Protein AF-A0A1A6A6B8-F1 (afdb_monomer_lite)

Radius of gyration: 34.47 Å; chains: 1; bounding box: 108×123×81 Å

Organism: NCBI:txid1296121

Structure (mmCIF, N/CA/C/O backbone):
data_AF-A0A1A6A6B8-F1
#
_entry.id   AF-A0A1A6A6B8-F1
#
loop_
_atom_site.group_PDB
_atom_site.id
_atom_site.type_symbol
_atom_site.label_atom_id
_atom_site.label_alt_id
_atom_site.label_comp_id
_atom_site.label_asym_id
_atom_site.label_entity_id
_atom_site.label_seq_id
_atom_site.pdbx_PDB_ins_code
_atom_site.Cartn_x
_atom_site.Cartn_y
_atom_site.Cartn_z
_atom_site.occupancy
_atom_site.B_iso_or_equiv
_atom_site.auth_seq_id
_atom_site.auth_comp_id
_atom_site.auth_asym_id
_atom_site.auth_atom_id
_atom_site.pdbx_PDB_model_num
ATOM 1 N N . MET A 1 1 ? -8.880 -69.486 -43.561 1.00 52.62 1 MET A N 1
ATOM 2 C CA . MET A 1 1 ? -7.608 -69.046 -44.174 1.00 52.62 1 MET A CA 1
ATOM 3 C C . MET A 1 1 ? -7.691 -67.622 -44.719 1.00 52.62 1 MET A C 1
ATOM 5 O O . MET A 1 1 ? -6.902 -66.795 -44.295 1.00 52.62 1 MET A O 1
ATOM 9 N N . LEU A 1 2 ? -8.679 -67.282 -45.560 1.00 57.47 2 LEU A N 1
ATOM 10 C CA . LEU A 1 2 ? -8.825 -65.917 -46.100 1.00 57.47 2 LEU A CA 1
ATOM 11 C C . LEU A 1 2 ? -9.152 -64.848 -45.030 1.00 57.47 2 LEU A C 1
ATOM 13 O O . LEU A 1 2 ? -8.598 -63.758 -45.059 1.00 57.47 2 LEU A O 1
ATOM 17 N N . ARG A 1 3 ? -9.987 -65.177 -44.029 1.00 51.81 3 ARG A N 1
ATOM 18 C CA . ARG A 1 3 ? -10.294 -64.277 -42.894 1.00 51.81 3 ARG A CA 1
ATOM 19 C C . ARG A 1 3 ? -9.106 -64.044 -41.954 1.00 51.81 3 ARG A C 1
ATOM 21 O O . ARG A 1 3 ? -8.966 -62.954 -41.419 1.00 51.81 3 ARG A O 1
ATOM 28 N N . THR A 1 4 ? -8.248 -65.048 -41.778 1.00 56.31 4 THR A N 1
ATOM 29 C CA . THR A 1 4 ? -7.021 -64.927 -40.982 1.00 56.31 4 THR A CA 1
ATOM 30 C C . THR A 1 4 ? -5.952 -64.117 -41.715 1.00 56.31 4 THR A C 1
ATOM 32 O O . THR A 1 4 ? -5.293 -63.299 -41.090 1.00 56.31 4 THR A O 1
ATOM 35 N N . LEU A 1 5 ? -5.842 -64.259 -43.040 1.00 55.41 5 LEU A N 1
ATOM 36 C CA . LEU A 1 5 ? -4.977 -63.414 -43.873 1.00 55.41 5 LEU A CA 1
ATOM 37 C C . LEU A 1 5 ? -5.431 -61.948 -43.897 1.00 55.41 5 LEU A C 1
ATOM 39 O O . LEU A 1 5 ? -4.594 -61.062 -43.780 1.00 55.41 5 LEU A O 1
ATOM 43 N N . LEU A 1 6 ? -6.741 -61.691 -43.975 1.00 57.03 6 LEU A N 1
ATOM 44 C CA . LEU A 1 6 ? -7.288 -60.333 -43.895 1.00 57.03 6 LEU A CA 1
ATOM 45 C C . LEU A 1 6 ? -7.059 -59.701 -42.518 1.00 57.03 6 LEU A C 1
ATOM 47 O O . LEU A 1 6 ? -6.626 -58.562 -42.465 1.00 57.03 6 LEU A O 1
ATOM 51 N N . ALA A 1 7 ? -7.249 -60.435 -41.417 1.00 52.62 7 ALA A N 1
ATOM 52 C CA . ALA A 1 7 ? -6.990 -59.910 -40.073 1.00 52.62 7 ALA A CA 1
ATOM 53 C C . ALA A 1 7 ? -5.501 -59.599 -39.829 1.00 52.62 7 ALA A C 1
ATOM 55 O O . ALA A 1 7 ? -5.181 -58.572 -39.238 1.00 52.62 7 ALA A O 1
ATOM 56 N N . VAL A 1 8 ? -4.586 -60.441 -40.327 1.00 56.91 8 VAL A N 1
ATOM 57 C CA . VAL A 1 8 ? -3.136 -60.193 -40.235 1.00 56.91 8 VAL A CA 1
ATOM 58 C C . VAL A 1 8 ? -2.716 -59.033 -41.140 1.00 56.91 8 VAL A C 1
ATOM 60 O O . VAL A 1 8 ? -1.902 -58.218 -40.723 1.00 56.91 8 VAL A O 1
ATOM 63 N N . ALA A 1 9 ? -3.310 -58.891 -42.329 1.00 52.69 9 ALA A N 1
ATOM 64 C CA . ALA A 1 9 ? -3.088 -57.732 -43.190 1.00 52.69 9 ALA A CA 1
ATOM 65 C C . ALA A 1 9 ? -3.648 -56.440 -42.573 1.00 52.69 9 ALA A C 1
ATOM 67 O O . ALA A 1 9 ? -2.997 -55.409 -42.665 1.00 52.69 9 ALA A O 1
ATOM 68 N N . SER A 1 10 ? -4.798 -56.486 -41.889 1.00 52.16 10 SER A N 1
ATOM 69 C CA . SER A 1 10 ? -5.366 -55.340 -41.168 1.00 52.16 10 SER A CA 1
ATOM 70 C C . SER A 1 10 ? -4.527 -54.936 -39.954 1.00 52.16 10 SER A C 1
ATOM 72 O O . SER A 1 10 ? -4.349 -53.740 -39.741 1.00 52.16 10 SER A O 1
ATOM 74 N N . LEU A 1 11 ? -3.971 -55.893 -39.197 1.00 50.94 11 LEU A N 1
ATOM 75 C CA . LEU A 1 11 ? -3.019 -55.620 -38.109 1.00 50.94 11 LEU A CA 1
ATOM 76 C C . LEU A 1 11 ? -1.659 -55.126 -38.629 1.00 50.94 11 LEU A C 1
ATOM 78 O O . LEU A 1 11 ? -1.054 -54.253 -38.016 1.00 50.94 11 LEU A O 1
ATOM 82 N N . ALA A 1 12 ? -1.193 -55.629 -39.775 1.00 46.97 12 ALA A N 1
ATOM 83 C CA . ALA A 1 12 ? 0.028 -55.143 -40.413 1.00 46.97 12 ALA A CA 1
ATOM 84 C C . ALA A 1 12 ? -0.149 -53.724 -40.985 1.00 46.97 12 ALA A C 1
ATOM 86 O O . ALA A 1 12 ? 0.755 -52.907 -40.853 1.00 46.97 12 ALA A O 1
ATOM 87 N N . LEU A 1 13 ? -1.321 -53.393 -41.545 1.00 46.97 13 LEU A N 1
ATOM 88 C CA . LEU A 1 13 ? -1.620 -52.042 -42.041 1.00 46.97 13 LEU A CA 1
ATOM 89 C C . LEU A 1 13 ? -1.833 -51.030 -40.906 1.00 46.97 13 LEU A C 1
ATOM 91 O O . LEU A 1 13 ? -1.433 -49.880 -41.044 1.00 46.97 13 LEU A O 1
ATOM 95 N N . SER A 1 14 ? -2.415 -51.448 -39.777 1.00 46.47 14 SER A N 1
ATOM 96 C CA . SER A 1 14 ? -2.537 -50.584 -38.589 1.00 46.47 14 SER A CA 1
ATOM 97 C C . SER A 1 14 ? -1.214 -50.432 -37.827 1.00 46.47 14 SER A C 1
ATOM 99 O O . SER A 1 14 ? -0.996 -49.397 -37.208 1.00 46.47 14 SER A O 1
ATOM 101 N N . GLY A 1 15 ? -0.280 -51.381 -37.962 1.00 40.34 15 GLY A N 1
ATOM 102 C CA . GLY A 1 15 ? 1.107 -51.233 -37.504 1.00 40.34 15 GLY A CA 1
ATOM 103 C C . GLY A 1 15 ? 1.976 -50.307 -38.369 1.00 40.34 15 GLY A C 1
ATOM 104 O O . GLY A 1 15 ? 3.008 -49.843 -37.897 1.00 40.34 15 GLY A O 1
ATOM 105 N N . MET A 1 16 ? 1.567 -50.001 -39.608 1.00 42.41 16 MET A N 1
ATOM 106 C CA . MET A 1 16 ? 2.268 -49.060 -40.503 1.00 42.41 16 MET A CA 1
ATOM 107 C C . MET A 1 16 ? 1.753 -47.611 -40.403 1.00 42.41 16 MET A C 1
ATOM 109 O O . MET A 1 16 ? 2.284 -46.736 -41.080 1.00 42.41 16 MET A O 1
ATOM 113 N N . MET A 1 17 ? 0.749 -47.347 -39.556 1.00 41.09 17 MET A N 1
ATOM 114 C CA . MET A 1 17 ? 0.231 -46.001 -39.257 1.00 41.09 17 MET A CA 1
ATOM 115 C C . MET A 1 17 ? 0.369 -45.618 -37.777 1.00 41.09 17 MET A C 1
ATOM 117 O O . MET A 1 17 ? -0.397 -44.807 -37.263 1.00 41.09 17 MET A O 1
ATOM 121 N N . ALA A 1 18 ? 1.362 -46.170 -37.079 1.00 43.66 18 ALA A N 1
ATOM 122 C CA . ALA A 1 18 ? 1.894 -45.490 -35.907 1.00 43.66 18 ALA A CA 1
ATOM 123 C C . ALA A 1 18 ? 2.785 -44.353 -36.428 1.00 43.66 18 ALA A C 1
ATOM 125 O O . ALA A 1 18 ? 3.833 -44.636 -37.015 1.00 43.66 18 ALA A O 1
ATOM 126 N N . SER A 1 19 ? 2.370 -43.085 -36.272 1.00 48.59 19 SER A N 1
ATOM 127 C CA . SER A 1 19 ? 3.334 -41.986 -36.403 1.00 48.59 19 SER A CA 1
ATOM 128 C C . SER A 1 19 ? 4.476 -42.308 -35.438 1.00 48.59 19 SER A C 1
ATOM 130 O O . SER A 1 19 ? 4.248 -42.778 -34.317 1.00 48.59 19 SER A O 1
ATOM 132 N N . ALA A 1 20 ? 5.710 -42.241 -35.928 1.00 54.78 20 ALA A N 1
ATOM 133 C CA . ALA A 1 20 ? 6.866 -42.528 -35.102 1.00 54.78 20 ALA A CA 1
ATOM 134 C C . ALA A 1 20 ? 6.916 -41.447 -34.020 1.00 54.78 20 ALA A C 1
ATOM 136 O O . ALA A 1 20 ? 7.344 -40.333 -34.300 1.00 54.78 20 ALA A O 1
ATOM 137 N N . ALA A 1 21 ? 6.429 -41.766 -32.818 1.00 65.00 21 ALA A N 1
ATOM 138 C CA . ALA A 1 21 ? 6.490 -40.856 -31.687 1.00 65.00 21 ALA A CA 1
ATOM 139 C C . ALA A 1 21 ? 7.943 -40.396 -31.509 1.00 65.00 21 ALA A C 1
ATOM 141 O O . ALA A 1 21 ? 8.851 -41.228 -31.404 1.00 65.00 21 ALA A O 1
ATOM 142 N N . ILE A 1 22 ? 8.151 -39.079 -31.526 1.00 81.56 22 ILE A N 1
ATOM 143 C CA . ILE A 1 22 ? 9.472 -38.466 -31.396 1.00 81.56 22 ILE A CA 1
ATOM 144 C C . ILE A 1 22 ? 10.179 -38.960 -30.135 1.00 81.56 22 ILE A C 1
ATOM 146 O O . ILE A 1 22 ? 9.585 -39.074 -29.058 1.00 81.56 22 ILE A O 1
ATOM 150 N N . THR A 1 23 ? 11.474 -39.245 -30.263 1.00 87.25 23 THR A N 1
ATOM 151 C CA . THR A 1 23 ? 12.303 -39.575 -29.102 1.00 87.25 23 THR A CA 1
ATOM 152 C C . THR A 1 23 ? 12.705 -38.304 -28.356 1.00 87.25 23 THR A C 1
ATOM 154 O O . THR A 1 23 ? 12.882 -37.241 -28.951 1.00 87.25 23 THR A O 1
ATOM 157 N N . SER A 1 24 ? 12.930 -38.407 -27.045 1.00 88.38 24 SER A N 1
ATOM 158 C CA . SER A 1 24 ? 13.387 -37.269 -26.231 1.00 88.38 24 SER A CA 1
ATOM 159 C C . SER A 1 24 ? 14.711 -36.668 -26.724 1.00 88.38 24 SER A C 1
ATOM 161 O O . SER A 1 24 ? 14.925 -35.465 -26.610 1.00 88.38 24 SER A O 1
ATOM 163 N N . GLU A 1 25 ? 15.585 -37.481 -27.323 1.00 89.94 25 GLU A N 1
ATOM 164 C CA . GLU A 1 25 ? 16.830 -37.022 -27.951 1.00 89.94 25 GLU A CA 1
ATOM 165 C C . GLU A 1 25 ? 16.563 -36.157 -29.192 1.00 89.94 25 GLU A C 1
ATOM 167 O O . GLU A 1 25 ? 17.191 -35.114 -29.377 1.00 89.94 25 GLU A O 1
ATOM 172 N N . GLN A 1 26 ? 15.601 -36.558 -30.028 1.00 91.00 26 GLN A N 1
ATOM 173 C CA . GLN A 1 26 ? 15.190 -35.790 -31.202 1.00 91.00 26 GLN A CA 1
ATOM 174 C C . GLN A 1 26 ? 14.527 -34.466 -30.806 1.00 91.00 26 GLN A C 1
ATOM 176 O O . GLN A 1 26 ? 14.867 -33.431 -31.379 1.00 91.00 26 GLN A O 1
ATOM 181 N N . ALA A 1 27 ? 13.655 -34.482 -29.792 1.00 90.31 27 ALA A N 1
ATOM 182 C CA . ALA A 1 27 ? 13.040 -33.273 -29.247 1.00 90.31 27 ALA A CA 1
ATOM 183 C C . ALA A 1 27 ? 14.098 -32.308 -28.684 1.00 90.31 27 ALA A C 1
ATOM 185 O O . ALA A 1 27 ? 14.097 -31.121 -29.006 1.00 90.31 27 ALA A O 1
ATOM 186 N N . MET A 1 28 ? 15.071 -32.823 -27.922 1.00 92.12 28 MET A N 1
ATOM 187 C CA . MET A 1 28 ? 16.181 -32.017 -27.405 1.00 92.12 28 MET A CA 1
ATOM 188 C C . MET A 1 28 ? 17.024 -31.407 -28.533 1.00 92.12 28 MET A C 1
ATOM 190 O O . MET A 1 28 ? 17.411 -30.243 -28.465 1.00 92.12 28 MET A O 1
ATOM 194 N N . LYS A 1 29 ? 17.284 -32.162 -29.607 1.00 92.69 29 LYS A N 1
ATOM 195 C CA . LYS A 1 29 ? 18.025 -31.659 -30.770 1.00 92.69 29 LYS A CA 1
ATOM 196 C C . LYS A 1 29 ? 17.281 -30.531 -31.490 1.00 92.69 29 LYS A C 1
ATOM 198 O O . LYS A 1 29 ? 17.928 -29.593 -31.950 1.00 92.69 29 LYS A O 1
ATOM 203 N N . ALA A 1 30 ? 15.951 -30.601 -31.573 1.00 92.75 30 ALA A N 1
ATOM 204 C CA . ALA A 1 30 ? 15.132 -29.525 -32.131 1.00 92.75 30 ALA A CA 1
ATOM 205 C C . ALA A 1 30 ? 15.239 -28.243 -31.287 1.00 92.75 30 ALA A C 1
ATOM 207 O O . ALA A 1 30 ? 15.446 -27.163 -31.835 1.00 92.75 30 ALA A O 1
ATOM 208 N N . VAL A 1 31 ? 15.204 -28.373 -29.959 1.00 93.62 31 VAL A N 1
ATOM 209 C CA . VAL A 1 31 ? 15.355 -27.251 -29.019 1.00 93.62 31 VAL A CA 1
ATOM 210 C C . VAL A 1 31 ? 16.757 -26.629 -29.059 1.00 93.62 31 VAL A C 1
ATOM 212 O O . VAL A 1 31 ? 16.890 -25.409 -29.056 1.00 93.62 31 VAL A O 1
ATOM 215 N N . ILE A 1 32 ? 17.815 -27.436 -29.174 1.00 93.56 32 ILE A N 1
ATOM 216 C CA . ILE A 1 32 ? 19.185 -26.922 -29.365 1.00 93.56 32 ILE A CA 1
ATOM 217 C C . ILE A 1 32 ? 19.303 -26.191 -30.706 1.00 93.56 32 ILE A C 1
ATOM 219 O O . ILE A 1 32 ? 19.855 -25.097 -30.763 1.00 93.56 32 ILE A O 1
ATOM 223 N N . ASN A 1 33 ? 18.735 -26.749 -31.781 1.00 94.12 33 ASN A N 1
ATOM 224 C CA . ASN A 1 33 ? 18.707 -26.081 -33.081 1.00 94.12 33 ASN A CA 1
ATOM 225 C C . ASN A 1 33 ? 17.959 -24.739 -33.011 1.00 94.12 33 ASN A C 1
ATOM 227 O O . ASN A 1 33 ? 18.391 -23.763 -33.618 1.00 94.12 33 ASN A O 1
ATOM 231 N N . PHE A 1 34 ? 16.868 -24.659 -32.248 1.00 93.56 34 PHE A N 1
ATOM 232 C CA . PHE A 1 34 ? 16.181 -23.398 -31.981 1.00 93.56 34 PHE A CA 1
ATOM 233 C C . PHE A 1 34 ? 17.105 -22.385 -31.280 1.00 93.56 34 PHE A C 1
ATOM 235 O O . PHE A 1 34 ? 17.288 -21.277 -31.785 1.00 93.56 34 PHE A O 1
ATOM 242 N N . ALA A 1 35 ? 17.755 -22.779 -30.179 1.00 93.31 35 ALA A N 1
ATOM 243 C CA . ALA A 1 35 ? 18.669 -21.916 -29.427 1.00 93.31 35 ALA A CA 1
ATOM 244 C C . ALA A 1 35 ? 19.879 -21.446 -30.260 1.00 93.31 35 ALA A C 1
ATOM 246 O O . ALA A 1 35 ? 20.273 -20.284 -30.184 1.00 93.31 35 ALA A O 1
ATOM 247 N N . ASP A 1 36 ? 20.434 -22.308 -31.115 1.00 94.00 36 ASP A N 1
ATOM 248 C CA . ASP A 1 36 ? 21.550 -21.969 -32.008 1.00 94.00 36 ASP A CA 1
ATOM 249 C C . ASP A 1 36 ? 21.169 -20.932 -33.073 1.00 94.00 36 ASP A C 1
ATOM 251 O O . ASP A 1 36 ? 22.013 -20.140 -33.499 1.00 94.00 36 ASP A O 1
ATOM 255 N N . ASN A 1 37 ? 19.915 -20.946 -33.531 1.00 92.06 37 ASN A N 1
ATOM 256 C CA . ASN A 1 37 ? 19.392 -19.961 -34.478 1.00 92.06 37 ASN A CA 1
ATOM 257 C C . ASN A 1 37 ? 18.956 -18.660 -33.792 1.00 92.06 37 ASN A C 1
ATOM 259 O O . ASN A 1 37 ? 18.815 -17.640 -34.459 1.00 92.06 37 ASN A O 1
ATOM 263 N N . TYR A 1 38 ? 18.758 -18.681 -32.472 1.00 91.31 38 TYR A N 1
ATOM 264 C CA . TYR A 1 38 ? 18.429 -17.498 -31.675 1.00 91.31 38 TYR A CA 1
ATOM 265 C C . TYR A 1 38 ? 19.640 -16.574 -31.462 1.00 91.31 38 TYR A C 1
ATOM 267 O O . TYR A 1 38 ? 19.484 -15.376 -31.225 1.00 91.31 38 TYR A O 1
ATOM 275 N N . LEU A 1 39 ? 20.857 -17.110 -31.594 1.00 91.69 39 LEU A N 1
ATOM 276 C CA . LEU A 1 39 ? 22.098 -16.344 -31.503 1.00 91.69 39 LEU A CA 1
ATOM 277 C C . LEU A 1 39 ? 22.345 -15.463 -32.737 1.00 91.69 39 LEU A C 1
ATOM 279 O O . LEU A 1 39 ? 22.062 -15.841 -33.878 1.00 91.69 39 LEU A O 1
ATOM 283 N N . ALA A 1 40 ? 22.981 -14.313 -32.523 1.00 86.50 40 ALA A N 1
ATOM 284 C CA . ALA A 1 40 ? 23.483 -13.485 -33.612 1.00 86.50 40 ALA A CA 1
ATOM 285 C C . ALA A 1 40 ? 24.718 -14.098 -34.300 1.00 86.50 40 ALA A C 1
ATOM 287 O O . ALA A 1 40 ? 25.574 -14.676 -33.628 1.00 86.50 40 ALA A O 1
ATOM 288 N N . PRO A 1 41 ? 24.861 -13.950 -35.634 1.00 87.19 41 PRO A N 1
ATOM 289 C CA . PRO A 1 41 ? 23.989 -13.206 -36.554 1.00 87.19 41 PRO A CA 1
ATOM 290 C C . PRO A 1 41 ? 22.848 -14.039 -37.173 1.00 87.19 41 PRO A C 1
ATOM 292 O O . PRO A 1 41 ? 22.098 -13.514 -37.992 1.00 87.19 41 PRO A O 1
ATOM 295 N N . ARG A 1 42 ? 22.718 -15.329 -36.826 1.00 88.06 42 ARG A N 1
ATOM 296 C CA . ARG A 1 42 ? 21.740 -16.246 -37.449 1.00 88.06 42 ARG A CA 1
ATOM 297 C C . ARG A 1 42 ? 20.300 -15.810 -37.210 1.00 88.06 42 ARG A C 1
ATOM 299 O O . ARG A 1 42 ? 19.472 -15.936 -38.108 1.00 88.06 42 ARG A O 1
ATOM 306 N N . ASN A 1 43 ? 20.019 -15.235 -36.045 1.00 87.69 43 ASN A N 1
ATOM 307 C CA . ASN A 1 43 ? 18.707 -14.682 -35.723 1.00 87.69 43 ASN A CA 1
ATOM 308 C C . ASN A 1 43 ? 18.197 -13.674 -36.764 1.00 87.69 43 ASN A C 1
ATOM 310 O O . ASN A 1 43 ? 17.013 -13.688 -37.086 1.00 87.69 43 ASN A O 1
ATOM 314 N N . ALA A 1 44 ? 19.075 -12.869 -37.367 1.00 84.88 44 ALA A N 1
ATOM 315 C CA . ALA A 1 44 ? 18.693 -11.929 -38.416 1.00 84.88 44 ALA A CA 1
ATOM 316 C C . ALA A 1 44 ? 18.291 -12.612 -39.729 1.00 84.88 44 ALA A C 1
ATOM 318 O O . ALA A 1 44 ? 17.373 -12.147 -40.402 1.00 84.88 44 ALA A O 1
ATOM 319 N N . GLU A 1 45 ? 18.930 -13.731 -40.076 1.00 85.75 45 GLU A N 1
ATOM 320 C CA . GLU A 1 45 ? 18.552 -14.535 -41.244 1.00 85.75 45 GLU A CA 1
ATOM 321 C C . GLU A 1 45 ? 17.188 -15.203 -41.029 1.00 85.75 45 GLU A C 1
ATOM 323 O O . GLU A 1 45 ? 16.345 -15.207 -41.928 1.00 85.75 45 GLU A O 1
ATOM 328 N N . VAL A 1 46 ? 16.942 -15.711 -39.817 1.00 86.12 46 VAL A N 1
ATOM 329 C CA . VAL A 1 46 ? 15.654 -16.314 -39.451 1.00 86.12 46 VAL A CA 1
ATOM 330 C C . VAL A 1 46 ? 14.540 -15.270 -39.430 1.00 86.12 46 VAL A C 1
ATOM 332 O O . VAL A 1 46 ? 13.489 -15.505 -40.023 1.00 86.12 46 VAL A O 1
ATOM 335 N N . ALA A 1 47 ? 14.771 -14.100 -38.837 1.00 85.44 47 ALA A N 1
ATOM 336 C CA . ALA A 1 47 ? 13.800 -13.008 -38.827 1.00 85.44 47 ALA A CA 1
ATOM 337 C C . ALA A 1 47 ? 13.437 -12.544 -40.249 1.00 85.44 47 ALA A C 1
ATOM 339 O O . ALA A 1 47 ? 12.266 -12.348 -40.558 1.00 85.44 47 ALA A O 1
ATOM 340 N N . ALA A 1 48 ? 14.424 -12.448 -41.148 1.00 83.94 48 ALA A N 1
ATOM 341 C CA . ALA A 1 48 ? 14.196 -12.068 -42.543 1.00 83.94 48 ALA A CA 1
ATOM 342 C C . ALA A 1 48 ? 13.376 -13.101 -43.337 1.00 83.94 48 ALA A C 1
ATOM 344 O O . ALA A 1 48 ? 12.800 -12.760 -44.370 1.00 83.94 48 ALA A O 1
ATOM 345 N N . SER A 1 49 ? 13.314 -14.356 -42.875 1.00 84.00 49 SER A N 1
ATOM 346 C CA . SER A 1 49 ? 12.501 -15.391 -43.520 1.00 84.00 49 SER A CA 1
ATOM 347 C C . SER A 1 49 ? 10.998 -15.207 -43.295 1.00 84.00 49 SER A C 1
ATOM 349 O O . SER A 1 49 ? 10.225 -15.713 -44.110 1.00 84.00 49 SER A O 1
ATOM 351 N N . ILE A 1 50 ? 10.595 -14.472 -42.242 1.00 75.62 50 ILE A N 1
ATOM 352 C CA . ILE A 1 50 ? 9.217 -14.209 -41.775 1.00 75.62 50 ILE A CA 1
ATOM 353 C C . ILE A 1 50 ? 8.456 -15.490 -41.375 1.00 75.62 50 ILE A C 1
ATOM 355 O O . ILE A 1 50 ? 7.898 -15.568 -40.291 1.00 75.62 50 ILE A O 1
ATOM 359 N N . ASN A 1 51 ? 8.494 -16.539 -42.195 1.00 78.69 51 ASN A N 1
ATOM 360 C CA . ASN A 1 51 ? 7.925 -17.858 -41.939 1.00 78.69 51 ASN A CA 1
ATOM 361 C C . ASN A 1 51 ? 9.026 -18.900 -41.717 1.00 78.69 51 ASN A C 1
ATOM 363 O O . ASN A 1 51 ? 9.315 -19.723 -42.591 1.00 78.69 51 ASN A O 1
ATOM 367 N N . SER A 1 52 ? 9.628 -18.886 -40.529 1.00 82.12 52 SER A N 1
ATOM 368 C CA . SER A 1 52 ? 10.681 -19.840 -40.186 1.00 82.12 52 SER A CA 1
ATOM 369 C C . SER A 1 52 ? 10.167 -21.282 -40.161 1.00 82.12 52 SER A C 1
ATOM 371 O O . SER A 1 52 ? 9.117 -21.585 -39.591 1.00 82.12 52 SER A O 1
ATOM 373 N N . THR A 1 53 ? 10.954 -22.214 -40.706 1.00 85.38 53 THR A N 1
ATOM 374 C CA . THR A 1 53 ? 10.664 -23.655 -40.626 1.00 85.38 53 THR A CA 1
ATOM 375 C C . THR A 1 53 ? 10.894 -24.240 -39.231 1.00 85.38 53 THR A C 1
ATOM 377 O O . THR A 1 53 ? 10.621 -25.422 -39.031 1.00 85.38 53 THR A O 1
ATOM 380 N N . LEU A 1 54 ? 11.411 -23.442 -38.285 1.00 88.81 54 LEU A N 1
ATOM 381 C CA . LEU A 1 54 ? 11.611 -23.834 -36.885 1.00 88.81 54 LEU A CA 1
ATOM 382 C C . LEU A 1 54 ? 10.285 -23.998 -36.129 1.00 88.81 54 LEU A C 1
ATOM 384 O O . LEU A 1 54 ? 10.227 -24.777 -35.178 1.00 88.81 54 LEU A O 1
ATOM 388 N N . PHE A 1 55 ? 9.231 -23.302 -36.559 1.00 92.69 55 PHE A N 1
ATOM 389 C CA . PHE A 1 55 ? 7.918 -23.333 -35.922 1.00 92.69 55 PHE A CA 1
ATOM 390 C C . PHE A 1 55 ? 6.883 -24.087 -36.761 1.00 92.69 55 PHE A C 1
ATOM 392 O O . PHE A 1 55 ? 6.878 -24.029 -38.000 1.00 92.69 55 PHE A O 1
ATOM 399 N N . ALA A 1 56 ? 5.956 -24.757 -36.078 1.00 91.94 56 ALA A N 1
ATOM 400 C CA . ALA A 1 56 ? 4.726 -25.248 -36.685 1.00 91.94 56 ALA A CA 1
ATOM 401 C C . ALA A 1 56 ? 3.884 -24.070 -37.216 1.00 91.94 56 ALA A C 1
ATOM 403 O O . ALA A 1 56 ? 4.086 -22.921 -36.829 1.00 91.94 56 ALA A O 1
ATOM 404 N N . GLU A 1 57 ? 2.977 -24.332 -38.156 1.00 87.62 57 GLU A N 1
ATOM 405 C CA . GLU A 1 57 ? 2.151 -23.273 -38.761 1.00 87.62 57 GLU A CA 1
ATOM 406 C C . GLU A 1 57 ? 1.164 -22.689 -37.740 1.00 87.62 57 GLU A C 1
ATOM 408 O O . GLU A 1 57 ? 0.950 -21.480 -37.693 1.00 87.62 57 GLU A O 1
ATOM 413 N N . ASP A 1 58 ? 0.654 -23.554 -36.868 1.00 87.75 58 ASP A N 1
ATOM 414 C CA . ASP A 1 58 ? -0.268 -23.287 -35.770 1.00 87.75 58 ASP A CA 1
ATOM 415 C C . ASP A 1 58 ? 0.436 -23.144 -34.410 1.00 87.75 58 ASP A C 1
ATOM 417 O O . ASP A 1 58 ? -0.172 -23.419 -33.375 1.00 87.75 58 ASP A O 1
ATOM 421 N N . VAL A 1 59 ? 1.710 -22.724 -34.403 1.00 90.81 59 VAL A N 1
ATOM 422 C CA . VAL A 1 59 ? 2.467 -22.550 -33.156 1.00 90.81 59 VAL A CA 1
ATOM 423 C C . VAL A 1 59 ? 1.742 -21.612 -32.193 1.00 90.81 59 VAL A C 1
ATOM 425 O O . VAL A 1 59 ? 1.210 -20.579 -32.601 1.00 90.81 59 VAL A O 1
ATOM 428 N N . ARG A 1 60 ? 1.753 -21.960 -30.909 1.00 87.38 60 ARG A N 1
ATOM 429 C CA . ARG A 1 60 ? 1.316 -21.075 -29.826 1.00 87.38 60 ARG A CA 1
ATOM 430 C C . ARG A 1 60 ? 2.456 -20.843 -28.868 1.00 87.38 60 ARG A C 1
ATOM 432 O O . ARG A 1 60 ? 3.157 -21.790 -28.516 1.00 87.38 60 ARG A O 1
ATOM 439 N N . GLY A 1 61 ? 2.629 -19.624 -28.393 1.00 84.38 61 GLY A N 1
ATOM 440 C CA . GLY A 1 61 ? 3.586 -19.453 -27.321 1.00 84.38 61 GLY A CA 1
ATOM 441 C C . GLY A 1 61 ? 3.530 -18.134 -26.603 1.00 84.38 61 GLY A C 1
ATOM 442 O O . GLY A 1 61 ? 3.033 -17.143 -27.124 1.00 84.38 61 GLY A O 1
ATOM 443 N N . SER A 1 62 ? 4.050 -18.155 -25.386 1.00 79.06 62 SER A N 1
ATOM 444 C CA . SER A 1 62 ? 3.992 -17.056 -24.431 1.00 79.06 62 SER A CA 1
ATOM 445 C C . SER A 1 62 ? 5.387 -16.636 -23.989 1.00 79.06 62 SER A C 1
ATOM 447 O O . SER A 1 62 ? 6.322 -17.441 -23.924 1.00 79.06 62 SER A O 1
ATOM 449 N N . VAL A 1 63 ? 5.526 -15.344 -23.688 1.00 81.69 63 VAL A N 1
ATOM 450 C CA . VAL A 1 63 ? 6.717 -14.775 -23.052 1.00 81.69 63 VAL A CA 1
ATOM 451 C C . VAL A 1 63 ? 6.279 -13.970 -21.833 1.00 81.69 63 VAL A C 1
ATOM 453 O O . VAL A 1 63 ? 5.570 -12.973 -21.969 1.00 81.69 63 VAL A O 1
ATOM 456 N N . ASP A 1 64 ? 6.723 -14.374 -20.644 1.00 72.00 64 ASP A N 1
ATOM 457 C CA . ASP A 1 64 ? 6.239 -13.864 -19.350 1.00 72.00 64 ASP A CA 1
ATOM 458 C C . ASP A 1 64 ? 6.362 -12.340 -19.161 1.00 72.00 64 ASP A C 1
ATOM 460 O O . ASP A 1 64 ? 5.511 -11.710 -18.533 1.00 72.00 64 ASP A O 1
ATOM 464 N N . VAL A 1 65 ? 7.410 -11.731 -19.716 1.00 68.00 65 VAL A N 1
ATOM 465 C CA . VAL A 1 65 ? 7.664 -10.281 -19.649 1.00 68.00 65 VAL A CA 1
ATOM 466 C C . VAL A 1 65 ? 6.925 -9.477 -20.724 1.00 68.00 65 VAL A C 1
ATOM 468 O O . VAL A 1 65 ? 7.048 -8.250 -20.753 1.00 68.00 65 VAL A O 1
ATOM 471 N N . SER A 1 66 ? 6.194 -10.136 -21.628 1.00 71.56 66 SER A N 1
ATOM 472 C CA . SER A 1 66 ? 5.540 -9.505 -22.775 1.00 71.56 66 SER A CA 1
ATOM 473 C C . SER A 1 66 ? 4.107 -10.012 -22.986 1.00 71.56 66 SER A C 1
ATOM 475 O O . SER A 1 66 ? 3.203 -9.576 -22.271 1.00 71.56 66 SER A O 1
ATOM 477 N N . THR A 1 67 ? 3.868 -10.847 -23.998 1.00 73.69 67 THR A N 1
ATOM 478 C CA . THR A 1 67 ? 2.538 -11.299 -24.418 1.00 73.69 67 THR A CA 1
ATOM 479 C C . THR A 1 67 ? 2.623 -12.648 -25.137 1.00 73.69 67 THR A C 1
ATOM 481 O O . THR A 1 67 ? 3.687 -13.274 -25.178 1.00 73.69 67 THR A O 1
ATOM 484 N N . ASP A 1 68 ? 1.493 -13.077 -25.688 1.00 79.69 68 ASP A N 1
ATOM 485 C CA . ASP A 1 68 ? 1.350 -14.313 -26.441 1.00 79.69 68 ASP A CA 1
ATOM 486 C C . ASP A 1 68 ? 1.567 -14.035 -27.935 1.00 79.69 68 ASP A C 1
ATOM 488 O O . ASP A 1 68 ? 1.048 -13.064 -28.494 1.00 79.69 68 ASP A O 1
ATOM 492 N N . PHE A 1 69 ? 2.345 -14.895 -28.583 1.00 81.94 69 PHE A N 1
ATOM 493 C CA . PHE A 1 69 ? 2.705 -14.814 -29.992 1.00 81.94 69 PHE A CA 1
ATOM 494 C C . PHE A 1 69 ? 2.206 -16.064 -30.718 1.00 81.94 69 PHE A C 1
ATOM 496 O O . PHE A 1 69 ? 2.938 -17.032 -30.927 1.00 81.94 69 PHE A O 1
ATOM 503 N N . ASP A 1 70 ? 0.931 -16.036 -31.091 1.00 82.56 70 ASP A N 1
ATOM 504 C CA . ASP A 1 70 ? 0.307 -17.125 -31.834 1.00 82.56 70 ASP A CA 1
ATOM 505 C C . ASP A 1 70 ? 0.576 -17.001 -33.339 1.00 82.56 70 ASP A C 1
ATOM 507 O O . ASP A 1 70 ? 0.418 -15.939 -33.945 1.00 82.56 70 ASP A O 1
ATOM 511 N N . GLY A 1 71 ? 0.925 -18.125 -33.958 1.00 85.06 71 GLY A N 1
ATOM 512 C CA . GLY A 1 71 ? 1.198 -18.232 -35.384 1.00 85.06 71 GLY A CA 1
ATOM 513 C C . GLY A 1 71 ? 2.671 -18.036 -35.745 1.00 85.06 71 GLY A C 1
ATOM 514 O O . GLY A 1 71 ? 3.420 -17.278 -35.126 1.00 85.06 71 GLY A O 1
ATOM 515 N N . ARG A 1 72 ? 3.093 -18.747 -36.798 1.00 89.12 72 ARG A N 1
ATOM 516 C CA . ARG A 1 72 ? 4.498 -18.833 -37.231 1.00 89.12 72 ARG A CA 1
ATOM 517 C C . ARG A 1 72 ? 5.134 -17.474 -37.527 1.00 89.12 72 ARG A C 1
ATOM 519 O O . ARG A 1 72 ? 6.292 -17.262 -37.170 1.00 89.12 72 ARG A O 1
ATOM 526 N N . GLU A 1 73 ? 4.400 -16.601 -38.207 1.00 86.06 73 GLU A N 1
ATOM 527 C CA . GLU A 1 73 ? 4.876 -15.279 -38.624 1.00 86.06 73 GLU A CA 1
ATOM 528 C C . GLU A 1 73 ? 5.205 -14.410 -37.409 1.00 86.06 73 GLU A C 1
ATOM 530 O O . GLU A 1 73 ? 6.346 -13.981 -37.239 1.00 86.06 73 GLU A O 1
ATOM 535 N N . LEU A 1 74 ? 4.236 -14.267 -36.502 1.00 84.19 74 LEU A N 1
ATOM 536 C CA . LEU A 1 74 ? 4.362 -13.447 -35.305 1.00 84.19 74 LEU A CA 1
ATOM 537 C C . LEU A 1 74 ? 5.458 -13.974 -34.362 1.00 84.19 74 LEU A C 1
ATOM 539 O O . LEU A 1 74 ? 6.286 -13.200 -33.884 1.00 84.19 74 LEU A O 1
ATOM 543 N N . ALA A 1 75 ? 5.524 -15.293 -34.148 1.00 86.69 75 ALA A N 1
ATOM 544 C CA . ALA A 1 75 ? 6.568 -15.917 -33.333 1.00 86.69 75 ALA A CA 1
ATOM 545 C C . ALA A 1 75 ? 7.975 -15.707 -33.924 1.00 86.69 75 ALA A C 1
ATOM 547 O O . ALA A 1 75 ? 8.931 -15.448 -33.191 1.00 86.69 75 ALA A O 1
ATOM 548 N N . THR A 1 76 ? 8.115 -15.784 -35.253 1.00 89.25 76 THR A N 1
ATOM 549 C CA . THR A 1 76 ? 9.397 -15.556 -35.940 1.00 89.25 76 THR A CA 1
ATOM 550 C C . THR A 1 76 ? 9.818 -14.090 -35.849 1.00 89.25 76 THR A C 1
ATOM 552 O O . THR A 1 76 ? 10.963 -13.801 -35.495 1.00 89.25 76 THR A O 1
ATOM 555 N N . GLU A 1 77 ? 8.901 -13.166 -36.137 1.00 84.75 77 GLU A N 1
ATOM 556 C CA . GLU A 1 77 ? 9.162 -11.729 -36.115 1.00 84.75 77 GLU A CA 1
ATOM 557 C C . GLU A 1 77 ? 9.539 -11.247 -34.712 1.00 84.75 77 GLU A C 1
ATOM 559 O O . GLU A 1 77 ? 10.550 -10.570 -34.547 1.00 84.75 77 GLU A O 1
ATOM 564 N N . TYR A 1 78 ? 8.792 -11.633 -33.679 1.00 83.19 78 TYR A N 1
ATOM 565 C CA . TYR A 1 78 ? 9.040 -11.115 -32.336 1.00 83.19 78 TYR A CA 1
ATOM 566 C C . TYR A 1 78 ? 10.232 -11.775 -31.640 1.00 83.19 78 TYR A C 1
ATOM 568 O O . TYR A 1 78 ? 11.049 -11.065 -31.051 1.00 83.19 78 TYR A O 1
ATOM 576 N N . LEU A 1 79 ? 10.388 -13.102 -31.717 1.00 88.19 79 LEU A N 1
ATOM 577 C CA . LEU A 1 79 ? 11.480 -13.778 -31.005 1.00 88.19 79 LEU A CA 1
ATOM 578 C C . LEU A 1 79 ? 12.844 -13.544 -31.658 1.00 88.19 79 LEU A C 1
ATOM 580 O O . LEU A 1 79 ? 13.839 -13.422 -30.952 1.00 88.19 79 LEU A O 1
ATOM 584 N N . PHE A 1 80 ? 12.913 -13.462 -32.988 1.00 88.38 80 PHE A N 1
ATOM 585 C CA . PHE A 1 80 ? 14.187 -13.286 -33.692 1.00 88.38 80 PHE A CA 1
ATOM 586 C C . PHE A 1 80 ? 14.400 -11.845 -34.170 1.00 88.38 80 PHE A C 1
ATOM 588 O O . PHE A 1 80 ? 15.534 -11.363 -34.176 1.00 88.38 80 PHE A O 1
ATOM 595 N N . GLY A 1 81 ? 13.327 -11.132 -34.531 1.00 82.69 81 GLY A N 1
ATOM 596 C CA . GLY A 1 81 ? 13.381 -9.768 -35.067 1.00 82.69 81 GLY A CA 1
ATOM 597 C C . GLY A 1 81 ? 13.798 -8.707 -34.049 1.00 82.69 81 GLY A C 1
ATOM 598 O O . GLY A 1 81 ? 14.438 -7.723 -34.428 1.00 82.69 81 GLY A O 1
ATOM 599 N N . LEU A 1 82 ? 13.541 -8.937 -32.756 1.00 80.44 82 LEU A N 1
ATOM 600 C CA . LEU A 1 82 ? 13.881 -8.014 -31.664 1.00 80.44 82 LEU A CA 1
ATOM 601 C C . LEU A 1 82 ? 15.363 -7.598 -31.660 1.00 80.44 82 LEU A C 1
ATOM 603 O O . LEU A 1 82 ? 15.703 -6.473 -31.296 1.00 80.44 82 LEU A O 1
ATOM 607 N N . PHE A 1 83 ? 16.248 -8.491 -32.107 1.00 80.25 83 PHE A N 1
ATOM 608 C CA . PHE A 1 83 ? 17.698 -8.293 -32.089 1.00 80.25 83 PHE A CA 1
ATOM 609 C C . PHE A 1 83 ? 18.273 -7.783 -33.411 1.00 80.25 83 PHE A C 1
ATOM 611 O O . PHE A 1 83 ? 19.448 -7.427 -33.472 1.00 80.25 83 PHE A O 1
ATOM 618 N N . VAL A 1 84 ? 17.483 -7.729 -34.484 1.00 78.75 84 VAL A N 1
ATOM 619 C CA . VAL A 1 84 ? 17.999 -7.475 -35.840 1.00 78.75 84 VAL A CA 1
ATOM 620 C C . VAL A 1 84 ? 18.545 -6.062 -35.981 1.00 78.75 84 VAL A C 1
ATOM 622 O O . VAL A 1 84 ? 19.646 -5.866 -36.500 1.00 78.75 84 VAL A O 1
ATOM 625 N N . ASN A 1 85 ? 17.821 -5.073 -35.454 1.00 77.44 85 ASN A N 1
ATOM 626 C CA . ASN A 1 85 ? 18.299 -3.692 -35.444 1.00 77.44 85 ASN A CA 1
ATOM 627 C C . ASN A 1 85 ? 19.545 -3.533 -34.568 1.00 77.44 85 ASN A C 1
ATOM 629 O O . ASN A 1 85 ? 20.459 -2.809 -34.947 1.00 77.44 85 ASN A O 1
ATOM 633 N N . LEU A 1 86 ? 19.638 -4.277 -33.465 1.00 76.00 86 LEU A N 1
ATOM 634 C CA . LEU A 1 86 ? 20.806 -4.284 -32.579 1.00 76.00 86 LEU A CA 1
ATOM 635 C C . LEU A 1 86 ? 22.027 -4.951 -33.214 1.00 76.00 86 LEU A C 1
ATOM 637 O O . LEU A 1 86 ? 23.154 -4.516 -32.996 1.00 76.00 86 LEU A O 1
ATOM 641 N N . ALA A 1 87 ? 21.817 -5.984 -34.028 1.00 72.94 87 ALA A N 1
ATOM 642 C CA . ALA A 1 87 ? 22.879 -6.609 -34.802 1.00 72.94 87 ALA A CA 1
ATOM 643 C C . ALA A 1 87 ? 23.406 -5.670 -35.902 1.00 72.94 87 ALA A C 1
ATOM 645 O O . ALA A 1 87 ? 24.602 -5.669 -36.189 1.00 72.94 87 ALA A O 1
ATOM 646 N N . LYS A 1 88 ? 22.528 -4.852 -36.500 1.00 76.62 88 LYS A N 1
ATOM 647 C CA . LYS A 1 88 ? 22.882 -3.876 -37.543 1.00 76.62 88 LYS A CA 1
ATOM 648 C C . LYS A 1 88 ? 23.495 -2.587 -36.979 1.00 76.62 88 LYS A C 1
ATOM 650 O O . LYS A 1 88 ? 24.393 -2.023 -37.601 1.00 76.62 88 LYS A O 1
ATOM 655 N N . TYR A 1 89 ? 23.031 -2.142 -35.812 1.00 82.50 89 TYR A N 1
ATOM 656 C CA . TYR A 1 89 ? 23.458 -0.923 -35.123 1.00 82.50 89 TYR A CA 1
ATOM 657 C C . TYR A 1 89 ? 23.866 -1.237 -33.669 1.00 82.50 89 TYR A C 1
ATOM 659 O O . TYR A 1 89 ? 23.143 -0.901 -32.732 1.00 82.50 89 TYR A O 1
ATOM 667 N N . PRO A 1 90 ? 25.037 -1.862 -33.447 1.00 78.00 90 PRO A N 1
ATOM 668 C C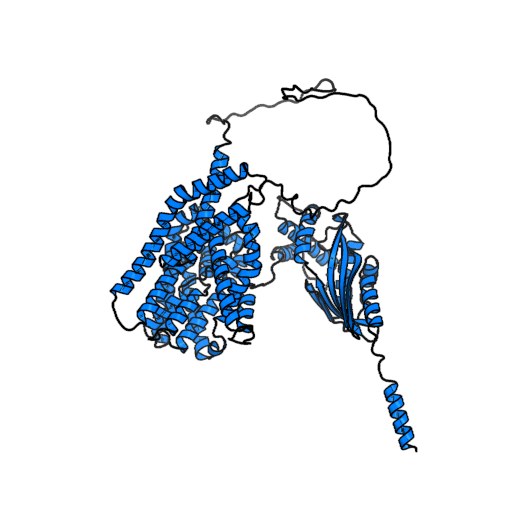A . PRO A 1 90 ? 25.454 -2.327 -32.119 1.00 78.00 90 PRO A CA 1
ATOM 669 C C . PRO A 1 90 ? 25.657 -1.198 -31.095 1.00 78.00 90 PRO A C 1
ATOM 671 O O . PRO A 1 90 ? 25.503 -1.417 -29.895 1.00 78.00 90 PRO A O 1
ATOM 674 N N . ASP A 1 91 ? 25.948 0.021 -31.555 1.00 83.75 91 ASP A N 1
ATOM 675 C CA . ASP A 1 91 ? 26.123 1.201 -30.697 1.00 83.75 91 ASP A CA 1
ATOM 676 C C . ASP A 1 91 ? 24.789 1.827 -30.246 1.00 83.75 91 ASP A C 1
ATOM 678 O O . ASP A 1 91 ? 24.768 2.843 -29.542 1.00 83.75 91 ASP A O 1
ATOM 682 N N . GLU A 1 92 ? 23.651 1.280 -30.681 1.00 84.19 92 GLU A N 1
ATOM 683 C CA . GLU A 1 92 ? 22.341 1.773 -30.284 1.00 84.19 92 GLU A CA 1
ATOM 684 C C . GLU A 1 92 ? 21.995 1.333 -28.849 1.00 84.19 92 GLU A C 1
ATOM 686 O O . GLU A 1 92 ? 21.980 0.136 -28.556 1.00 84.19 92 GLU A O 1
ATOM 691 N N . PRO A 1 93 ? 21.742 2.279 -27.919 1.00 85.44 93 PRO A N 1
ATOM 692 C CA . PRO A 1 93 ? 21.443 1.932 -26.538 1.00 85.44 93 PRO A CA 1
ATOM 693 C C . PRO A 1 93 ? 20.029 1.353 -26.438 1.00 85.44 93 PRO A C 1
ATOM 695 O O . PRO A 1 93 ? 19.051 2.085 -26.328 1.00 85.44 93 PRO A O 1
ATOM 698 N N . SER A 1 94 ? 19.928 0.028 -26.451 1.00 85.06 94 SER A N 1
ATOM 699 C CA . SER A 1 94 ? 18.681 -0.703 -26.225 1.00 85.06 94 SER A CA 1
ATOM 700 C C . SER A 1 94 ? 18.639 -1.287 -24.813 1.00 85.06 94 SER A C 1
ATOM 702 O O . SER A 1 94 ? 19.670 -1.762 -24.333 1.00 85.06 94 SER A O 1
ATOM 704 N N . PRO A 1 95 ? 17.463 -1.324 -24.154 1.00 80.06 95 PRO A N 1
ATOM 705 C CA . PRO A 1 95 ? 17.269 -2.067 -22.905 1.00 80.06 95 PRO A CA 1
ATOM 706 C C . PRO A 1 95 ? 17.563 -3.569 -23.046 1.00 80.06 95 PRO A C 1
ATOM 708 O O . PRO A 1 95 ? 17.877 -4.245 -22.067 1.00 80.06 95 PRO A O 1
ATOM 711 N N . ILE A 1 96 ? 17.484 -4.084 -24.272 1.00 83.00 96 ILE A N 1
ATOM 712 C CA . ILE A 1 96 ? 17.665 -5.489 -24.619 1.00 83.00 96 ILE A CA 1
ATOM 713 C C . ILE A 1 96 ? 18.954 -5.617 -25.433 1.00 83.00 96 ILE A C 1
ATOM 715 O O . ILE A 1 96 ? 19.122 -4.918 -26.432 1.00 83.00 96 ILE A O 1
ATOM 719 N N . GLY A 1 97 ? 19.873 -6.472 -24.987 1.00 87.12 97 GLY A N 1
ATOM 720 C CA . GLY A 1 97 ? 21.132 -6.745 -25.683 1.00 87.12 97 GLY A CA 1
ATOM 721 C C . GLY A 1 97 ? 20.966 -7.777 -26.796 1.00 87.12 97 GLY A C 1
ATOM 722 O O . GLY A 1 97 ? 19.891 -8.338 -26.983 1.00 87.12 97 GLY A O 1
ATOM 723 N N . ASN A 1 98 ? 22.043 -8.067 -27.522 1.00 89.75 98 ASN A N 1
ATOM 724 C CA . ASN A 1 98 ? 22.051 -9.077 -28.580 1.00 89.75 98 ASN A CA 1
ATOM 725 C C . ASN A 1 98 ? 22.611 -10.412 -28.046 1.00 89.75 98 ASN A C 1
ATOM 727 O O . ASN A 1 98 ? 23.720 -10.403 -27.504 1.00 89.75 98 ASN A O 1
ATOM 731 N N . PRO A 1 99 ? 21.902 -11.551 -28.159 1.00 92.44 99 PRO A N 1
ATOM 732 C CA . PRO A 1 99 ? 22.408 -12.831 -27.672 1.00 92.44 99 PRO A CA 1
ATOM 733 C C . PRO A 1 99 ? 23.574 -13.323 -28.542 1.00 92.44 99 PRO A C 1
ATOM 735 O O . PRO A 1 99 ? 23.416 -13.573 -29.737 1.00 92.44 99 PRO A O 1
ATOM 738 N N . ILE A 1 100 ? 24.755 -13.478 -27.939 1.00 92.38 100 ILE A N 1
ATOM 739 C CA . ILE A 1 100 ? 25.983 -13.894 -28.647 1.00 92.38 100 ILE A CA 1
ATOM 740 C C . ILE A 1 100 ? 26.422 -15.322 -28.318 1.00 92.38 100 ILE A C 1
ATOM 742 O O . ILE A 1 100 ? 27.134 -15.947 -29.100 1.00 92.38 100 ILE A O 1
ATOM 746 N N . ASN A 1 101 ? 26.026 -15.838 -27.157 1.00 94.75 101 ASN A N 1
ATOM 747 C CA . ASN A 1 101 ? 26.349 -17.188 -26.714 1.00 94.75 101 ASN A CA 1
ATOM 748 C C . ASN A 1 101 ? 25.317 -17.661 -25.682 1.00 94.75 101 ASN A C 1
ATOM 750 O O . ASN A 1 101 ? 24.615 -16.838 -25.094 1.00 94.75 101 ASN A O 1
ATOM 754 N N . TYR A 1 102 ? 25.248 -18.964 -25.420 1.00 95.38 102 TYR A N 1
ATOM 755 C CA . TYR A 1 102 ? 24.446 -19.509 -24.330 1.00 95.38 102 TYR A CA 1
ATOM 756 C C . TYR A 1 102 ? 25.122 -20.694 -23.649 1.00 95.38 102 TYR A C 1
ATOM 758 O O . TYR A 1 102 ? 25.983 -21.373 -24.206 1.00 95.38 102 TYR A O 1
ATOM 766 N N . THR A 1 103 ? 24.697 -20.956 -22.418 1.00 95.12 103 THR A N 1
ATOM 767 C CA . THR A 1 103 ? 25.011 -22.184 -21.688 1.00 95.12 103 THR A CA 1
ATOM 768 C C . THR A 1 103 ? 23.721 -22.802 -21.170 1.00 95.12 103 THR A C 1
ATOM 770 O O . THR A 1 103 ? 22.819 -22.094 -20.726 1.00 95.12 103 THR A O 1
ATOM 773 N N . LEU A 1 104 ? 23.615 -24.125 -21.248 1.00 92.62 104 LEU A N 1
ATOM 774 C CA . LEU A 1 104 ? 22.455 -24.862 -20.756 1.00 92.62 104 LEU A CA 1
ATOM 775 C C . LEU A 1 104 ? 22.629 -25.101 -19.250 1.00 92.62 104 LEU A C 1
ATOM 777 O O . LEU A 1 104 ? 23.555 -25.807 -18.849 1.00 92.62 104 LEU A O 1
ATOM 781 N N . SER A 1 105 ? 21.789 -24.488 -18.413 1.00 87.75 105 SER A N 1
ATOM 782 C CA . SER A 1 105 ? 21.868 -24.630 -16.952 1.00 87.75 105 SER A CA 1
ATOM 783 C C . SER A 1 105 ? 21.201 -25.921 -16.483 1.00 87.75 105 SER A C 1
ATOM 785 O O . SER A 1 105 ? 21.747 -26.650 -15.653 1.00 87.75 105 SER A O 1
ATOM 787 N N . THR A 1 106 ? 20.036 -26.227 -17.050 1.00 88.38 106 THR A N 1
ATOM 788 C CA . THR A 1 106 ? 19.253 -27.435 -16.786 1.00 88.38 106 THR A CA 1
ATOM 789 C C . THR A 1 106 ? 18.509 -27.843 -18.051 1.00 88.38 106 THR A C 1
ATOM 791 O O . THR A 1 106 ? 18.148 -26.986 -18.852 1.00 88.38 106 THR A O 1
ATOM 794 N N . ALA A 1 107 ? 18.286 -29.142 -18.256 1.00 90.81 107 ALA A N 1
ATOM 795 C CA . ALA A 1 107 ? 17.426 -29.612 -19.335 1.00 90.81 107 ALA A CA 1
ATOM 796 C C . ALA A 1 107 ? 16.849 -30.995 -19.035 1.00 90.81 107 ALA A C 1
ATOM 798 O O . ALA A 1 107 ? 17.560 -31.898 -18.593 1.00 90.81 107 ALA A O 1
ATOM 799 N N . VAL A 1 108 ? 15.558 -31.161 -19.304 1.00 91.44 108 VAL A N 1
ATOM 800 C CA . VAL A 1 108 ? 14.819 -32.415 -19.175 1.00 91.44 108 VAL A CA 1
ATOM 801 C C . VAL A 1 108 ? 13.931 -32.560 -20.402 1.00 91.44 108 VAL A C 1
ATOM 803 O O . VAL A 1 108 ? 13.149 -31.669 -20.714 1.00 91.44 108 VAL A O 1
ATOM 806 N N . ALA A 1 109 ? 14.039 -33.692 -21.094 1.00 89.75 109 ALA A N 1
ATOM 807 C CA . ALA A 1 109 ? 13.163 -34.035 -22.207 1.00 89.75 109 ALA A CA 1
ATOM 808 C C . ALA A 1 109 ? 12.394 -35.317 -21.890 1.00 89.75 109 ALA A C 1
ATOM 810 O O . ALA A 1 109 ? 12.991 -36.340 -21.544 1.00 89.75 109 ALA A O 1
ATOM 811 N N . GLN A 1 110 ? 11.074 -35.266 -22.039 1.00 89.06 110 GLN A N 1
ATOM 812 C CA . GLN A 1 110 ? 10.179 -36.400 -21.858 1.00 89.06 110 GLN A CA 1
ATOM 813 C C . GLN A 1 110 ? 9.220 -36.475 -23.048 1.00 89.06 110 GLN A C 1
ATOM 815 O O . GLN A 1 110 ? 8.297 -35.676 -23.171 1.00 89.06 110 GLN A O 1
ATOM 820 N N . GLY A 1 111 ? 9.442 -37.453 -23.930 1.00 88.94 111 GLY A N 1
ATOM 821 C CA . GLY A 1 111 ? 8.692 -37.563 -25.183 1.00 88.94 111 GLY A CA 1
ATOM 822 C C . GLY A 1 111 ? 8.951 -36.359 -26.090 1.00 88.94 111 GLY A C 1
ATOM 823 O O . GLY A 1 111 ? 10.099 -36.077 -26.424 1.00 88.94 111 GLY A O 1
ATOM 824 N N . ASN A 1 112 ? 7.882 -35.658 -26.456 1.00 91.31 112 ASN A N 1
ATOM 825 C CA . ASN A 1 112 ? 7.898 -34.447 -27.273 1.00 91.31 112 ASN A CA 1
ATOM 826 C C . ASN A 1 112 ? 8.045 -33.143 -26.469 1.00 91.31 112 ASN A C 1
ATOM 828 O O . ASN A 1 112 ? 8.232 -32.084 -27.067 1.00 91.31 112 ASN A O 1
ATOM 832 N N . THR A 1 113 ? 7.976 -33.201 -25.137 1.00 91.06 113 THR A N 1
ATOM 833 C CA . THR A 1 113 ? 8.101 -32.024 -24.271 1.00 91.06 113 THR A CA 1
ATOM 834 C C . THR A 1 113 ? 9.528 -31.871 -23.757 1.00 91.06 113 THR A C 1
ATOM 836 O O . THR A 1 113 ? 10.141 -32.831 -23.279 1.00 91.06 113 THR A O 1
ATOM 839 N N . VAL A 1 114 ? 10.054 -30.650 -23.816 1.00 93.88 114 VAL A N 1
ATOM 840 C CA . VAL A 1 114 ? 11.393 -30.293 -23.344 1.00 93.88 114 VAL A CA 1
ATOM 841 C C . VAL A 1 114 ? 11.297 -29.081 -22.428 1.00 93.88 114 VAL A C 1
ATOM 843 O O . VAL A 1 114 ? 10.778 -28.049 -22.829 1.00 93.88 114 VAL A O 1
ATOM 846 N N . ALA A 1 115 ? 11.826 -29.194 -21.215 1.00 93.44 115 ALA A N 1
ATOM 847 C CA . ALA A 1 115 ? 12.035 -28.076 -20.304 1.00 93.44 115 ALA A CA 1
ATOM 848 C C . ALA A 1 115 ? 13.538 -27.806 -20.207 1.00 93.44 115 ALA A C 1
ATOM 850 O O . ALA A 1 115 ? 14.300 -28.722 -19.890 1.00 93.44 115 ALA A O 1
ATOM 851 N N . ALA A 1 116 ? 13.978 -26.585 -20.492 1.00 92.75 116 ALA A N 1
ATOM 852 C CA . ALA A 1 116 ? 15.387 -26.218 -20.527 1.00 92.75 116 ALA A CA 1
ATOM 853 C C . ALA A 1 116 ? 15.619 -24.801 -19.993 1.00 92.75 116 ALA A C 1
ATOM 855 O O . ALA A 1 116 ? 14.964 -23.859 -20.420 1.00 92.75 116 ALA A O 1
ATOM 856 N N . GLY A 1 117 ? 16.584 -24.650 -19.089 1.00 93.94 117 GLY A N 1
ATOM 857 C CA . GLY A 1 117 ? 17.087 -23.356 -18.637 1.00 93.94 117 GLY A CA 1
ATOM 858 C C . GLY A 1 117 ? 18.274 -22.925 -19.492 1.00 93.94 117 GLY A C 1
ATOM 859 O O . GLY A 1 117 ? 19.319 -23.585 -19.501 1.00 93.94 117 GLY A O 1
ATOM 860 N N . PHE A 1 118 ? 18.128 -21.821 -20.216 1.00 94.81 118 PHE A N 1
ATOM 861 C CA . PHE A 1 118 ? 19.176 -21.246 -21.049 1.00 94.81 118 PHE A CA 1
ATOM 862 C C . PHE A 1 118 ? 19.734 -19.988 -20.410 1.00 94.81 118 PHE A C 1
ATOM 864 O O . PHE A 1 118 ? 19.030 -19.000 -20.237 1.00 94.81 118 PHE A O 1
ATOM 871 N N . LYS A 1 119 ? 21.031 -19.981 -20.124 1.00 94.69 119 LYS A N 1
ATOM 872 C CA . LYS A 1 119 ? 21.741 -18.781 -19.698 1.00 94.69 119 LYS A CA 1
ATOM 873 C C . LYS A 1 119 ? 22.419 -18.146 -20.906 1.00 94.69 119 LYS A C 1
ATOM 875 O O . LYS A 1 119 ? 23.509 -18.571 -21.294 1.00 94.69 119 LYS A O 1
ATOM 880 N N . PHE A 1 120 ? 21.748 -17.166 -21.501 1.00 93.56 120 PHE A N 1
ATOM 881 C CA . PHE A 1 120 ? 22.227 -16.407 -22.652 1.00 93.56 120 PHE A CA 1
ATOM 882 C C . PHE A 1 120 ? 23.133 -15.256 -22.213 1.00 93.56 120 PHE A C 1
ATOM 884 O O . PHE A 1 120 ? 22.835 -14.537 -21.262 1.00 93.56 120 PHE A O 1
ATOM 891 N N . GLU A 1 121 ? 24.228 -15.057 -22.938 1.00 93.94 121 GLU A N 1
ATOM 892 C CA . GLU A 1 121 ? 25.091 -13.884 -22.827 1.00 93.94 121 GLU A CA 1
ATOM 893 C C . GLU A 1 121 ? 24.587 -12.814 -23.798 1.00 93.94 121 GLU A C 1
ATOM 895 O O . GLU A 1 121 ? 24.764 -12.930 -25.015 1.00 93.94 121 GLU A O 1
ATOM 900 N N . PHE A 1 122 ? 23.950 -11.775 -23.260 1.00 92.19 122 PHE A N 1
ATOM 901 C CA . PHE A 1 122 ? 23.464 -10.642 -24.038 1.00 92.19 122 PHE A CA 1
ATOM 902 C C . PHE A 1 122 ? 24.523 -9.547 -24.084 1.00 92.19 122 PHE A C 1
ATOM 904 O O . PHE A 1 122 ? 24.893 -8.988 -23.054 1.00 92.19 122 PHE A O 1
ATOM 911 N N . TYR A 1 123 ? 25.009 -9.228 -25.279 1.00 91.75 123 TYR A N 1
ATOM 912 C CA . TYR A 1 123 ? 25.995 -8.180 -25.507 1.00 91.75 123 TYR A CA 1
ATOM 913 C C . TYR A 1 123 ? 25.324 -6.834 -25.790 1.00 91.75 123 TYR A C 1
ATOM 915 O O . TYR A 1 123 ? 24.459 -6.727 -26.661 1.00 91.75 123 TYR A O 1
ATOM 923 N N . TYR A 1 124 ? 25.753 -5.800 -25.070 1.00 91.75 124 TYR A N 1
ATOM 924 C CA . TYR A 1 124 ? 25.292 -4.424 -25.221 1.00 91.75 124 TYR A CA 1
ATOM 925 C C . TYR A 1 124 ? 26.424 -3.592 -25.818 1.00 91.75 124 TYR A C 1
ATOM 927 O O . TYR A 1 124 ? 27.324 -3.163 -25.095 1.00 91.75 124 TYR A O 1
ATOM 935 N N . GLY A 1 125 ? 26.391 -3.341 -27.130 1.00 88.25 125 GLY A N 1
ATOM 936 C CA . GLY A 1 125 ? 27.474 -2.616 -27.807 1.00 88.25 125 GLY A CA 1
ATOM 937 C C . GLY A 1 125 ? 27.654 -1.187 -27.285 1.00 88.25 125 GLY A C 1
ATOM 938 O O . GLY A 1 125 ? 28.784 -0.764 -27.060 1.00 88.25 125 GLY A O 1
ATOM 939 N N . ALA A 1 126 ? 26.563 -0.502 -26.920 1.00 88.00 126 ALA A N 1
ATOM 940 C CA . ALA A 1 126 ? 26.616 0.821 -26.289 1.00 88.00 126 ALA A CA 1
ATOM 941 C C . ALA A 1 126 ? 27.428 0.869 -24.973 1.00 88.00 126 ALA A C 1
ATOM 943 O O . ALA A 1 126 ? 27.996 1.916 -24.659 1.00 88.00 126 ALA A O 1
ATOM 944 N N . LEU A 1 127 ? 27.485 -0.239 -24.220 1.00 89.62 127 LEU A N 1
ATOM 945 C CA . LEU A 1 127 ? 28.258 -0.382 -22.974 1.00 89.62 127 LEU A CA 1
ATOM 946 C C . LEU A 1 127 ? 29.571 -1.150 -23.176 1.00 89.62 127 LEU A C 1
ATOM 948 O O . LEU A 1 127 ? 30.412 -1.185 -22.281 1.00 89.62 127 LEU A O 1
ATOM 952 N N . ASN A 1 128 ? 29.738 -1.787 -24.337 1.00 90.69 128 ASN A N 1
ATOM 953 C CA . ASN A 1 128 ? 30.795 -2.746 -24.634 1.00 90.69 128 ASN A CA 1
ATOM 954 C C . ASN A 1 128 ? 30.942 -3.846 -23.557 1.00 90.69 128 ASN A C 1
ATOM 956 O O . ASN A 1 128 ? 32.051 -4.252 -23.206 1.00 90.69 128 ASN A O 1
ATOM 960 N N . GLN A 1 129 ? 29.815 -4.321 -23.020 1.00 91.19 129 GLN A N 1
ATOM 961 C CA . GLN A 1 129 ? 29.756 -5.320 -21.950 1.00 91.19 129 GLN A CA 1
ATOM 962 C C . GLN A 1 129 ? 28.665 -6.360 -22.242 1.00 91.19 129 GLN A C 1
ATOM 964 O O . GLN A 1 129 ? 27.662 -6.045 -22.887 1.00 91.19 129 GLN A O 1
ATOM 969 N N . SER A 1 130 ? 28.859 -7.601 -21.780 1.00 91.56 130 SER A N 1
ATOM 970 C CA . SER A 1 130 ? 27.826 -8.641 -21.804 1.00 91.56 130 SER A CA 1
ATOM 971 C C . SER A 1 130 ? 27.235 -8.888 -20.420 1.00 91.56 130 SER A C 1
ATOM 973 O O . SER A 1 130 ? 27.931 -8.799 -19.404 1.00 91.56 130 SER A O 1
ATOM 975 N N . PHE A 1 131 ? 25.946 -9.219 -20.393 1.00 91.75 131 PHE A N 1
ATOM 976 C CA . PHE A 1 131 ? 25.233 -9.611 -19.186 1.00 91.75 131 PHE A CA 1
ATOM 977 C C . PHE A 1 131 ? 24.578 -10.981 -19.376 1.00 91.75 131 PHE A C 1
ATOM 979 O O . PHE A 1 131 ? 23.876 -11.190 -20.371 1.00 91.75 131 PHE A O 1
ATOM 986 N N . PRO A 1 132 ? 24.765 -11.910 -18.424 1.00 92.50 132 PRO A N 1
ATOM 987 C CA . PRO A 1 132 ? 24.084 -13.189 -18.461 1.00 92.50 132 PRO A CA 1
ATOM 988 C C . PRO A 1 132 ? 22.626 -13.043 -18.019 1.00 92.50 132 PRO A C 1
ATOM 990 O O . PRO A 1 132 ? 22.358 -12.587 -16.906 1.00 92.50 132 PRO A O 1
ATOM 993 N N . VAL A 1 133 ? 21.695 -13.518 -18.840 1.00 90.38 133 VAL A N 1
ATOM 994 C CA . VAL A 1 133 ? 20.267 -13.603 -18.509 1.00 90.38 133 VAL A CA 1
ATOM 995 C C . VAL A 1 133 ? 19.814 -15.048 -18.683 1.00 90.38 133 VAL A C 1
ATOM 997 O O . VAL A 1 133 ? 20.091 -15.679 -19.703 1.00 90.38 133 VAL A O 1
ATOM 1000 N N . GLU A 1 134 ? 19.159 -15.590 -17.658 1.00 91.56 134 GLU A N 1
ATOM 1001 C CA . GLU A 1 134 ? 18.615 -16.948 -17.682 1.00 91.56 134 GLU A CA 1
ATOM 1002 C C . GLU A 1 134 ? 17.147 -16.913 -18.121 1.00 91.56 134 GLU A C 1
ATOM 1004 O O . GLU A 1 134 ? 16.354 -16.149 -17.571 1.00 91.56 134 GLU A O 1
ATOM 1009 N N . ILE A 1 135 ? 16.811 -17.724 -19.121 1.00 92.75 135 ILE A N 1
ATOM 1010 C CA . ILE A 1 135 ? 15.466 -17.917 -19.656 1.00 92.75 135 ILE A CA 1
ATOM 1011 C C . ILE A 1 135 ? 15.115 -19.390 -19.469 1.00 92.75 135 ILE A C 1
ATOM 1013 O O . ILE A 1 135 ? 15.767 -20.264 -20.046 1.00 92.75 135 ILE A O 1
ATOM 1017 N N . ASP A 1 136 ? 14.0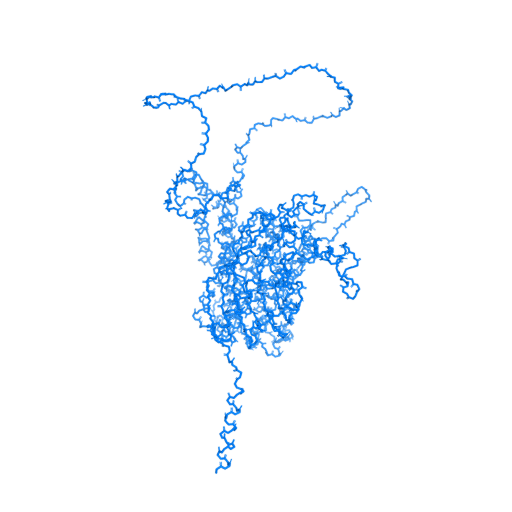95 -19.655 -18.661 1.00 93.19 136 ASP A N 1
ATOM 1018 C CA . ASP A 1 136 ? 13.520 -20.985 -18.508 1.00 93.19 136 ASP A CA 1
ATOM 1019 C C . ASP A 1 136 ? 12.500 -21.192 -19.631 1.00 93.19 136 ASP A C 1
ATOM 1021 O O . ASP A 1 136 ? 11.565 -20.410 -19.785 1.00 93.19 136 ASP A O 1
ATOM 1025 N N . ALA A 1 137 ? 12.712 -22.217 -20.448 1.00 93.19 137 ALA A N 1
ATOM 1026 C CA . ALA A 1 137 ? 11.944 -22.469 -21.654 1.00 93.19 137 ALA A CA 1
ATOM 1027 C C . ALA A 1 137 ? 11.278 -23.845 -21.608 1.00 93.19 137 ALA A C 1
ATOM 1029 O O . ALA A 1 137 ? 11.936 -24.864 -21.382 1.00 93.19 137 ALA A O 1
ATOM 1030 N N . PHE A 1 138 ? 9.981 -23.878 -21.882 1.00 94.31 138 PHE A N 1
ATOM 1031 C CA . PHE A 1 138 ? 9.208 -25.097 -22.075 1.00 94.31 138 PHE A CA 1
ATOM 1032 C C . PHE A 1 138 ? 8.801 -25.183 -23.536 1.00 94.31 138 PHE A C 1
ATOM 1034 O O . PHE A 1 138 ? 8.202 -24.254 -24.057 1.00 94.31 138 PHE A O 1
ATOM 1041 N N . PHE A 1 139 ? 9.120 -26.288 -24.198 1.00 94.50 139 PHE A N 1
ATOM 1042 C CA . PHE A 1 139 ? 8.817 -26.521 -25.604 1.00 94.50 139 PHE A CA 1
ATOM 1043 C C . PHE A 1 139 ? 8.029 -27.811 -25.781 1.00 94.50 139 PHE A C 1
ATOM 1045 O O . PHE A 1 139 ? 8.336 -28.832 -25.163 1.00 94.50 139 PHE A O 1
ATOM 1052 N N . ASN A 1 140 ? 7.069 -27.782 -26.697 1.00 94.50 140 ASN A N 1
ATOM 1053 C CA . ASN A 1 140 ? 6.395 -28.953 -27.231 1.00 94.50 140 ASN A CA 1
ATOM 1054 C C . ASN A 1 140 ? 6.746 -29.088 -28.717 1.00 94.50 140 ASN A C 1
ATOM 1056 O O . ASN A 1 140 ? 6.520 -28.160 -29.497 1.00 94.50 140 ASN A O 1
ATOM 1060 N N . ILE A 1 141 ? 7.332 -30.219 -29.105 1.00 94.38 141 ILE A N 1
ATOM 1061 C CA . ILE A 1 141 ? 7.864 -30.450 -30.453 1.00 94.38 141 ILE A CA 1
ATOM 1062 C C . ILE A 1 141 ? 6.934 -31.383 -31.237 1.00 94.38 141 ILE A C 1
ATOM 1064 O O . ILE A 1 141 ? 6.599 -32.470 -30.774 1.00 94.38 141 ILE A O 1
ATOM 1068 N N . ASN A 1 142 ? 6.519 -30.989 -32.440 1.00 91.81 142 ASN A N 1
ATOM 1069 C CA . ASN A 1 142 ? 5.705 -31.849 -33.304 1.00 91.81 142 ASN A CA 1
ATOM 1070 C C . ASN A 1 142 ? 6.547 -32.935 -33.996 1.00 91.81 142 ASN A C 1
ATOM 1072 O O . ASN A 1 142 ? 7.768 -32.828 -34.070 1.00 91.81 142 ASN A O 1
ATOM 1076 N N . ASP A 1 143 ? 5.889 -33.930 -34.599 1.00 89.06 143 ASP A N 1
ATOM 1077 C CA . ASP A 1 143 ? 6.528 -35.039 -35.335 1.00 89.06 143 ASP A CA 1
ATOM 1078 C C . ASP A 1 143 ? 7.461 -34.585 -36.487 1.00 89.06 143 ASP A C 1
ATOM 1080 O O . ASP A 1 143 ? 8.273 -35.369 -36.978 1.00 89.06 143 ASP A O 1
ATOM 1084 N N . GLN A 1 144 ? 7.377 -33.320 -36.919 1.00 88.38 144 GLN A N 1
ATOM 1085 C CA . GLN A 1 144 ? 8.236 -32.711 -37.943 1.00 88.38 144 GLN A CA 1
ATOM 1086 C C . GLN A 1 144 ? 9.485 -32.016 -37.365 1.00 88.38 144 GLN A C 1
ATOM 1088 O O . GLN A 1 144 ? 10.220 -31.378 -38.118 1.00 88.38 144 GLN A O 1
ATOM 1093 N N . LEU A 1 145 ? 9.756 -32.160 -36.061 1.00 90.56 145 LEU A N 1
ATOM 1094 C CA . LEU A 1 145 ? 10.842 -31.488 -35.328 1.00 90.56 145 LEU A CA 1
ATOM 1095 C C . LEU A 1 145 ? 10.710 -29.960 -35.292 1.00 90.56 145 LEU A C 1
ATOM 1097 O O . LEU A 1 145 ? 11.712 -29.248 -35.234 1.00 90.56 145 LEU A O 1
ATOM 1101 N N . GLN A 1 146 ? 9.477 -29.462 -35.316 1.00 93.19 146 GLN A N 1
ATOM 1102 C CA . GLN A 1 146 ? 9.169 -28.041 -35.208 1.00 93.19 146 GLN A CA 1
ATOM 1103 C C . GLN A 1 146 ? 8.566 -27.736 -33.843 1.00 93.19 146 GLN A C 1
ATOM 1105 O O . GLN A 1 146 ? 7.877 -28.568 -33.250 1.00 93.19 146 GLN A O 1
ATOM 1110 N N . VAL A 1 147 ? 8.795 -26.520 -33.362 1.00 94.25 147 VAL A N 1
ATOM 1111 C CA . VAL A 1 147 ? 8.178 -26.024 -32.134 1.00 94.25 147 VAL A CA 1
ATOM 1112 C C . VAL A 1 147 ? 6.691 -25.780 -32.396 1.00 94.25 147 VAL A C 1
ATOM 1114 O O . VAL A 1 147 ? 6.337 -24.940 -33.224 1.00 94.25 147 VAL A O 1
ATOM 1117 N N . ALA A 1 148 ? 5.835 -26.540 -31.717 1.00 93.50 148 ALA A N 1
ATOM 1118 C CA . ALA A 1 148 ? 4.380 -26.417 -31.776 1.00 93.50 148 ALA A CA 1
ATOM 1119 C C . ALA A 1 148 ? 3.831 -25.574 -30.623 1.00 93.50 148 ALA A C 1
ATOM 1121 O O . ALA A 1 148 ? 2.915 -24.785 -30.823 1.00 93.50 148 ALA A O 1
ATOM 1122 N N . GLU A 1 149 ? 4.413 -25.700 -29.431 1.00 93.00 149 GLU A N 1
ATOM 1123 C CA . GLU A 1 149 ? 4.092 -24.824 -28.304 1.00 93.00 149 GLU A CA 1
ATOM 1124 C C . GLU A 1 149 ? 5.374 -24.393 -27.600 1.00 93.00 149 GLU A C 1
ATOM 1126 O O . GLU A 1 149 ? 6.325 -25.180 -27.517 1.00 93.00 149 GLU A O 1
ATOM 1131 N N . TYR A 1 150 ? 5.410 -23.164 -27.090 1.00 92.75 150 TYR A N 1
ATOM 1132 C CA . TYR A 1 150 ? 6.500 -22.707 -26.236 1.00 92.75 150 TYR A CA 1
ATOM 1133 C C . TYR A 1 150 ? 6.039 -21.773 -25.117 1.00 92.75 150 TYR A C 1
ATOM 1135 O O . TYR A 1 150 ? 5.108 -20.997 -25.289 1.00 92.75 150 TYR A O 1
ATOM 1143 N N . ASP A 1 151 ? 6.731 -21.811 -23.986 1.00 90.50 151 ASP A N 1
ATOM 1144 C CA . ASP A 1 151 ? 6.572 -20.851 -22.894 1.00 90.50 151 ASP A CA 1
ATOM 1145 C C . ASP A 1 151 ? 7.957 -20.439 -22.395 1.00 90.50 151 ASP A C 1
ATOM 1147 O O . ASP A 1 151 ? 8.770 -21.298 -22.037 1.00 90.50 151 ASP A O 1
ATOM 1151 N N . LEU A 1 152 ? 8.254 -19.139 -22.445 1.00 90.44 152 LEU A N 1
ATOM 1152 C CA . LEU A 1 152 ? 9.553 -18.571 -22.085 1.00 90.44 152 LEU A CA 1
ATOM 1153 C C . LEU A 1 152 ? 9.407 -17.659 -20.868 1.00 90.44 152 LEU A C 1
ATOM 1155 O O . LEU A 1 152 ? 8.652 -16.687 -20.892 1.00 90.44 152 LEU A O 1
ATOM 1159 N N . VAL A 1 153 ? 10.189 -17.944 -19.829 1.00 85.12 153 VAL A N 1
ATOM 1160 C CA . VAL A 1 153 ? 10.150 -17.236 -18.548 1.00 85.12 153 VAL A CA 1
ATOM 1161 C C . VAL A 1 153 ? 11.513 -16.628 -18.242 1.00 85.12 153 VAL A C 1
ATOM 1163 O O . VAL A 1 153 ? 12.505 -17.342 -18.077 1.00 85.12 153 VAL A O 1
ATOM 1166 N N . PHE A 1 154 ? 11.587 -15.302 -18.134 1.00 86.56 154 PHE A N 1
ATOM 1167 C CA . PHE A 1 154 ? 12.832 -14.614 -17.805 1.00 86.56 154 PHE A CA 1
ATOM 1168 C C . PHE A 1 154 ? 13.108 -14.640 -16.302 1.00 86.56 154 PHE A C 1
ATOM 1170 O O . PHE A 1 154 ? 12.422 -14.033 -15.473 1.00 86.56 154 PHE A O 1
ATOM 1177 N N . ARG A 1 155 ? 14.220 -15.262 -15.916 1.00 83.44 155 ARG A N 1
ATOM 1178 C CA . ARG A 1 155 ? 14.601 -15.349 -14.512 1.00 83.44 155 ARG A CA 1
ATOM 1179 C C . ARG A 1 155 ? 15.214 -14.038 -14.030 1.00 83.44 155 ARG A C 1
ATOM 1181 O O . ARG A 1 155 ? 16.246 -13.592 -14.526 1.00 83.44 155 ARG A O 1
ATOM 1188 N N . ARG A 1 156 ? 14.619 -13.455 -12.982 1.00 78.69 156 ARG A N 1
ATOM 1189 C CA . ARG A 1 156 ? 15.080 -12.201 -12.344 1.00 78.69 156 ARG A CA 1
ATOM 1190 C C . ARG A 1 156 ? 15.149 -11.009 -13.313 1.00 78.69 156 ARG A C 1
ATOM 1192 O O . ARG A 1 156 ? 15.985 -10.127 -13.123 1.00 78.69 156 ARG A O 1
ATOM 1199 N N . TRP A 1 157 ? 14.256 -10.954 -14.304 1.00 82.12 157 TRP A N 1
ATOM 1200 C CA . TRP A 1 157 ? 14.221 -9.876 -15.298 1.00 82.12 157 TRP A CA 1
ATOM 1201 C C . TRP A 1 157 ? 14.214 -8.472 -14.682 1.00 82.12 157 TRP A C 1
ATOM 1203 O O . TRP A 1 157 ? 15.035 -7.643 -15.057 1.00 82.12 157 TRP A O 1
ATOM 1213 N N . ALA A 1 158 ? 13.369 -8.240 -13.670 1.00 70.94 158 ALA A N 1
ATOM 1214 C CA . ALA A 1 158 ? 13.280 -6.951 -12.978 1.00 70.94 158 ALA A CA 1
ATOM 1215 C C . ALA A 1 158 ? 14.633 -6.495 -12.400 1.00 70.94 158 ALA A C 1
ATOM 1217 O O . ALA A 1 158 ? 15.047 -5.354 -12.583 1.00 70.94 158 ALA A O 1
ATOM 1218 N N . TRP A 1 159 ? 15.371 -7.418 -11.776 1.00 72.81 159 TRP A N 1
ATOM 1219 C CA . TRP A 1 159 ? 16.700 -7.126 -11.242 1.00 72.81 159 TRP A CA 1
ATOM 1220 C C . TRP A 1 159 ? 17.719 -6.841 -12.355 1.00 72.81 159 TRP A C 1
ATOM 1222 O O . TRP A 1 159 ? 18.544 -5.940 -12.217 1.00 72.81 159 TRP A O 1
ATOM 1232 N N . ALA A 1 160 ? 17.656 -7.578 -13.469 1.00 77.88 160 ALA A N 1
ATOM 1233 C CA . ALA A 1 160 ? 18.524 -7.331 -14.618 1.00 77.88 160 ALA A CA 1
ATOM 1234 C C . ALA A 1 160 ? 18.275 -5.933 -15.208 1.00 77.88 160 ALA A C 1
ATOM 1236 O O . ALA A 1 160 ? 19.226 -5.198 -15.471 1.00 77.88 160 ALA A O 1
ATOM 1237 N N . THR A 1 161 ? 17.013 -5.520 -15.344 1.00 79.31 161 THR A N 1
ATOM 1238 C CA . THR A 1 161 ? 16.671 -4.177 -15.824 1.00 79.31 161 THR A CA 1
ATOM 1239 C C . THR A 1 161 ? 17.085 -3.083 -14.841 1.00 79.31 161 THR A C 1
ATOM 1241 O O . THR A 1 161 ? 17.638 -2.077 -15.281 1.00 79.31 161 THR A O 1
ATOM 1244 N N . ASP A 1 162 ? 16.930 -3.294 -13.530 1.00 78.12 162 ASP A N 1
ATOM 1245 C CA . ASP A 1 162 ? 17.373 -2.342 -12.495 1.00 78.12 162 ASP A CA 1
ATOM 1246 C C . ASP A 1 162 ? 18.893 -2.126 -12.508 1.00 78.12 162 ASP A C 1
ATOM 1248 O O . ASP A 1 162 ? 19.379 -1.071 -12.106 1.00 78.12 162 ASP A O 1
ATOM 1252 N N . TYR A 1 163 ? 19.654 -3.107 -12.994 1.00 83.12 163 TYR A N 1
ATOM 1253 C CA . TYR A 1 163 ? 21.106 -3.020 -13.103 1.00 83.12 163 TYR A CA 1
ATOM 1254 C C . TYR A 1 163 ? 21.586 -2.451 -14.448 1.00 83.12 163 TYR A C 1
ATOM 1256 O O . TYR A 1 163 ? 22.506 -1.630 -14.486 1.00 83.12 163 TYR A O 1
ATOM 1264 N N . ILE A 1 164 ? 20.981 -2.883 -15.558 1.00 87.12 164 ILE A N 1
ATOM 1265 C CA . ILE A 1 164 ? 21.431 -2.557 -16.920 1.00 87.12 164 ILE A CA 1
ATOM 1266 C C . ILE A 1 164 ? 20.916 -1.183 -17.361 1.00 87.12 164 ILE A C 1
ATOM 1268 O O . ILE A 1 164 ? 21.674 -0.376 -17.903 1.00 87.12 164 ILE A O 1
ATOM 1272 N N . VAL A 1 165 ? 19.635 -0.887 -17.117 1.00 86.38 165 VAL A N 1
ATOM 1273 C CA . VAL A 1 165 ? 18.991 0.338 -17.613 1.00 86.38 165 VAL A CA 1
ATOM 1274 C C . VAL A 1 165 ? 19.697 1.598 -17.102 1.00 86.38 165 VAL A C 1
ATOM 1276 O O . VAL A 1 165 ? 20.011 2.437 -17.946 1.00 86.38 165 VAL A O 1
ATOM 1279 N N . PRO A 1 166 ? 20.043 1.753 -15.803 1.00 86.38 166 PRO A N 1
ATOM 1280 C CA . PRO A 1 166 ? 20.745 2.947 -15.321 1.00 86.38 166 PRO A CA 1
ATOM 1281 C C . PRO A 1 166 ? 22.079 3.218 -16.024 1.00 86.38 166 PRO A C 1
ATOM 1283 O O . PRO A 1 166 ? 22.422 4.376 -16.249 1.00 86.38 166 PRO A O 1
ATOM 1286 N N . GLN A 1 167 ? 22.804 2.168 -16.422 1.00 87.94 167 GLN A N 1
ATOM 1287 C CA . GLN A 1 167 ? 24.064 2.297 -17.161 1.00 87.94 167 GLN A CA 1
ATOM 1288 C C . GLN A 1 167 ? 23.834 2.764 -18.606 1.00 87.94 167 GLN A C 1
ATOM 1290 O O . GLN A 1 167 ? 24.667 3.467 -19.174 1.00 87.94 167 GLN A O 1
ATOM 1295 N N . LEU A 1 168 ? 22.680 2.434 -19.194 1.00 88.38 168 LEU A N 1
ATOM 1296 C CA . LEU A 1 168 ? 22.287 2.873 -20.534 1.00 88.38 168 LEU A CA 1
ATOM 1297 C C . LEU A 1 168 ? 21.738 4.306 -20.567 1.00 88.38 168 LEU A C 1
ATOM 1299 O O . LEU A 1 168 ? 21.850 4.965 -21.603 1.00 88.38 168 LEU A O 1
ATOM 1303 N N . ILE A 1 169 ? 21.177 4.817 -19.463 1.00 88.31 169 ILE A N 1
ATOM 1304 C CA . ILE A 1 169 ? 20.550 6.152 -19.406 1.00 88.31 169 ILE A CA 1
ATOM 1305 C C . ILE A 1 169 ? 21.462 7.274 -19.936 1.00 88.31 169 ILE A C 1
ATOM 1307 O O . ILE A 1 169 ? 20.990 8.050 -20.770 1.00 88.31 169 ILE A O 1
ATOM 1311 N N . PRO A 1 170 ? 22.756 7.378 -19.563 1.00 87.12 170 PRO A N 1
ATOM 1312 C CA . PRO A 1 170 ? 23.643 8.409 -20.110 1.00 87.12 170 PRO A CA 1
ATOM 1313 C C . PRO A 1 170 ? 23.844 8.304 -21.630 1.00 87.12 170 PRO A C 1
ATOM 1315 O O . PRO A 1 170 ? 24.047 9.309 -22.314 1.00 87.12 170 PRO A O 1
ATOM 1318 N N . HIS A 1 171 ? 23.783 7.091 -22.184 1.00 87.81 171 HIS A N 1
ATOM 1319 C CA . HIS A 1 171 ? 23.899 6.854 -23.623 1.00 87.81 171 HIS A CA 1
ATOM 1320 C C . HIS A 1 171 ? 22.601 7.211 -24.354 1.00 87.81 171 HIS A C 1
ATOM 1322 O O . HIS A 1 171 ? 22.659 7.835 -25.413 1.00 87.81 171 HIS A O 1
ATOM 1328 N N . MET A 1 172 ? 21.447 6.891 -23.764 1.00 88.44 172 MET A N 1
ATOM 1329 C CA . MET A 1 172 ? 20.130 7.287 -24.273 1.00 88.44 172 MET A CA 1
ATOM 1330 C C . MET A 1 172 ? 19.956 8.809 -24.245 1.00 88.44 172 MET A C 1
ATOM 1332 O O . MET A 1 172 ? 19.533 9.391 -25.240 1.00 88.44 172 MET A O 1
ATOM 1336 N N . ALA A 1 173 ? 20.372 9.475 -23.162 1.00 84.62 173 ALA A N 1
ATOM 1337 C CA . ALA A 1 173 ? 20.272 10.927 -23.006 1.00 84.62 173 ALA A CA 1
ATOM 1338 C C . ALA A 1 173 ? 20.957 11.699 -24.146 1.00 84.62 173 ALA A C 1
ATOM 1340 O O . ALA A 1 173 ? 20.436 12.706 -24.609 1.00 84.62 173 ALA A O 1
ATOM 1341 N N . ARG A 1 174 ? 22.097 11.209 -24.654 1.00 84.12 174 ARG A N 1
ATOM 1342 C CA . ARG A 1 174 ? 22.803 11.840 -25.786 1.00 84.12 174 ARG A CA 1
ATOM 1343 C C . ARG A 1 174 ? 22.046 11.758 -27.114 1.00 84.12 174 ARG A C 1
ATOM 1345 O O . ARG A 1 174 ? 22.351 12.531 -28.016 1.00 84.12 174 ARG A O 1
ATOM 1352 N N . LYS A 1 175 ? 21.110 10.815 -27.252 1.00 82.75 175 LYS A N 1
ATOM 1353 C CA . LYS A 1 175 ? 20.324 10.593 -28.474 1.00 82.75 175 LYS A CA 1
ATOM 1354 C C . LYS A 1 175 ? 18.933 11.236 -28.437 1.00 82.75 175 LYS A C 1
ATOM 1356 O O . LYS A 1 175 ? 18.282 11.268 -29.476 1.00 82.75 175 LYS A O 1
ATOM 1361 N N . VAL A 1 176 ? 18.481 11.729 -27.282 1.00 82.69 176 VAL A N 1
ATOM 1362 C CA . VAL A 1 176 ? 17.187 12.415 -27.152 1.00 82.69 176 VAL A CA 1
ATOM 1363 C C . VAL A 1 176 ? 17.350 13.890 -27.518 1.00 82.69 176 VAL A C 1
ATOM 1365 O O . VAL A 1 176 ? 18.166 14.608 -26.939 1.00 82.69 176 VAL A O 1
ATOM 1368 N N . GLU A 1 177 ? 16.553 14.351 -28.476 1.00 69.75 177 GLU A N 1
ATOM 1369 C CA . GLU A 1 177 ? 16.531 15.754 -28.901 1.00 69.75 177 GLU A CA 1
ATOM 1370 C C . GLU A 1 177 ? 15.749 16.612 -27.879 1.00 69.75 177 GLU A C 1
ATOM 1372 O O . GLU A 1 177 ? 14.736 16.175 -27.339 1.00 69.75 177 GLU A O 1
ATOM 1377 N N . ASN A 1 178 ? 16.197 17.847 -27.607 1.00 66.12 178 ASN A N 1
ATOM 1378 C CA . ASN A 1 178 ? 15.541 18.813 -26.698 1.00 66.12 178 ASN A CA 1
ATOM 1379 C C . ASN A 1 178 ? 15.440 18.429 -25.200 1.00 66.12 178 ASN A C 1
ATOM 1381 O O . ASN A 1 178 ? 14.460 18.766 -24.529 1.00 66.12 178 ASN A O 1
ATOM 1385 N N . LEU A 1 179 ? 16.473 17.818 -24.611 1.00 71.19 179 LEU A N 1
ATOM 1386 C CA . LEU A 1 179 ? 16.594 17.731 -23.146 1.00 71.19 179 LEU A CA 1
ATOM 1387 C C . LEU A 1 179 ? 16.978 19.096 -22.553 1.00 71.19 179 LEU A C 1
ATOM 1389 O O . LEU A 1 179 ? 18.122 19.531 -22.649 1.00 71.19 179 LEU A O 1
ATOM 1393 N N . THR A 1 180 ? 16.021 19.795 -21.939 1.00 54.09 180 THR A N 1
ATOM 1394 C CA . THR A 1 180 ? 16.232 21.164 -21.435 1.00 54.09 180 THR A CA 1
ATOM 1395 C C . THR A 1 180 ? 16.748 21.247 -19.991 1.00 54.09 180 THR A C 1
ATOM 1397 O O . THR A 1 180 ? 17.132 22.340 -19.578 1.00 54.09 180 THR A O 1
ATOM 1400 N N . GLN A 1 181 ? 16.811 20.146 -19.220 1.00 49.34 181 GLN A N 1
ATOM 1401 C CA . GLN A 1 181 ? 17.258 20.117 -17.807 1.00 49.34 181 GLN A CA 1
ATOM 1402 C C . GLN A 1 181 ? 17.814 18.734 -17.382 1.00 49.34 181 GLN A C 1
ATOM 1404 O O . GLN A 1 181 ? 17.507 17.745 -18.049 1.00 49.34 181 GLN A O 1
ATOM 1409 N N . PRO A 1 182 ? 18.601 18.620 -16.283 1.00 49.03 182 PRO A N 1
ATOM 1410 C CA . PRO A 1 182 ? 19.038 17.329 -15.740 1.00 49.03 182 PRO A CA 1
ATOM 1411 C C . PRO A 1 182 ? 17.829 16.587 -15.155 1.00 49.03 182 PRO A C 1
ATOM 1413 O O . PRO A 1 182 ? 17.398 16.833 -14.032 1.00 49.03 182 PRO A O 1
ATOM 1416 N N . THR A 1 183 ? 17.214 15.735 -15.969 1.00 59.84 183 THR A N 1
ATOM 1417 C CA . THR A 1 183 ? 15.958 15.045 -15.657 1.00 59.84 183 THR A CA 1
ATOM 1418 C C . THR A 1 183 ? 16.167 13.654 -15.063 1.00 59.84 183 THR A C 1
ATOM 1420 O O . THR A 1 183 ? 17.172 12.996 -15.319 1.00 59.84 183 THR A O 1
ATOM 1423 N N . ASN A 1 184 ? 15.153 13.184 -14.329 1.00 70.75 184 ASN A N 1
ATOM 1424 C CA . ASN A 1 184 ? 15.039 11.822 -13.801 1.00 70.75 184 ASN A CA 1
ATOM 1425 C C . ASN A 1 184 ? 15.307 10.750 -14.875 1.00 70.75 184 ASN A C 1
ATOM 1427 O O . ASN A 1 184 ? 14.806 10.850 -15.997 1.00 70.75 184 ASN A O 1
ATOM 1431 N N . ALA A 1 185 ? 16.015 9.680 -14.498 1.00 74.81 185 ALA A N 1
ATOM 1432 C CA . ALA A 1 185 ? 16.349 8.543 -15.364 1.00 74.81 185 ALA A CA 1
ATOM 1433 C C . ALA A 1 185 ? 15.129 7.961 -16.104 1.00 74.81 185 ALA A C 1
ATOM 1435 O O . ALA A 1 185 ? 15.185 7.710 -17.306 1.00 74.81 185 ALA A O 1
ATOM 1436 N N . THR A 1 186 ? 13.995 7.831 -15.411 1.00 75.94 186 THR A N 1
ATOM 1437 C CA . THR A 1 186 ? 12.733 7.329 -15.977 1.00 75.94 186 THR A CA 1
ATOM 1438 C C . THR A 1 186 ? 12.196 8.212 -17.102 1.00 75.94 186 THR A C 1
ATOM 1440 O O . THR A 1 186 ? 11.672 7.701 -18.086 1.00 75.94 186 THR A O 1
ATOM 1443 N N . TYR A 1 187 ? 12.351 9.535 -16.989 1.00 78.94 187 TYR A N 1
ATOM 1444 C CA . TYR A 1 187 ? 11.902 10.466 -18.024 1.00 78.94 187 TYR A CA 1
ATOM 1445 C C . TYR A 1 187 ? 12.768 10.356 -19.280 1.00 78.94 187 TYR A C 1
ATOM 1447 O O . TYR A 1 187 ? 12.238 10.343 -20.385 1.00 78.94 187 TYR A O 1
ATOM 1455 N N . ILE A 1 188 ? 14.088 10.222 -19.114 1.00 83.44 188 ILE A N 1
ATOM 1456 C CA . ILE A 1 188 ? 15.019 10.030 -20.236 1.00 83.44 188 ILE A CA 1
ATOM 1457 C C . ILE A 1 188 ? 14.687 8.734 -20.977 1.00 83.44 188 ILE A C 1
ATOM 1459 O O . ILE A 1 188 ? 14.573 8.742 -22.201 1.00 83.44 188 ILE A O 1
ATOM 1463 N N . LEU A 1 189 ? 14.481 7.642 -20.236 1.00 84.94 189 LEU A N 1
ATOM 1464 C CA . LEU A 1 189 ? 14.085 6.357 -20.804 1.00 84.94 189 LEU A CA 1
ATOM 1465 C C . LEU A 1 189 ? 12.761 6.461 -21.568 1.00 84.94 189 LEU A C 1
ATOM 1467 O O . LEU A 1 189 ? 12.664 5.993 -22.699 1.00 84.94 189 LEU A O 1
ATOM 1471 N N . GLN A 1 190 ? 11.756 7.108 -20.973 1.00 84.19 190 GLN A N 1
ATOM 1472 C CA . GLN A 1 190 ? 10.453 7.305 -21.603 1.00 84.19 190 GLN A CA 1
ATOM 1473 C C . GLN A 1 190 ? 10.551 8.126 -22.888 1.00 84.19 190 GLN A C 1
ATOM 1475 O O . GLN A 1 190 ? 10.002 7.711 -23.903 1.00 84.19 190 GLN A O 1
ATOM 1480 N N . GLN A 1 191 ? 11.276 9.247 -22.872 1.00 86.31 191 GLN A N 1
ATOM 1481 C CA . GLN A 1 191 ? 11.457 10.073 -24.067 1.00 86.31 191 GLN A CA 1
ATOM 1482 C C . GLN A 1 191 ? 12.202 9.319 -25.168 1.00 86.31 191 GLN A C 1
ATOM 1484 O O . GLN A 1 191 ? 11.789 9.363 -26.323 1.00 86.31 191 GLN A O 1
ATOM 1489 N N . TYR A 1 192 ? 13.262 8.590 -24.814 1.00 87.94 192 TYR A N 1
ATOM 1490 C CA . TYR A 1 192 ? 14.035 7.810 -25.775 1.00 87.94 192 TYR A CA 1
ATOM 1491 C C . TYR A 1 192 ? 13.186 6.722 -26.447 1.00 87.94 192 TYR A C 1
ATOM 1493 O O . TYR A 1 192 ? 13.157 6.629 -27.676 1.00 87.94 192 TYR A O 1
ATOM 1501 N N . LEU A 1 193 ? 12.449 5.937 -25.654 1.00 86.81 193 LEU A N 1
ATOM 1502 C CA . LEU A 1 193 ? 11.576 4.882 -26.170 1.00 86.81 193 LEU A CA 1
ATOM 1503 C C . LEU A 1 193 ? 10.417 5.454 -26.992 1.00 86.81 193 LEU A C 1
ATOM 1505 O O . LEU A 1 193 ? 10.126 4.932 -28.069 1.00 86.81 193 LEU A O 1
ATOM 1509 N N . ALA A 1 194 ? 9.791 6.543 -26.535 1.00 87.81 194 ALA A N 1
ATOM 1510 C CA . ALA A 1 194 ? 8.714 7.203 -27.268 1.00 87.81 194 ALA A CA 1
ATOM 1511 C C . ALA A 1 194 ? 9.204 7.738 -28.620 1.00 87.81 194 ALA A C 1
ATOM 1513 O O . ALA A 1 194 ? 8.587 7.465 -29.647 1.00 87.81 194 ALA A O 1
ATOM 1514 N N . GLN A 1 195 ? 10.351 8.422 -28.648 1.00 89.31 195 GLN A N 1
ATOM 1515 C CA . GLN A 1 195 ? 10.905 8.989 -29.876 1.00 89.31 195 GLN A CA 1
ATOM 1516 C C . GLN A 1 195 ? 11.309 7.897 -30.874 1.00 89.31 195 GLN A C 1
ATOM 1518 O O . GLN A 1 195 ? 11.020 8.026 -32.065 1.00 89.31 195 GLN A O 1
ATOM 1523 N N . SER A 1 196 ? 11.935 6.816 -30.396 1.00 86.69 196 SER A N 1
ATOM 1524 C CA . SER A 1 196 ? 12.285 5.656 -31.225 1.00 86.69 196 SER A CA 1
ATOM 1525 C C . SER A 1 196 ? 11.038 4.997 -31.826 1.00 86.69 196 SER A C 1
ATOM 1527 O O . SER A 1 196 ? 10.951 4.827 -33.043 1.00 86.69 196 SER A O 1
ATOM 1529 N N . THR A 1 197 ? 10.022 4.737 -30.996 1.00 87.50 197 THR A N 1
ATOM 1530 C CA . THR A 1 197 ? 8.758 4.120 -31.427 1.00 87.50 197 THR A CA 1
ATOM 1531 C C . THR A 1 197 ? 8.021 4.997 -32.438 1.00 87.50 197 THR A C 1
ATOM 1533 O O . THR A 1 197 ? 7.623 4.518 -33.496 1.00 87.50 197 THR A O 1
ATOM 1536 N N . CYS A 1 198 ? 7.886 6.297 -32.165 1.00 90.25 198 CYS A N 1
ATOM 1537 C CA . CYS A 1 198 ? 7.208 7.224 -33.069 1.00 90.25 198 CYS A CA 1
ATOM 1538 C C . CYS A 1 198 ? 7.946 7.414 -34.395 1.00 90.25 198 CYS A C 1
ATOM 1540 O O . CYS A 1 198 ? 7.307 7.651 -35.417 1.00 90.25 198 CYS A O 1
ATOM 1542 N N . ARG A 1 199 ? 9.282 7.316 -34.402 1.00 88.62 199 ARG A N 1
ATOM 1543 C CA . ARG A 1 199 ? 10.068 7.345 -35.640 1.00 88.62 199 ARG A CA 1
ATOM 1544 C C . ARG A 1 199 ? 9.798 6.101 -36.482 1.00 88.62 199 ARG A C 1
ATOM 1546 O O . ARG A 1 199 ? 9.469 6.244 -37.652 1.00 88.62 199 ARG A O 1
ATOM 1553 N N . ALA A 1 200 ? 9.864 4.915 -35.874 1.00 86.44 200 ALA A N 1
ATOM 1554 C CA . ALA A 1 200 ? 9.588 3.659 -36.565 1.00 86.44 200 ALA A CA 1
ATOM 1555 C C . ALA A 1 200 ? 8.145 3.596 -37.099 1.00 86.44 200 ALA A C 1
ATOM 1557 O O . ALA A 1 200 ? 7.934 3.221 -38.249 1.00 86.44 200 ALA A O 1
ATOM 1558 N N . ALA A 1 201 ? 7.160 4.031 -36.305 1.00 86.94 201 ALA A N 1
ATOM 1559 C CA . ALA A 1 201 ? 5.759 4.043 -36.719 1.00 86.94 201 ALA A CA 1
ATOM 1560 C C . ALA A 1 201 ? 5.527 4.923 -37.960 1.00 86.94 201 ALA A C 1
ATOM 1562 O O . ALA A 1 201 ? 4.846 4.508 -38.889 1.00 86.94 201 ALA A O 1
ATOM 1563 N N . LEU A 1 202 ? 6.128 6.115 -38.021 1.00 89.00 202 LEU A N 1
ATOM 1564 C CA . LEU A 1 202 ? 5.975 7.006 -39.178 1.00 89.00 202 LEU A CA 1
ATOM 1565 C C . LEU A 1 202 ? 6.765 6.553 -40.412 1.00 89.00 202 LEU A C 1
ATOM 1567 O O . LEU A 1 202 ? 6.413 6.944 -41.520 1.00 89.00 202 LEU A O 1
ATOM 1571 N N . GLU A 1 203 ? 7.839 5.785 -40.227 1.00 89.81 203 GLU A N 1
ATOM 1572 C CA . GLU A 1 203 ? 8.686 5.299 -41.321 1.00 89.81 203 GLU A CA 1
ATOM 1573 C C . GLU A 1 203 ? 8.131 4.027 -41.975 1.00 89.81 203 GLU A C 1
ATOM 1575 O O . GLU A 1 203 ? 8.249 3.867 -43.188 1.00 89.81 203 GLU A O 1
ATOM 1580 N N . PHE A 1 204 ? 7.530 3.125 -41.190 1.00 85.62 204 PHE A N 1
ATOM 1581 C CA . PHE A 1 204 ? 7.135 1.796 -41.670 1.00 85.62 204 PHE A CA 1
ATOM 1582 C C . PHE A 1 204 ? 5.617 1.560 -41.714 1.00 85.62 204 PHE A C 1
ATOM 1584 O O . PHE A 1 204 ? 5.168 0.684 -42.455 1.00 85.62 204 PHE A O 1
ATOM 1591 N N . CYS A 1 205 ? 4.803 2.318 -40.971 1.00 85.12 205 CYS A N 1
ATOM 1592 C CA . CYS A 1 205 ? 3.357 2.098 -40.899 1.00 85.12 205 CYS A CA 1
ATOM 1593 C C . CYS A 1 205 ? 2.592 3.073 -41.814 1.00 85.12 205 CYS A C 1
ATOM 1595 O O . CYS A 1 205 ? 2.278 4.199 -41.430 1.00 85.12 205 CYS A O 1
ATOM 1597 N N . HIS A 1 206 ? 2.261 2.626 -43.030 1.00 89.56 206 HIS A N 1
ATOM 1598 C CA . HIS A 1 206 ? 1.523 3.414 -44.027 1.00 89.56 206 HIS A CA 1
ATOM 1599 C C . HIS A 1 206 ? 0.218 2.734 -44.474 1.00 89.56 206 HIS A C 1
ATOM 1601 O O . HIS A 1 206 ? 0.097 1.507 -44.444 1.00 89.56 206 HIS A O 1
ATOM 1607 N N . GLY A 1 207 ? -0.743 3.526 -44.962 1.00 86.75 207 GLY A N 1
ATOM 1608 C CA . GLY A 1 207 ? -1.990 3.019 -45.544 1.00 86.75 207 GLY A CA 1
ATOM 1609 C C . GLY A 1 207 ? -2.937 2.447 -44.488 1.00 86.75 207 GLY A C 1
ATOM 1610 O O . GLY A 1 207 ? -3.238 3.116 -43.507 1.00 86.75 207 GLY A O 1
ATOM 1611 N N . GLU A 1 208 ? -3.398 1.206 -44.669 1.00 81.12 208 GLU A N 1
ATOM 1612 C CA . GLU A 1 208 ? -4.293 0.535 -43.705 1.00 81.12 208 GLU A CA 1
ATOM 1613 C C . GLU A 1 208 ? -3.645 0.307 -42.328 1.00 81.12 208 GLU A C 1
ATOM 1615 O O . GLU A 1 208 ? -4.355 0.113 -41.344 1.00 81.12 208 GLU A O 1
ATOM 1620 N N . ASN A 1 209 ? -2.313 0.383 -42.251 1.00 77.44 209 ASN A N 1
ATOM 1621 C CA . ASN A 1 209 ? -1.544 0.219 -41.019 1.00 77.44 209 ASN A CA 1
ATOM 1622 C C . ASN A 1 209 ? -1.134 1.556 -40.375 1.00 77.44 209 ASN A C 1
ATOM 1624 O O . ASN A 1 209 ? -0.398 1.538 -39.394 1.00 77.44 209 ASN A O 1
ATOM 1628 N N . GLU A 1 210 ? -1.552 2.711 -40.909 1.00 85.81 210 GLU A N 1
ATOM 1629 C CA . GLU A 1 210 ? -1.209 4.027 -40.351 1.00 85.81 210 GLU A CA 1
ATOM 1630 C C . GLU A 1 210 ? -1.808 4.206 -38.943 1.00 85.81 210 GLU A C 1
ATOM 1632 O O . GLU A 1 210 ? -3.023 4.154 -38.755 1.00 85.81 210 GLU A O 1
ATOM 1637 N N . GLN A 1 211 ? -0.945 4.409 -37.940 1.00 79.00 211 GLN A N 1
ATOM 1638 C CA . GLN A 1 211 ? -1.357 4.516 -36.531 1.00 79.00 211 GLN A CA 1
ATOM 1639 C C . GLN A 1 211 ? -1.443 5.961 -36.018 1.00 79.00 211 GLN A C 1
ATOM 1641 O O . GLN A 1 211 ? -2.232 6.242 -35.118 1.00 79.00 211 GLN A O 1
ATOM 1646 N N . TYR A 1 212 ? -0.636 6.874 -36.569 1.00 86.31 212 TYR A N 1
ATOM 1647 C CA . TYR A 1 212 ? -0.528 8.264 -36.114 1.00 86.31 212 TYR A CA 1
ATOM 1648 C C . TYR A 1 212 ? -0.386 9.196 -37.315 1.00 86.31 212 TYR A C 1
ATOM 1650 O O . TYR A 1 212 ? 0.439 8.929 -38.186 1.00 86.31 212 TYR A O 1
ATOM 1658 N N . ALA A 1 213 ? -1.108 10.321 -37.325 1.00 83.88 213 ALA A N 1
ATOM 1659 C CA . ALA A 1 213 ? -1.042 11.270 -38.438 1.00 83.88 213 ALA A CA 1
ATOM 1660 C C . ALA A 1 213 ? 0.213 12.162 -38.383 1.00 83.88 213 ALA A C 1
ATOM 1662 O O . ALA A 1 213 ? 0.608 12.768 -39.379 1.00 83.88 213 ALA A O 1
ATOM 1663 N N . SER A 1 214 ? 0.838 12.298 -37.206 1.00 89.19 214 SER A N 1
ATOM 1664 C CA . SER A 1 214 ? 2.041 13.116 -37.023 1.00 89.19 214 SER A CA 1
ATOM 1665 C C . SER A 1 214 ? 2.915 12.649 -35.857 1.00 89.19 214 SER A C 1
ATOM 1667 O O . SER A 1 214 ? 2.460 11.972 -34.933 1.00 89.19 214 SER A O 1
ATOM 1669 N N . HIS A 1 215 ? 4.185 13.069 -35.868 1.00 88.12 215 HIS A N 1
ATOM 1670 C CA . HIS A 1 215 ? 5.132 12.771 -34.789 1.00 88.12 215 HIS A CA 1
ATOM 1671 C C . HIS A 1 215 ? 4.705 13.382 -33.449 1.00 88.12 215 HIS A C 1
ATOM 1673 O O . HIS A 1 215 ? 4.853 12.743 -32.410 1.00 88.12 215 HIS A O 1
ATOM 1679 N N . GLU A 1 216 ? 4.133 14.590 -33.463 1.00 87.12 216 GLU A N 1
ATOM 1680 C CA . GLU A 1 216 ? 3.647 15.258 -32.250 1.00 87.12 216 GLU A CA 1
ATOM 1681 C C . GLU A 1 216 ? 2.461 14.522 -31.619 1.00 87.12 216 GLU A C 1
ATOM 1683 O O . GLU A 1 216 ? 2.398 14.406 -30.396 1.00 87.12 216 GLU A O 1
ATOM 1688 N N . GLU A 1 217 ? 1.551 13.980 -32.432 1.00 86.69 217 GLU A N 1
ATOM 1689 C CA . GLU A 1 217 ? 0.418 13.185 -31.948 1.00 86.69 217 GLU A CA 1
ATOM 1690 C C . GLU A 1 217 ? 0.887 11.882 -31.286 1.00 86.69 217 GLU A C 1
ATOM 1692 O O . GLU A 1 217 ? 0.469 11.570 -30.167 1.00 86.69 217 GLU A O 1
ATOM 1697 N N . CYS A 1 218 ? 1.822 11.172 -31.924 1.00 88.19 218 CYS A N 1
ATOM 1698 C CA . CYS A 1 218 ? 2.418 9.960 -31.366 1.00 88.19 218 CYS A CA 1
ATOM 1699 C C . CYS A 1 218 ? 3.157 10.239 -30.045 1.00 88.19 218 CYS A C 1
ATOM 1701 O O . CYS A 1 218 ? 2.917 9.575 -29.033 1.00 88.19 218 CYS A O 1
ATOM 1703 N N . MET A 1 219 ? 4.004 11.275 -30.014 1.00 86.06 219 MET A N 1
ATOM 1704 C CA . MET A 1 219 ? 4.724 11.671 -28.800 1.00 86.06 219 MET A CA 1
ATOM 1705 C C . MET A 1 219 ? 3.767 12.143 -27.701 1.00 86.06 219 MET A C 1
ATOM 1707 O O . MET A 1 219 ? 4.006 11.867 -26.527 1.00 86.06 219 MET A O 1
ATOM 1711 N N . GLY A 1 220 ? 2.677 12.830 -28.052 1.00 81.25 220 GLY A N 1
ATOM 1712 C CA . GLY A 1 220 ? 1.637 13.249 -27.114 1.00 81.25 220 GLY A CA 1
ATOM 1713 C C . GLY A 1 220 ? 0.936 12.067 -26.443 1.00 81.25 220 GLY A C 1
ATOM 1714 O O . GLY A 1 220 ? 0.716 12.097 -25.230 1.00 81.25 220 GLY A O 1
ATOM 1715 N N . LEU A 1 221 ? 0.643 11.006 -27.203 1.00 81.00 221 LEU A N 1
ATOM 1716 C CA . LEU A 1 221 ? 0.050 9.779 -26.674 1.00 81.00 221 LEU A CA 1
ATOM 1717 C C . LEU A 1 221 ? 1.030 9.016 -25.770 1.00 81.00 221 LEU A C 1
ATOM 1719 O O . LEU A 1 221 ? 0.694 8.712 -24.624 1.00 81.00 221 LEU A O 1
ATOM 1723 N N . LEU A 1 222 ? 2.246 8.741 -26.255 1.00 78.31 222 LEU A N 1
ATOM 1724 C CA . LEU A 1 222 ? 3.233 7.933 -25.526 1.00 78.31 222 LEU A CA 1
ATOM 1725 C C . LEU A 1 222 ? 3.786 8.646 -24.281 1.00 78.31 222 LEU A C 1
ATOM 1727 O O . LEU A 1 222 ? 4.062 8.003 -23.270 1.00 78.31 222 LEU A O 1
ATOM 1731 N N . ASN A 1 223 ? 3.874 9.980 -24.294 1.00 78.00 223 ASN A N 1
ATOM 1732 C CA . ASN A 1 223 ? 4.215 10.756 -23.096 1.00 78.00 223 ASN A CA 1
ATOM 1733 C C . ASN A 1 223 ? 3.039 10.917 -22.121 1.00 78.00 223 ASN A C 1
ATOM 1735 O O . ASN A 1 223 ? 3.247 11.262 -20.956 1.00 78.00 223 ASN A O 1
ATOM 1739 N N . GLY A 1 224 ? 1.804 10.676 -22.572 1.00 67.19 224 GLY A N 1
ATOM 1740 C CA . GLY A 1 224 ? 0.607 10.700 -21.731 1.00 67.19 224 GLY A CA 1
ATOM 1741 C C . GLY A 1 224 ? 0.498 9.506 -20.778 1.00 67.19 224 GLY A C 1
ATOM 1742 O O . GLY A 1 224 ? -0.257 9.572 -19.805 1.00 67.19 224 GLY A O 1
ATOM 1743 N N . LEU A 1 225 ? 1.258 8.435 -21.027 1.00 57.53 225 LEU A N 1
ATOM 1744 C CA . LEU A 1 225 ? 1.277 7.215 -20.224 1.00 57.53 225 LEU A CA 1
ATOM 1745 C C . LEU A 1 225 ? 2.603 7.111 -19.456 1.00 57.53 225 LEU A C 1
ATOM 1747 O O . LEU A 1 225 ? 3.652 7.016 -20.087 1.00 57.53 225 LEU A O 1
ATOM 1751 N N . PRO A 1 226 ? 2.607 7.128 -18.110 1.00 60.41 226 PRO A N 1
ATOM 1752 C CA . PRO A 1 226 ? 3.835 6.911 -17.351 1.00 60.41 226 PRO A CA 1
ATOM 1753 C C . PRO A 1 226 ? 4.393 5.507 -17.627 1.00 60.41 226 PRO A C 1
ATOM 1755 O O . PRO A 1 226 ? 3.661 4.515 -17.575 1.00 60.41 226 PRO A O 1
ATOM 1758 N N . LEU A 1 227 ? 5.695 5.432 -17.914 1.00 56.28 227 LEU A N 1
ATOM 1759 C CA . LEU A 1 227 ? 6.389 4.181 -18.221 1.00 56.28 227 LEU A CA 1
ATOM 1760 C C . LEU A 1 227 ? 6.305 3.209 -17.027 1.00 56.28 227 LEU A C 1
ATOM 1762 O O . LEU A 1 227 ? 6.636 3.586 -15.904 1.00 56.28 227 LEU A O 1
ATOM 1766 N N . GLY A 1 228 ? 5.860 1.969 -17.265 1.00 54.19 228 GLY A N 1
ATOM 1767 C CA . GLY A 1 228 ? 5.820 0.906 -16.248 1.00 54.19 228 GLY A CA 1
ATOM 1768 C C . GLY A 1 228 ? 4.512 0.741 -15.456 1.00 54.19 228 GLY A C 1
ATOM 1769 O O . GLY A 1 228 ? 4.473 -0.087 -14.552 1.00 54.19 228 GLY A O 1
ATOM 1770 N N . GLN A 1 229 ? 3.425 1.459 -15.773 1.00 49.03 229 GLN A N 1
ATOM 1771 C CA . GLN A 1 229 ? 2.117 1.215 -15.139 1.00 49.03 229 GLN A CA 1
ATOM 1772 C C . GLN A 1 229 ? 1.136 0.462 -16.047 1.00 49.03 229 GLN A C 1
ATOM 1774 O O . GLN A 1 229 ? 0.384 1.070 -16.808 1.00 49.03 229 GLN A O 1
ATOM 1779 N N . PHE 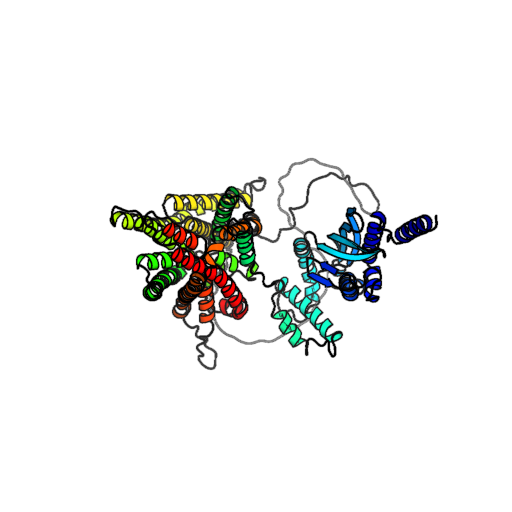A 1 230 ? 1.036 -0.857 -15.868 1.00 41.81 230 PHE A N 1
ATOM 1780 C CA . PHE A 1 230 ? -0.203 -1.569 -16.196 1.00 41.81 230 PHE A CA 1
ATOM 1781 C C . PHE A 1 230 ? -1.307 -1.189 -15.192 1.00 41.81 230 PHE A C 1
ATOM 1783 O O . PHE A 1 230 ? -1.051 -0.596 -14.142 1.00 41.81 230 PHE A O 1
ATOM 1790 N N . TYR A 1 231 ? -2.567 -1.496 -15.503 1.00 43.31 231 TYR A N 1
ATOM 1791 C CA . TYR A 1 231 ? -3.705 -1.348 -14.586 1.00 43.31 231 TYR A CA 1
ATOM 1792 C C . TYR A 1 231 ? -3.616 -2.344 -13.412 1.00 43.31 231 TYR A C 1
ATOM 1794 O O . TYR A 1 231 ? -4.507 -3.157 -13.197 1.00 43.31 231 TYR A O 1
ATOM 1802 N N . SER A 1 232 ? -2.538 -2.315 -12.635 1.00 43.75 232 SER A N 1
ATOM 1803 C CA . SER A 1 232 ? -2.384 -3.151 -11.455 1.00 43.75 232 SER A CA 1
ATOM 1804 C C . SER A 1 232 ? -3.110 -2.493 -10.287 1.00 43.75 232 SER A C 1
ATOM 1806 O O . SER A 1 232 ? -2.546 -1.686 -9.547 1.00 43.75 232 SER A O 1
ATOM 1808 N N . ALA A 1 233 ? -4.370 -2.871 -10.071 1.00 52.44 233 ALA A N 1
ATOM 1809 C CA . ALA A 1 233 ? -4.962 -2.791 -8.740 1.00 52.44 233 ALA A CA 1
ATOM 1810 C C . ALA A 1 233 ? -4.281 -3.854 -7.856 1.00 52.44 233 ALA A C 1
ATOM 1812 O O . ALA A 1 233 ? -4.881 -4.870 -7.516 1.00 52.44 233 ALA A O 1
ATOM 1813 N N . GLN A 1 234 ? -3.000 -3.640 -7.527 1.00 60.78 234 GLN A N 1
ATOM 1814 C CA . GLN A 1 234 ? -2.144 -4.595 -6.810 1.00 60.78 234 GLN A CA 1
ATOM 1815 C C . GLN A 1 234 ? -2.786 -5.053 -5.491 1.00 60.78 234 GLN A C 1
ATOM 1817 O O . GLN A 1 234 ? -2.710 -6.221 -5.122 1.00 60.78 234 GLN A O 1
ATOM 1822 N N . LEU A 1 235 ? -3.523 -4.143 -4.850 1.00 70.56 235 LEU A N 1
ATOM 1823 C CA . LEU A 1 235 ? -4.291 -4.388 -3.632 1.00 70.56 235 LEU A CA 1
ATOM 1824 C C . LEU A 1 235 ? -5.490 -5.325 -3.847 1.00 70.56 235 LEU A C 1
ATOM 1826 O O . LEU A 1 235 ? -5.777 -6.164 -2.999 1.00 70.56 235 LEU A O 1
ATOM 1830 N N . LEU A 1 236 ? -6.187 -5.215 -4.985 1.00 72.81 236 LEU A N 1
ATOM 1831 C CA . LEU A 1 236 ? -7.373 -6.026 -5.270 1.00 72.81 236 LEU A CA 1
ATOM 1832 C C . LEU A 1 236 ? -6.999 -7.487 -5.537 1.00 72.81 236 LEU A C 1
ATOM 1834 O O . LEU A 1 236 ? -7.701 -8.384 -5.082 1.00 72.81 236 LEU A O 1
ATOM 1838 N N . GLY A 1 237 ? -5.876 -7.719 -6.226 1.00 77.44 237 GLY A N 1
ATOM 1839 C CA . GLY A 1 237 ? -5.361 -9.067 -6.472 1.00 77.44 237 GLY A CA 1
ATOM 1840 C C . GLY A 1 237 ? -5.020 -9.802 -5.175 1.00 77.44 237 GLY A C 1
ATOM 1841 O O . GLY A 1 237 ? -5.418 -10.948 -4.999 1.00 77.44 237 GLY A O 1
ATOM 1842 N N . GLN A 1 238 ? -4.362 -9.123 -4.232 1.00 85.06 238 GLN A N 1
ATOM 1843 C CA . GLN A 1 238 ? -4.003 -9.698 -2.930 1.00 85.06 238 GLN A CA 1
ATOM 1844 C C . GLN A 1 238 ? -5.245 -10.065 -2.102 1.00 85.06 238 GLN A C 1
ATOM 1846 O O . GLN A 1 238 ? -5.325 -11.179 -1.589 1.00 85.06 238 GLN A O 1
ATOM 1851 N N . ILE A 1 239 ? -6.249 -9.178 -2.045 1.00 83.06 239 ILE A N 1
ATOM 1852 C CA . ILE A 1 239 ? -7.527 -9.459 -1.366 1.00 83.06 239 ILE A CA 1
ATOM 1853 C C . ILE A 1 239 ? -8.245 -10.642 -2.029 1.00 83.06 239 ILE A C 1
ATOM 1855 O O . ILE A 1 239 ? -8.734 -11.531 -1.334 1.00 83.06 239 ILE A O 1
ATOM 1859 N N . LEU A 1 240 ? -8.297 -10.678 -3.365 1.00 84.19 240 LEU A N 1
ATOM 1860 C CA . LEU A 1 240 ? -8.968 -11.743 -4.113 1.00 84.19 240 LEU A CA 1
ATOM 1861 C C . LEU A 1 240 ? -8.322 -13.110 -3.861 1.00 84.19 240 LEU A C 1
ATOM 1863 O O . LEU A 1 240 ? -9.040 -14.084 -3.649 1.00 84.19 240 LEU A O 1
ATOM 1867 N N . ILE A 1 241 ? -6.987 -13.176 -3.834 1.00 86.50 241 ILE A N 1
ATOM 1868 C CA . ILE A 1 241 ? -6.252 -14.397 -3.475 1.00 86.50 241 ILE A CA 1
ATOM 1869 C C . ILE A 1 241 ? -6.667 -14.864 -2.076 1.00 86.50 241 ILE A C 1
ATOM 1871 O O . ILE A 1 241 ? -6.954 -16.045 -1.898 1.00 86.50 241 ILE A O 1
ATOM 1875 N N . GLY A 1 242 ? -6.783 -13.943 -1.114 1.00 86.38 242 GLY A N 1
ATOM 1876 C CA . GLY A 1 242 ? -7.284 -14.250 0.224 1.00 86.38 242 GLY A CA 1
ATOM 1877 C C . GLY A 1 242 ? -8.685 -14.872 0.212 1.00 86.38 242 GLY A C 1
ATOM 1878 O O . GLY A 1 242 ? -8.899 -15.936 0.787 1.00 86.38 242 GLY A O 1
ATOM 1879 N N . ILE A 1 243 ? -9.627 -14.259 -0.512 1.00 85.69 243 ILE A N 1
ATOM 1880 C CA . ILE A 1 243 ? -11.005 -14.769 -0.635 1.00 85.69 243 ILE A CA 1
ATOM 1881 C C . ILE A 1 243 ? -11.024 -16.171 -1.267 1.00 85.69 243 ILE A C 1
ATOM 1883 O O . ILE A 1 243 ? -11.788 -17.026 -0.827 1.00 85.69 243 ILE A O 1
ATOM 1887 N N . ILE A 1 244 ? -10.199 -16.412 -2.293 1.00 87.00 244 ILE A N 1
ATOM 1888 C CA . ILE A 1 244 ? -10.139 -17.696 -3.005 1.00 87.00 244 ILE A CA 1
ATOM 1889 C C . ILE A 1 244 ? -9.549 -18.792 -2.116 1.00 87.00 244 ILE A C 1
ATOM 1891 O O . ILE A 1 244 ? -10.159 -19.848 -1.987 1.00 87.00 244 ILE A O 1
ATOM 1895 N N . TYR A 1 245 ? -8.379 -18.558 -1.521 1.00 85.06 245 TYR A N 1
ATOM 1896 C CA . TYR A 1 245 ? -7.629 -19.586 -0.789 1.00 85.06 245 TYR A CA 1
ATOM 1897 C C . TYR A 1 245 ? -8.182 -19.859 0.615 1.00 85.06 245 TYR A C 1
ATOM 1899 O O . TYR A 1 245 ? -7.994 -20.960 1.139 1.00 85.06 245 TYR A O 1
ATOM 1907 N N . GLY A 1 246 ? -8.841 -18.872 1.225 1.00 82.81 246 GLY A N 1
ATOM 1908 C CA . GLY A 1 246 ? -9.445 -19.004 2.546 1.00 82.81 246 GLY A CA 1
ATOM 1909 C C . GLY A 1 246 ? -10.708 -19.862 2.567 1.00 82.81 246 GLY A C 1
ATOM 1910 O O . GLY A 1 246 ? -11.214 -20.316 1.538 1.00 82.81 246 GLY A O 1
ATOM 1911 N N . GLU A 1 247 ? -11.254 -20.031 3.771 1.00 78.06 247 GLU A N 1
ATOM 1912 C CA . GLU A 1 247 ? -12.519 -20.736 4.017 1.00 78.06 247 GLU A CA 1
ATOM 1913 C C . GLU A 1 247 ? -13.721 -20.225 3.191 1.00 78.06 247 GLU A C 1
ATOM 1915 O O . GLU A 1 247 ? -14.527 -21.058 2.772 1.00 78.06 247 GLU A O 1
ATOM 1920 N N . PRO A 1 248 ? -13.868 -18.916 2.876 1.00 73.06 248 PRO A N 1
ATOM 1921 C CA . PRO A 1 248 ? -15.051 -18.432 2.165 1.00 73.06 248 PRO A CA 1
ATOM 1922 C C . PRO A 1 248 ? -15.291 -19.056 0.780 1.00 73.06 248 PRO A C 1
ATOM 1924 O O . PRO A 1 248 ? -16.422 -18.992 0.299 1.00 73.06 248 PRO A O 1
ATOM 1927 N N . LEU A 1 249 ? -14.268 -19.617 0.120 1.00 79.88 249 LEU A N 1
ATOM 1928 C CA . LEU A 1 249 ? -14.406 -20.275 -1.186 1.00 79.88 249 LEU A CA 1
ATOM 1929 C C . LEU A 1 249 ? -13.756 -21.660 -1.231 1.00 79.88 249 LEU A C 1
ATOM 1931 O O . LEU A 1 249 ? -14.468 -22.661 -1.169 1.00 79.88 249 LEU A O 1
ATOM 1935 N N . ALA A 1 250 ? -12.436 -21.736 -1.433 1.00 81.38 250 ALA A N 1
ATOM 1936 C CA . ALA A 1 250 ? -11.767 -23.006 -1.709 1.00 81.38 250 ALA A CA 1
ATOM 1937 C C . ALA A 1 250 ? -11.371 -23.762 -0.434 1.00 81.38 250 ALA A C 1
ATOM 1939 O O . ALA A 1 250 ? -11.211 -24.981 -0.484 1.00 81.38 250 ALA A O 1
ATOM 1940 N N . GLY A 1 251 ? -11.212 -23.056 0.694 1.00 80.56 251 GLY A N 1
ATOM 1941 C CA . GLY A 1 251 ? -10.865 -23.647 1.988 1.00 80.56 251 GLY A CA 1
ATOM 1942 C C . GLY A 1 251 ? -9.550 -24.425 1.968 1.00 80.56 251 GLY A C 1
ATOM 1943 O O . GLY A 1 251 ? -9.400 -25.400 2.697 1.00 80.56 251 GLY A O 1
ATOM 1944 N N . TRP A 1 252 ? -8.612 -24.047 1.095 1.00 86.12 252 TRP A N 1
ATOM 1945 C CA . TRP A 1 252 ? -7.333 -24.749 0.946 1.00 86.12 252 TRP A CA 1
ATOM 1946 C C . TRP A 1 252 ? -6.386 -24.489 2.114 1.00 86.12 252 TRP A C 1
ATOM 1948 O O . TRP A 1 252 ? -5.502 -25.303 2.384 1.00 86.12 252 TRP A O 1
ATOM 1958 N N . LEU A 1 253 ? -6.554 -23.349 2.782 1.00 83.19 253 LEU A N 1
ATOM 1959 C CA . LEU A 1 253 ? -5.744 -22.949 3.918 1.00 83.19 253 LEU A CA 1
ATOM 1960 C C . LEU A 1 253 ? -6.447 -23.295 5.234 1.00 83.19 253 LEU A C 1
ATOM 1962 O O . LEU A 1 253 ? -7.553 -22.822 5.495 1.00 83.19 253 LEU A O 1
ATOM 1966 N N . ASP A 1 254 ? -5.777 -24.082 6.071 1.00 87.94 254 ASP A N 1
ATOM 1967 C CA . ASP A 1 254 ? -6.266 -24.444 7.403 1.00 87.94 254 ASP A CA 1
ATOM 1968 C C . ASP A 1 254 ? -6.428 -23.205 8.307 1.00 87.94 254 ASP A C 1
ATOM 1970 O O . ASP A 1 254 ? -5.688 -22.227 8.165 1.00 87.94 254 ASP A O 1
ATOM 1974 N N . GLU A 1 255 ? -7.373 -23.244 9.249 1.00 84.94 255 GLU A N 1
ATOM 1975 C CA . GLU A 1 255 ? -7.706 -22.117 10.140 1.00 84.94 255 GLU A CA 1
ATOM 1976 C C . GLU A 1 255 ? -6.475 -21.608 10.913 1.00 84.94 255 GLU A C 1
ATOM 1978 O O . GLU A 1 255 ? -6.248 -20.402 11.017 1.00 84.94 255 GLU A O 1
ATOM 1983 N N . SER A 1 256 ? -5.597 -22.524 11.337 1.00 89.81 256 SER A N 1
ATOM 1984 C CA . SER A 1 256 ? -4.340 -22.200 12.024 1.00 89.81 256 SER A CA 1
ATOM 1985 C C . SER A 1 256 ? -3.408 -21.294 11.202 1.00 89.81 256 SER A C 1
ATOM 1987 O O . SER A 1 256 ? -2.773 -20.378 11.733 1.00 89.81 256 SER A O 1
ATOM 1989 N N . TRP A 1 257 ? -3.343 -21.509 9.886 1.00 89.44 257 TRP A N 1
ATOM 1990 C CA . TRP A 1 257 ? -2.559 -20.676 8.975 1.00 89.44 257 TRP A CA 1
ATOM 1991 C C . TRP A 1 257 ? -3.220 -19.324 8.721 1.00 89.44 257 TRP A C 1
ATOM 1993 O O . TRP A 1 257 ? -2.518 -18.320 8.586 1.00 89.44 257 TRP A O 1
ATOM 2003 N N . GLN A 1 258 ? -4.553 -19.279 8.683 1.00 88.06 258 GLN A N 1
ATOM 2004 C CA . GLN A 1 258 ? -5.294 -18.027 8.542 1.00 88.06 258 GLN A CA 1
ATOM 2005 C C . GLN A 1 258 ? -5.042 -17.112 9.748 1.00 88.06 258 GLN A C 1
ATOM 2007 O O . GLN A 1 258 ? -4.686 -15.948 9.559 1.00 88.06 258 GLN A O 1
ATOM 2012 N N . GLU A 1 259 ? -5.112 -17.641 10.975 1.00 88.25 259 GLU A N 1
ATOM 2013 C CA . GLU A 1 259 ? -4.785 -16.891 12.196 1.00 88.25 259 GLU A CA 1
ATOM 2014 C C . GLU A 1 259 ? -3.340 -16.371 12.188 1.00 88.25 259 GLU A C 1
ATOM 2016 O O . GLU A 1 259 ? -3.086 -15.201 12.496 1.00 88.25 259 GLU A O 1
ATOM 2021 N N . ALA A 1 260 ? -2.383 -17.211 11.775 1.00 90.94 260 ALA A N 1
ATOM 2022 C CA . ALA A 1 260 ? -0.983 -16.814 11.663 1.00 90.94 260 ALA A CA 1
ATOM 2023 C C . ALA A 1 260 ? -0.789 -15.673 10.649 1.00 90.94 260 ALA A C 1
ATOM 2025 O O . ALA A 1 260 ? -0.084 -14.701 10.931 1.00 90.94 260 ALA A O 1
ATOM 2026 N N . PHE A 1 261 ? -1.437 -15.747 9.484 1.00 90.75 261 PHE A N 1
ATOM 2027 C CA . PHE A 1 261 ? -1.375 -14.695 8.470 1.00 90.75 261 PHE A CA 1
ATOM 2028 C C . PHE A 1 261 ? -2.090 -13.413 8.891 1.00 90.75 261 PHE A C 1
ATOM 2030 O O . PHE A 1 261 ? -1.600 -12.333 8.568 1.00 90.75 261 PHE A O 1
ATOM 2037 N N . ILE A 1 262 ? -3.176 -13.492 9.662 1.00 88.81 262 ILE A N 1
ATOM 2038 C CA . ILE A 1 262 ? -3.796 -12.310 10.273 1.00 88.81 262 ILE A CA 1
ATOM 2039 C C . ILE A 1 262 ? -2.806 -11.632 11.232 1.00 88.81 262 ILE A C 1
ATOM 2041 O O . ILE A 1 262 ? -2.601 -10.423 11.138 1.00 88.81 262 ILE A O 1
ATOM 2045 N N . ALA A 1 263 ? -2.122 -12.391 12.094 1.00 90.50 263 ALA A N 1
ATOM 2046 C CA . ALA A 1 263 ? -1.143 -11.840 13.034 1.00 90.50 263 ALA A CA 1
ATOM 2047 C C . ALA A 1 263 ? 0.075 -11.208 12.330 1.00 90.50 263 ALA A C 1
ATOM 2049 O O . ALA A 1 263 ? 0.498 -10.101 12.676 1.00 90.50 263 ALA A O 1
ATOM 2050 N N . VAL A 1 264 ? 0.627 -11.880 11.314 1.00 91.94 264 VAL A N 1
ATOM 2051 C CA . VAL A 1 264 ? 1.742 -11.354 10.504 1.00 91.94 264 VAL A CA 1
ATOM 2052 C C . VAL A 1 264 ? 1.300 -10.141 9.680 1.00 91.94 264 VAL A C 1
ATOM 2054 O O . VAL A 1 264 ? 2.029 -9.153 9.593 1.00 91.94 264 VAL A O 1
ATOM 2057 N N . GLY A 1 265 ? 0.090 -10.175 9.121 1.00 89.31 265 GLY A N 1
ATOM 2058 C CA . GLY A 1 265 ? -0.508 -9.051 8.408 1.00 89.31 265 GLY A CA 1
ATOM 2059 C C . GLY A 1 265 ? -0.678 -7.825 9.306 1.00 89.31 265 GLY A C 1
ATOM 2060 O O . GLY A 1 265 ? -0.322 -6.717 8.908 1.00 89.31 265 GLY A O 1
ATOM 2061 N N . TYR A 1 266 ? -1.118 -8.020 10.551 1.00 89.12 266 TYR A N 1
ATOM 2062 C CA . TYR A 1 266 ? -1.240 -6.944 11.535 1.00 89.12 266 TYR A CA 1
ATOM 2063 C C . TYR A 1 266 ? 0.114 -6.294 11.872 1.00 89.12 266 TYR A C 1
ATOM 2065 O O . TYR A 1 266 ? 0.206 -5.071 12.001 1.00 89.12 266 TYR A O 1
ATOM 2073 N N . LEU A 1 267 ? 1.199 -7.078 11.939 1.00 92.25 267 LEU A N 1
ATOM 2074 C CA . LEU A 1 267 ? 2.559 -6.532 12.048 1.00 92.25 267 LEU A CA 1
ATOM 2075 C C . LEU A 1 267 ? 2.925 -5.677 10.823 1.00 92.25 267 LEU A C 1
ATOM 2077 O O . LEU A 1 267 ? 3.501 -4.598 10.978 1.00 92.25 267 LEU A O 1
ATOM 2081 N N . GLY A 1 268 ? 2.555 -6.131 9.623 1.00 90.00 268 GLY A N 1
ATOM 2082 C CA . GLY A 1 268 ? 2.668 -5.353 8.389 1.00 90.00 268 GLY A CA 1
ATOM 2083 C C . GLY A 1 268 ? 1.954 -4.010 8.480 1.00 90.00 268 GLY A C 1
ATOM 2084 O O . GLY A 1 268 ? 2.563 -2.976 8.217 1.00 90.00 268 GLY A O 1
ATOM 2085 N N . LEU A 1 269 ? 0.701 -4.002 8.938 1.00 88.62 269 LEU A N 1
ATOM 2086 C CA . LEU A 1 269 ? -0.064 -2.774 9.144 1.00 88.62 269 LEU A CA 1
ATOM 2087 C C . LEU A 1 269 ? 0.631 -1.815 10.121 1.00 88.62 269 LEU A C 1
ATOM 2089 O O . LEU A 1 269 ? 0.761 -0.630 9.816 1.00 88.62 269 LEU A O 1
ATOM 2093 N N . LEU A 1 270 ? 1.115 -2.306 11.267 1.00 91.94 270 LEU A N 1
ATOM 2094 C CA . LEU A 1 270 ? 1.836 -1.476 12.238 1.00 91.94 270 LEU A CA 1
ATOM 2095 C C . LEU A 1 270 ? 3.081 -0.826 11.616 1.00 91.94 270 LEU A C 1
ATOM 2097 O O . LEU A 1 270 ? 3.342 0.353 11.860 1.00 91.94 270 LEU A O 1
ATOM 2101 N N . LEU A 1 271 ? 3.828 -1.564 10.790 1.00 92.00 271 LEU A N 1
ATOM 2102 C CA . LEU A 1 271 ? 5.009 -1.042 10.101 1.00 92.00 271 LEU A CA 1
ATOM 2103 C C . LEU A 1 271 ? 4.659 -0.036 8.997 1.00 92.00 271 LEU A C 1
ATOM 2105 O O . LEU A 1 271 ? 5.338 0.982 8.905 1.00 92.00 271 LEU A O 1
ATOM 2109 N N . ILE A 1 272 ? 3.581 -0.248 8.229 1.00 87.50 272 ILE A N 1
ATOM 2110 C CA . ILE A 1 272 ? 3.075 0.740 7.254 1.00 87.50 272 ILE A CA 1
ATOM 2111 C C . ILE A 1 272 ? 2.729 2.052 7.971 1.00 87.50 272 ILE A C 1
ATOM 2113 O O . ILE A 1 272 ? 3.120 3.134 7.539 1.00 87.50 272 ILE A O 1
ATOM 2117 N N . VAL A 1 273 ? 2.018 1.971 9.099 1.00 89.44 273 VAL A N 1
ATOM 2118 C CA . VAL A 1 273 ? 1.620 3.149 9.885 1.00 89.44 273 VAL A CA 1
ATOM 2119 C C . VAL A 1 273 ? 2.838 3.867 10.475 1.00 89.44 273 VAL A C 1
ATOM 2121 O O . VAL A 1 273 ? 2.904 5.099 10.443 1.00 89.44 273 VAL A O 1
ATOM 2124 N N . PHE A 1 274 ? 3.816 3.112 10.981 1.00 92.31 274 PHE A N 1
ATOM 2125 C CA . PHE A 1 274 ? 5.086 3.659 11.457 1.00 92.31 274 PHE A CA 1
ATOM 2126 C C . PHE A 1 274 ? 5.846 4.384 10.346 1.00 92.31 274 PHE A C 1
ATOM 2128 O O . PHE A 1 274 ? 6.309 5.504 10.552 1.00 92.31 274 PHE A O 1
ATOM 2135 N N . GLU A 1 275 ? 5.919 3.791 9.157 1.00 87.94 275 GLU A N 1
ATOM 2136 C CA . GLU A 1 275 ? 6.534 4.399 7.982 1.00 87.94 275 GLU A CA 1
ATOM 2137 C C . GLU A 1 275 ? 5.831 5.712 7.588 1.00 87.94 275 GLU A C 1
ATOM 2139 O O . GLU A 1 275 ? 6.477 6.728 7.319 1.00 87.94 275 GLU A O 1
ATOM 2144 N N . GLY A 1 276 ? 4.494 5.732 7.634 1.00 84.56 276 GLY A N 1
ATOM 2145 C CA . GLY A 1 276 ? 3.693 6.942 7.434 1.00 84.56 276 GLY A CA 1
ATOM 2146 C C . GLY A 1 276 ? 4.039 8.061 8.424 1.00 84.56 276 GLY A C 1
ATOM 2147 O O . GLY A 1 276 ? 4.131 9.226 8.030 1.00 84.56 276 GLY A O 1
ATOM 2148 N N . GLY A 1 277 ? 4.289 7.712 9.690 1.00 89.19 277 GLY A N 1
ATOM 2149 C CA . GLY A 1 277 ? 4.779 8.639 10.715 1.00 89.19 277 GLY A CA 1
ATOM 2150 C C . GLY A 1 277 ? 6.216 9.109 10.465 1.00 89.19 277 GLY A C 1
ATOM 2151 O O . GLY A 1 277 ? 6.499 10.296 10.603 1.00 89.19 277 GLY A O 1
ATOM 2152 N N . LEU A 1 278 ? 7.105 8.202 10.044 1.00 89.62 278 LEU A N 1
ATOM 2153 C CA . LEU A 1 278 ? 8.522 8.470 9.763 1.00 89.62 278 LEU A CA 1
ATOM 2154 C C . LEU A 1 278 ? 8.730 9.437 8.588 1.00 89.62 278 LEU A C 1
ATOM 2156 O O . LEU A 1 278 ? 9.664 10.236 8.602 1.00 89.62 278 LEU A O 1
ATOM 2160 N N . SER A 1 279 ? 7.852 9.389 7.584 1.00 83.69 279 SER A N 1
ATOM 2161 C CA . SER A 1 279 ? 7.904 10.304 6.433 1.00 83.69 279 SER A CA 1
ATOM 2162 C C . SER A 1 279 ? 7.105 11.590 6.629 1.00 83.69 279 SER A C 1
ATOM 2164 O O . SER A 1 279 ? 7.129 12.453 5.755 1.00 83.69 279 SER A O 1
ATOM 2166 N N . SER A 1 280 ? 6.382 11.741 7.740 1.00 83.94 280 SER A N 1
ATOM 2167 C CA . SER A 1 280 ? 5.620 12.957 8.030 1.00 83.94 280 SER A CA 1
ATOM 2168 C C . SER A 1 280 ? 6.502 13.983 8.738 1.00 83.94 280 SER A C 1
ATOM 2170 O O . SER A 1 280 ? 7.201 13.663 9.698 1.00 83.94 280 SER A O 1
ATOM 2172 N N . SER A 1 281 ? 6.444 15.250 8.318 1.00 82.50 281 SER A N 1
ATOM 2173 C CA . SER A 1 281 ? 7.205 16.294 9.007 1.00 82.50 281 SER A CA 1
ATOM 2174 C C . SER A 1 281 ? 6.476 16.756 10.271 1.00 82.50 281 SER A C 1
ATOM 2176 O O . SER A 1 281 ? 5.289 17.098 10.260 1.00 82.50 281 SER A O 1
ATOM 2178 N N . PHE A 1 282 ? 7.206 16.808 11.385 1.00 84.00 282 PHE A N 1
ATOM 2179 C CA . PHE A 1 282 ? 6.649 17.176 12.690 1.00 84.00 282 PHE A CA 1
ATOM 2180 C C . PHE A 1 282 ? 5.970 18.554 12.688 1.00 84.00 282 PHE A C 1
ATOM 2182 O O . PHE A 1 282 ? 4.893 18.733 13.261 1.00 84.00 282 PHE A O 1
ATOM 2189 N N . ASN A 1 283 ? 6.576 19.525 11.999 1.00 84.94 283 ASN A N 1
ATOM 2190 C CA . ASN A 1 283 ? 6.027 20.873 11.892 1.00 84.94 283 ASN A CA 1
ATOM 2191 C C . ASN A 1 283 ? 4.685 20.881 11.144 1.00 84.94 283 ASN A C 1
ATOM 2193 O O . ASN A 1 283 ? 3.747 21.529 11.608 1.00 84.94 283 ASN A O 1
ATOM 2197 N N . ASN A 1 284 ? 4.564 20.138 10.036 1.00 85.25 284 ASN A N 1
ATOM 2198 C CA . ASN A 1 284 ? 3.314 20.078 9.277 1.00 85.25 284 ASN A CA 1
ATOM 2199 C C . ASN A 1 284 ? 2.200 19.423 10.099 1.00 85.25 284 ASN A C 1
ATOM 2201 O O . ASN A 1 284 ? 1.077 19.920 10.076 1.00 85.25 284 ASN A O 1
ATOM 2205 N N . VAL A 1 285 ? 2.507 18.366 10.864 1.00 87.88 285 VAL A N 1
ATOM 2206 C CA . VAL A 1 285 ? 1.525 17.697 11.735 1.00 87.88 285 VAL A CA 1
ATOM 2207 C C . VAL A 1 285 ? 0.914 18.689 12.726 1.00 87.88 285 VAL A C 1
ATOM 2209 O O . VAL A 1 285 ? -0.307 18.780 12.809 1.00 87.88 285 VAL A O 1
ATOM 2212 N N . ILE A 1 286 ? 1.731 19.478 13.434 1.00 86.88 286 ILE A N 1
ATOM 2213 C CA . ILE A 1 286 ? 1.226 20.445 14.425 1.00 86.88 286 ILE A CA 1
ATOM 2214 C C . ILE A 1 286 ? 0.449 21.582 13.759 1.00 86.88 286 ILE A C 1
ATOM 2216 O O . ILE A 1 286 ? -0.622 21.953 14.236 1.00 86.88 286 ILE A O 1
ATOM 2220 N N . THR A 1 287 ? 0.962 22.142 12.660 1.00 87.56 287 THR A N 1
ATOM 2221 C CA . THR A 1 287 ? 0.300 23.260 11.971 1.00 87.56 287 THR A CA 1
ATOM 2222 C C . THR A 1 287 ? -1.046 22.854 11.365 1.00 87.56 287 THR A C 1
ATOM 2224 O O . THR A 1 287 ? -1.973 23.662 11.344 1.00 87.56 287 THR A O 1
ATOM 2227 N N . LEU A 1 288 ? -1.176 21.611 10.898 1.00 88.38 288 LEU A N 1
ATOM 2228 C CA . LEU A 1 288 ? -2.381 21.105 10.232 1.00 88.38 288 LEU A CA 1
ATOM 2229 C C . LEU A 1 288 ? -3.327 20.353 11.172 1.00 88.38 288 LEU A C 1
ATOM 2231 O O . LEU A 1 288 ? -4.420 19.979 10.757 1.00 88.38 288 LEU A O 1
ATOM 2235 N N . LEU A 1 289 ? -2.958 20.172 12.441 1.00 89.88 289 LEU A N 1
ATOM 2236 C CA . LEU A 1 289 ? -3.749 19.440 13.429 1.00 89.88 289 LEU A CA 1
ATOM 2237 C C . LEU A 1 289 ? -5.218 19.908 13.524 1.00 89.88 289 LEU A C 1
ATOM 2239 O O . LEU A 1 289 ? -6.091 19.041 13.519 1.00 89.88 289 LEU A O 1
ATOM 2243 N N . PRO A 1 290 ? -5.550 21.220 13.536 1.00 91.12 290 PRO A N 1
ATOM 2244 C CA . PRO A 1 290 ? -6.949 21.661 13.561 1.00 91.12 290 PRO A CA 1
ATOM 2245 C C . PRO A 1 290 ? -7.742 21.209 12.330 1.00 91.12 290 PRO A C 1
ATOM 2247 O O . PRO A 1 290 ? -8.884 20.771 12.452 1.00 91.12 290 PRO A O 1
ATOM 2250 N N . LEU A 1 291 ? -7.117 21.267 11.151 1.00 90.00 291 LEU A N 1
ATOM 2251 C CA . LEU A 1 291 ? -7.718 20.820 9.898 1.00 90.00 291 LEU A CA 1
ATOM 2252 C C . LEU A 1 291 ? -7.942 19.301 9.918 1.00 90.00 291 LEU A C 1
ATOM 2254 O O . LEU A 1 291 ? -9.032 18.842 9.582 1.00 90.00 291 LEU A O 1
ATOM 2258 N N . SER A 1 292 ? -6.952 18.532 10.377 1.00 91.88 292 SER A N 1
ATOM 2259 C CA . SER A 1 292 ? -7.049 17.075 10.521 1.00 91.88 292 SER A CA 1
ATOM 2260 C C . SER A 1 292 ? -8.160 16.659 11.491 1.00 91.88 292 SER A C 1
ATOM 2262 O O . SER A 1 292 ? -8.885 15.710 11.210 1.00 91.88 292 SER A O 1
ATOM 2264 N N . ILE A 1 293 ? -8.355 17.395 12.594 1.00 92.12 293 ILE A N 1
ATOM 2265 C CA . ILE A 1 293 ? -9.471 17.171 13.527 1.00 92.12 293 ILE A CA 1
ATOM 2266 C C . ILE A 1 293 ? -10.816 17.414 12.837 1.00 92.12 293 ILE A C 1
ATOM 2268 O O . ILE A 1 293 ? -11.722 16.600 12.979 1.00 92.12 293 ILE A O 1
ATOM 2272 N N . CYS A 1 294 ? -10.965 18.503 12.078 1.00 92.94 294 CYS A N 1
ATOM 2273 C CA . CYS A 1 294 ? -12.201 18.779 11.342 1.00 92.94 294 CYS A CA 1
ATOM 2274 C C . CYS A 1 294 ? -12.519 17.686 10.311 1.00 92.94 294 CYS A C 1
ATOM 2276 O O . CYS A 1 294 ? -13.673 17.267 10.215 1.00 92.94 294 CYS A O 1
ATOM 2278 N N . ILE A 1 295 ? -11.501 17.210 9.582 1.00 92.50 295 ILE A N 1
ATOM 2279 C CA . ILE A 1 295 ? -11.610 16.111 8.611 1.00 92.50 295 ILE A CA 1
ATOM 2280 C C . ILE A 1 295 ? -12.033 14.810 9.307 1.00 92.50 295 ILE A C 1
ATOM 2282 O O . ILE A 1 295 ? -12.961 14.155 8.835 1.00 92.50 295 ILE A O 1
ATOM 2286 N N . ALA A 1 296 ? -11.396 14.459 10.428 1.00 92.12 296 ALA A N 1
ATOM 2287 C CA . ALA A 1 296 ? -11.720 13.256 11.194 1.00 92.12 296 ALA A CA 1
ATOM 2288 C C . ALA A 1 296 ? -13.140 13.325 11.782 1.00 92.12 296 ALA A C 1
ATOM 2290 O O . ALA A 1 296 ? -13.960 12.427 11.600 1.00 92.12 296 ALA A O 1
ATOM 2291 N N . LEU A 1 297 ? -13.502 14.451 12.410 1.00 92.44 297 LEU A N 1
ATOM 2292 C CA . LEU A 1 297 ? -14.837 14.649 12.980 1.00 92.44 297 LEU A CA 1
ATOM 2293 C C . LEU A 1 297 ? -15.940 14.509 11.929 1.00 92.44 297 LEU A C 1
ATOM 2295 O O . LEU A 1 297 ? -16.927 13.822 12.185 1.00 92.44 297 LEU A O 1
ATOM 2299 N N . THR A 1 298 ? -15.794 15.112 10.745 1.00 92.50 298 THR A N 1
ATOM 2300 C CA . THR A 1 298 ? -16.780 14.902 9.674 1.00 92.50 298 THR A CA 1
ATOM 2301 C C . THR A 1 298 ? -16.716 13.490 9.110 1.00 92.50 298 THR A C 1
ATOM 2303 O O . THR A 1 298 ? -17.763 12.912 8.829 1.00 92.50 298 THR A O 1
ATOM 2306 N N . GLY A 1 299 ? -15.524 12.897 9.029 1.00 90.94 299 GLY A N 1
ATOM 2307 C CA . GLY A 1 299 ? -15.317 11.511 8.617 1.00 90.94 299 GLY A CA 1
ATOM 2308 C C . GLY A 1 299 ? -15.978 10.483 9.529 1.00 90.94 299 GLY A C 1
ATOM 2309 O O . GLY A 1 299 ? -16.274 9.386 9.062 1.00 90.94 299 GLY A O 1
ATOM 2310 N N . ILE A 1 300 ? -16.255 10.830 10.784 1.00 91.19 300 ILE A N 1
ATOM 2311 C CA . ILE A 1 300 ? -16.923 9.955 11.750 1.00 91.19 300 ILE A CA 1
ATOM 2312 C C . ILE A 1 300 ? -18.404 10.302 11.878 1.00 91.19 300 ILE A C 1
ATOM 2314 O O . ILE A 1 300 ? -19.271 9.448 11.690 1.00 91.19 300 ILE A O 1
ATOM 2318 N N . LEU A 1 301 ? -18.709 11.567 12.177 1.00 92.25 301 LEU A N 1
ATOM 2319 C CA . LEU A 1 301 ? -20.069 12.002 12.488 1.00 92.25 301 LEU A CA 1
ATOM 2320 C C . LEU A 1 301 ? -20.997 11.899 11.283 1.00 92.25 301 LEU A C 1
ATOM 2322 O O . LEU A 1 301 ? -22.178 11.606 11.453 1.00 92.25 301 LEU A O 1
ATOM 2326 N N . LEU A 1 302 ? -20.488 12.139 10.074 1.00 92.00 302 LEU A N 1
ATOM 2327 C CA . LEU A 1 302 ? -21.326 12.183 8.886 1.00 92.00 302 LEU A CA 1
ATOM 2328 C C . LEU A 1 302 ? -21.738 10.772 8.424 1.00 92.00 302 LEU A C 1
ATOM 2330 O O . LEU A 1 302 ? -22.936 10.574 8.244 1.00 92.00 302 LEU A O 1
ATOM 2334 N N . PRO A 1 303 ? -20.853 9.755 8.348 1.00 90.62 303 PRO A N 1
ATOM 2335 C CA . PRO A 1 303 ? -21.276 8.362 8.152 1.00 90.62 303 PRO A CA 1
ATOM 2336 C C . PRO A 1 303 ? -22.251 7.857 9.221 1.00 90.62 303 PRO A C 1
ATOM 2338 O O . PRO A 1 303 ? -23.269 7.249 8.890 1.00 90.62 303 PRO A O 1
ATOM 2341 N N . ILE A 1 304 ? -22.003 8.171 10.499 1.00 90.88 304 ILE A N 1
ATOM 2342 C CA . ILE A 1 304 ? -22.917 7.800 11.588 1.00 90.88 304 ILE A CA 1
ATOM 2343 C C . ILE A 1 304 ? -24.279 8.482 11.405 1.00 90.88 304 ILE A C 1
ATOM 2345 O O . ILE A 1 304 ? -25.306 7.812 11.442 1.00 90.88 304 ILE A O 1
ATOM 2349 N N . GLY A 1 305 ? -24.308 9.792 11.153 1.00 91.00 305 GLY A N 1
ATOM 2350 C CA . GLY A 1 305 ? -25.539 10.558 10.946 1.00 91.00 305 GLY A CA 1
ATOM 2351 C C . GLY A 1 305 ? -26.333 10.097 9.723 1.00 91.00 305 GLY A C 1
ATOM 2352 O O . GLY A 1 305 ? -27.548 9.925 9.805 1.00 91.00 305 GLY A O 1
ATOM 2353 N N . LEU A 1 306 ? -25.650 9.834 8.606 1.00 89.69 306 LEU A N 1
ATOM 2354 C CA . LEU A 1 306 ? -26.274 9.317 7.390 1.00 89.69 306 LEU A CA 1
ATOM 2355 C C . LEU A 1 306 ? -26.850 7.904 7.595 1.00 89.69 306 LEU A C 1
ATOM 2357 O O . LEU A 1 306 ? -27.887 7.588 7.014 1.00 89.69 306 LEU A O 1
ATOM 2361 N N . SER A 1 307 ? -26.251 7.080 8.460 1.00 88.44 307 SER A N 1
ATOM 2362 C CA . SER A 1 307 ? -26.794 5.760 8.813 1.00 88.44 307 SER A CA 1
ATOM 2363 C C . SER A 1 307 ? -28.201 5.844 9.428 1.00 88.44 307 SER A C 1
ATOM 2365 O O . SER A 1 307 ? -29.089 5.064 9.077 1.00 88.44 307 SER A O 1
ATOM 2367 N N . PHE A 1 308 ? -28.465 6.845 10.279 1.00 87.56 308 PHE A N 1
ATOM 2368 C CA . PHE A 1 308 ? -29.795 7.052 10.873 1.00 87.56 308 PHE A CA 1
ATOM 2369 C C . PHE A 1 308 ? -30.863 7.438 9.840 1.00 87.56 308 PHE A C 1
ATOM 2371 O O . PHE A 1 308 ? -32.032 7.085 10.004 1.00 87.56 308 PHE A O 1
ATOM 2378 N N . ILE A 1 309 ? -30.481 8.102 8.744 1.00 81.50 309 ILE A N 1
ATOM 2379 C CA . ILE A 1 309 ? -31.408 8.485 7.665 1.00 81.50 309 ILE A CA 1
ATOM 2380 C C . ILE A 1 309 ? -31.989 7.248 6.962 1.00 81.50 309 ILE A C 1
ATOM 2382 O O . ILE A 1 309 ? -33.089 7.308 6.418 1.00 81.50 309 ILE A O 1
ATOM 2386 N N . LEU A 1 310 ? -31.300 6.105 7.014 1.00 70.50 310 LEU A N 1
ATOM 2387 C CA . LEU A 1 310 ? -31.740 4.859 6.385 1.00 70.50 310 LEU A CA 1
ATOM 2388 C C . LEU A 1 310 ? -32.624 3.975 7.275 1.00 70.50 310 LEU A C 1
ATOM 2390 O O . LEU A 1 310 ? -33.150 2.968 6.793 1.00 70.50 310 LEU A O 1
ATOM 2394 N N . MET A 1 311 ? -32.875 4.369 8.529 1.00 73.88 311 MET A N 1
ATOM 2395 C CA . MET A 1 311 ? -33.823 3.681 9.416 1.00 73.88 311 MET A CA 1
ATOM 2396 C C . MET A 1 311 ? -35.213 3.445 8.789 1.00 73.88 311 MET A C 1
ATOM 2398 O O . MET A 1 311 ? -35.711 2.319 8.895 1.00 73.88 311 MET A O 1
ATOM 2402 N N . PRO A 1 312 ? -35.850 4.427 8.106 1.00 66.06 312 PRO A N 1
ATOM 2403 C CA . PRO A 1 312 ? -37.184 4.246 7.531 1.00 66.06 312 PRO A CA 1
ATOM 2404 C C . PRO A 1 312 ? -37.193 3.289 6.334 1.00 66.06 312 PRO A C 1
ATOM 2406 O O . PRO A 1 312 ? -38.208 2.652 6.069 1.00 66.06 312 PRO A O 1
ATOM 2409 N N . LEU A 1 313 ? -36.069 3.172 5.615 1.00 59.84 313 LEU A N 1
ATOM 2410 C CA . LEU A 1 313 ? -35.961 2.343 4.411 1.00 59.84 313 LEU A CA 1
ATOM 2411 C C . LEU A 1 313 ? -35.853 0.843 4.728 1.00 59.84 313 LEU A C 1
ATOM 2413 O O . LEU A 1 313 ? -36.103 0.007 3.859 1.00 59.84 313 LEU A O 1
ATOM 2417 N N . ALA A 1 314 ? -35.451 0.501 5.954 1.00 59.59 314 ALA A N 1
ATOM 2418 C CA . ALA A 1 314 ? -35.099 -0.865 6.318 1.00 59.59 314 ALA A CA 1
ATOM 2419 C C . ALA A 1 314 ? -35.636 -1.330 7.685 1.00 59.59 314 ALA A C 1
ATOM 2421 O O . ALA A 1 314 ? -35.318 -2.439 8.113 1.00 59.59 314 ALA A O 1
ATOM 2422 N N . SER A 1 315 ? -36.511 -0.546 8.333 1.00 63.41 315 SER A N 1
ATOM 2423 C CA . SER A 1 315 ? -37.154 -0.876 9.622 1.00 63.41 315 SER A CA 1
ATOM 2424 C C . SER A 1 315 ? -36.157 -1.209 10.745 1.00 63.41 315 SER A C 1
ATOM 2426 O O . SER A 1 315 ? -36.382 -2.112 11.549 1.00 63.41 315 SER A O 1
ATOM 2428 N N . PHE A 1 316 ? -35.027 -0.499 10.782 1.00 70.00 316 PHE A N 1
ATOM 2429 C CA . PHE A 1 316 ? -33.937 -0.769 11.722 1.00 70.00 316 PHE A CA 1
ATOM 2430 C C . PHE A 1 316 ? -34.120 -0.079 13.079 1.00 70.00 316 PHE A C 1
ATOM 2432 O O . PHE A 1 316 ? -34.668 1.020 13.171 1.00 70.00 316 PHE A O 1
ATOM 2439 N N . SER A 1 317 ? -33.601 -0.718 14.133 1.00 82.62 317 SER A N 1
ATOM 2440 C CA . SER A 1 317 ? -33.441 -0.099 15.453 1.00 82.62 317 SER A CA 1
ATOM 2441 C C . SER A 1 317 ? -32.404 1.036 15.386 1.00 82.62 317 SER A C 1
ATOM 2443 O O . SER A 1 317 ? -31.405 0.890 14.674 1.00 82.62 317 SER A O 1
ATOM 2445 N N . PRO A 1 318 ? -32.559 2.133 16.156 1.00 83.56 318 PRO A N 1
ATOM 2446 C CA . PRO A 1 318 ? -31.545 3.189 16.251 1.00 83.56 318 PRO A CA 1
ATOM 2447 C C . PRO A 1 318 ? -30.157 2.662 16.637 1.00 83.56 318 PRO A C 1
ATOM 2449 O O . PRO A 1 318 ? -29.139 3.182 16.187 1.00 83.56 318 PRO A O 1
ATOM 2452 N N . LEU A 1 319 ? -30.115 1.592 17.433 1.00 82.06 319 LEU A N 1
ATOM 2453 C CA . LEU A 1 319 ? -28.871 0.961 17.866 1.00 82.06 319 LEU A CA 1
ATOM 2454 C C . LEU A 1 319 ? -28.153 0.248 16.706 1.00 82.06 319 LEU A C 1
ATOM 2456 O O . LEU A 1 319 ? -26.929 0.299 16.622 1.00 82.06 319 LEU A O 1
ATOM 2460 N N . HIS A 1 320 ? -28.911 -0.332 15.766 1.00 84.88 320 HIS A N 1
ATOM 2461 C CA . HIS A 1 320 ? -28.355 -0.941 14.553 1.00 84.88 320 HIS A CA 1
ATOM 2462 C C . HIS A 1 320 ? -27.762 0.131 13.639 1.00 84.88 320 HIS A C 1
ATOM 2464 O O . HIS A 1 320 ? -26.661 -0.041 13.127 1.00 84.88 320 HIS A O 1
ATOM 2470 N N . ALA A 1 321 ? -28.466 1.255 13.455 1.00 87.75 321 ALA A N 1
ATOM 2471 C CA . ALA A 1 321 ? -27.970 2.370 12.650 1.00 87.75 321 ALA A CA 1
ATOM 2472 C C . ALA A 1 321 ? -26.671 2.945 13.239 1.00 87.75 321 ALA A C 1
ATOM 2474 O O . ALA A 1 321 ? -25.716 3.200 12.503 1.00 87.75 321 ALA A O 1
ATOM 2475 N N . PHE A 1 322 ? -26.591 3.066 14.566 1.00 89.81 322 PHE A N 1
ATOM 2476 C CA . PHE A 1 322 ? -25.362 3.460 15.248 1.00 89.81 322 PHE A CA 1
ATOM 2477 C C . PHE A 1 322 ? -24.220 2.459 15.018 1.00 89.81 322 PHE A C 1
ATOM 2479 O O . PHE A 1 322 ? -23.146 2.865 14.585 1.00 89.81 322 PHE A O 1
ATOM 2486 N N . ALA A 1 323 ? -24.455 1.161 15.242 1.00 88.56 323 ALA A N 1
ATOM 2487 C CA . ALA A 1 323 ? -23.442 0.119 15.058 1.00 88.56 323 ALA A CA 1
ATOM 2488 C C . ALA A 1 323 ? -22.939 0.041 13.606 1.00 88.56 323 ALA A C 1
ATOM 2490 O O . ALA A 1 323 ? -21.735 0.010 13.352 1.00 88.56 323 ALA A O 1
ATOM 2491 N N . ALA A 1 324 ? -23.862 0.087 12.645 1.00 88.44 324 ALA A N 1
ATOM 2492 C CA . ALA A 1 324 ? -23.567 0.065 11.220 1.00 88.44 324 ALA A CA 1
ATOM 2493 C C . ALA A 1 324 ? -22.814 1.327 10.760 1.00 88.44 324 ALA A C 1
ATOM 2495 O O . ALA A 1 324 ? -21.906 1.241 9.934 1.00 88.44 324 ALA A O 1
ATOM 2496 N N . GLY A 1 325 ? -23.177 2.497 11.294 1.00 90.12 325 GLY A N 1
ATOM 2497 C CA . GLY A 1 325 ? -22.489 3.759 11.028 1.00 90.12 325 GLY A CA 1
ATOM 2498 C C . GLY A 1 325 ? -21.092 3.811 11.652 1.00 90.12 325 GLY A C 1
ATOM 2499 O O . GLY A 1 325 ? -20.171 4.315 11.020 1.00 90.12 325 GLY A O 1
ATOM 2500 N N . ALA A 1 326 ? -20.919 3.244 12.850 1.00 90.38 326 ALA A N 1
ATOM 2501 C CA . ALA A 1 326 ? -19.632 3.146 13.539 1.00 90.38 326 ALA A CA 1
ATOM 2502 C C . ALA A 1 326 ? -18.652 2.203 12.815 1.00 90.38 326 ALA A C 1
ATOM 2504 O O . ALA A 1 326 ? -17.478 2.539 12.640 1.00 90.38 326 ALA A O 1
ATOM 2505 N N . ALA A 1 327 ? -19.129 1.055 12.318 1.00 89.94 327 ALA A N 1
ATOM 2506 C CA . ALA A 1 327 ? -18.319 0.150 11.497 1.00 89.94 327 ALA A CA 1
ATOM 2507 C C . ALA A 1 327 ? -17.830 0.842 10.212 1.00 89.94 327 ALA A C 1
ATOM 2509 O O . ALA A 1 327 ? -16.661 0.755 9.839 1.00 89.94 327 ALA A O 1
ATOM 2510 N N . LEU A 1 328 ? -18.712 1.619 9.581 1.00 88.38 328 LEU A N 1
ATOM 2511 C CA . LEU A 1 328 ? -18.421 2.416 8.391 1.00 88.38 328 LEU A CA 1
ATOM 2512 C C . LEU A 1 328 ? -17.936 3.833 8.714 1.00 88.38 328 LEU A C 1
ATOM 2514 O O . LEU A 1 328 ? -17.968 4.685 7.836 1.00 88.38 328 LEU A O 1
ATOM 2518 N N . SER A 1 329 ? -17.472 4.142 9.925 1.00 89.81 329 SER A N 1
ATOM 2519 C CA . SER A 1 329 ? -16.757 5.403 10.177 1.00 89.81 329 SER A CA 1
ATOM 2520 C C . SER A 1 329 ? -15.241 5.230 10.121 1.00 89.81 329 SER A C 1
ATOM 2522 O O . SER A 1 329 ? -14.564 6.152 9.671 1.00 89.81 329 SER A O 1
ATOM 2524 N N . SER A 1 330 ? -14.718 4.039 10.435 1.00 87.31 330 SER A N 1
ATOM 2525 C CA . SER A 1 330 ? -13.275 3.739 10.438 1.00 87.31 330 SER A CA 1
ATOM 2526 C C . SER A 1 330 ? -12.652 3.785 9.037 1.00 87.31 330 SER A C 1
ATOM 2528 O O . SER A 1 330 ? -13.159 3.158 8.103 1.00 87.31 330 SER A O 1
ATOM 2530 N N . THR A 1 331 ? -11.570 4.545 8.880 1.00 89.06 331 THR A N 1
ATOM 2531 C CA . THR A 1 331 ? -10.821 4.696 7.623 1.00 89.06 331 THR A CA 1
ATOM 2532 C C . THR A 1 331 ? -9.629 3.741 7.621 1.00 89.06 331 THR A C 1
ATOM 2534 O O . THR A 1 331 ? -8.902 3.676 8.601 1.00 89.06 331 THR A O 1
ATOM 2537 N N . SER A 1 332 ? -9.373 3.016 6.528 1.00 84.12 332 SER A N 1
ATOM 2538 C CA . SER A 1 332 ? -8.210 2.122 6.455 1.00 84.12 332 SER A CA 1
ATOM 2539 C C . SER A 1 332 ? -6.931 2.868 6.128 1.00 84.12 332 SER A C 1
ATOM 2541 O O . SER A 1 332 ? -6.580 3.098 4.967 1.00 84.12 332 SER A O 1
ATOM 2543 N N . LEU A 1 333 ? -6.193 3.180 7.185 1.00 77.69 333 LEU A N 1
ATOM 2544 C CA . LEU A 1 333 ? -4.879 3.792 7.096 1.00 77.69 333 LEU A CA 1
ATOM 2545 C C . LEU A 1 333 ? -3.934 2.964 6.197 1.00 77.69 333 LEU A C 1
ATOM 2547 O O . LEU A 1 333 ? -3.266 3.529 5.334 1.00 77.69 333 LEU A O 1
ATOM 2551 N N . GLY A 1 334 ? -3.955 1.629 6.314 1.00 72.62 334 GLY A N 1
ATOM 2552 C CA . GLY A 1 334 ? -3.138 0.714 5.504 1.00 72.62 334 GLY A CA 1
ATOM 2553 C C . GLY A 1 334 ? -3.406 0.800 3.997 1.00 72.62 334 GLY A C 1
ATOM 2554 O O . GLY A 1 334 ? -2.458 0.913 3.216 1.00 72.62 334 GLY A O 1
ATOM 2555 N N . THR A 1 335 ? -4.676 0.814 3.561 1.00 74.81 335 THR A N 1
ATOM 2556 C CA . THR A 1 335 ? -5.001 0.990 2.131 1.00 74.81 335 THR A CA 1
ATOM 2557 C C . THR A 1 335 ? -4.623 2.379 1.642 1.00 74.81 335 THR A C 1
ATOM 2559 O O . THR A 1 335 ? -4.050 2.509 0.564 1.00 74.81 335 THR A O 1
ATOM 2562 N N . SER A 1 336 ? -4.908 3.421 2.429 1.00 74.50 336 SER A N 1
ATOM 2563 C CA . SER A 1 336 ? -4.653 4.796 2.005 1.00 74.50 336 SER A CA 1
ATOM 2564 C C . SER A 1 336 ? -3.150 5.061 1.913 1.00 74.50 336 SER A C 1
ATOM 2566 O O . SER A 1 336 ? -2.709 5.650 0.936 1.00 74.50 336 SER A O 1
ATOM 2568 N N . LEU A 1 337 ? -2.333 4.550 2.842 1.00 70.00 337 LEU A N 1
ATOM 2569 C CA . LEU A 1 337 ? -0.872 4.645 2.753 1.00 70.00 337 LEU A CA 1
ATOM 2570 C C . LEU A 1 337 ? -0.278 3.831 1.607 1.00 70.00 337 LEU A C 1
ATOM 2572 O O . LEU A 1 337 ? 0.629 4.317 0.937 1.00 70.00 337 LEU A O 1
ATOM 2576 N N . SER A 1 338 ? -0.797 2.630 1.350 1.00 67.50 338 SER A N 1
ATOM 2577 C CA . SER A 1 338 ? -0.305 1.787 0.253 1.00 67.50 338 SER A CA 1
ATOM 2578 C C . SER A 1 338 ? -0.591 2.413 -1.118 1.00 67.50 338 SER A C 1
ATOM 2580 O O . SER A 1 338 ? 0.231 2.338 -2.029 1.00 67.50 338 SER A O 1
ATOM 2582 N N . VAL A 1 339 ? -1.732 3.095 -1.265 1.00 66.81 339 VAL A N 1
ATOM 2583 C CA . VAL A 1 339 ? -2.080 3.838 -2.489 1.00 66.81 339 VAL A CA 1
ATOM 2584 C C . VAL A 1 339 ? -1.269 5.128 -2.634 1.00 66.81 339 VAL A C 1
ATOM 2586 O O . VAL A 1 339 ? -1.054 5.590 -3.748 1.00 66.81 339 VAL A O 1
ATOM 2589 N N . LEU A 1 340 ? -0.805 5.708 -1.528 1.00 61.91 340 LEU A N 1
ATOM 2590 C CA . LEU A 1 340 ? 0.049 6.901 -1.515 1.00 61.91 340 LEU A CA 1
ATOM 2591 C C . LEU A 1 340 ? 1.541 6.574 -1.523 1.00 61.91 340 LEU A C 1
ATOM 2593 O O . LEU A 1 340 ? 2.365 7.477 -1.363 1.00 61.91 340 LEU A O 1
ATOM 2597 N N . ASN A 1 341 ? 1.892 5.297 -1.665 1.00 63.62 341 ASN A N 1
ATOM 2598 C CA . ASN A 1 341 ? 3.273 4.865 -1.715 1.00 63.62 341 ASN A CA 1
ATOM 2599 C C . ASN A 1 341 ? 3.954 5.478 -2.960 1.00 63.62 341 ASN A C 1
ATOM 2601 O O . ASN A 1 341 ? 3.403 5.397 -4.061 1.00 63.62 341 ASN A O 1
ATOM 2605 N N . PRO A 1 342 ? 5.151 6.078 -2.825 1.00 51.22 342 PRO A N 1
ATOM 2606 C CA . PRO A 1 342 ? 5.918 6.580 -3.964 1.00 51.22 342 PRO A CA 1
ATOM 2607 C C . PRO A 1 342 ? 6.065 5.565 -5.105 1.00 51.22 342 PRO A C 1
ATOM 2609 O O . PRO A 1 342 ? 6.035 5.961 -6.267 1.00 51.22 342 PRO A O 1
ATOM 2612 N N . ALA A 1 343 ? 6.143 4.266 -4.792 1.00 46.06 343 ALA A N 1
ATOM 2613 C CA . ALA A 1 343 ? 6.227 3.197 -5.786 1.00 46.06 343 ALA A CA 1
ATOM 2614 C C . ALA A 1 343 ? 4.990 3.107 -6.704 1.00 46.06 343 ALA A C 1
ATOM 2616 O O . ALA A 1 343 ? 5.110 2.710 -7.859 1.00 46.06 343 ALA A O 1
ATOM 2617 N N . SER A 1 344 ? 3.803 3.497 -6.225 1.00 48.34 344 SER A N 1
ATOM 2618 C CA . SER A 1 344 ? 2.551 3.455 -6.994 1.00 48.34 344 SER A CA 1
ATOM 2619 C C . SER A 1 344 ? 2.176 4.797 -7.636 1.00 48.34 344 SER A C 1
ATOM 2621 O O . SER A 1 344 ? 1.384 4.823 -8.579 1.00 48.34 344 SER A O 1
ATOM 2623 N N . VAL A 1 345 ? 2.751 5.912 -7.170 1.00 52.34 345 VAL A N 1
ATOM 2624 C CA . VAL A 1 345 ? 2.392 7.276 -7.608 1.00 52.34 345 VAL A CA 1
ATOM 2625 C C . VAL A 1 345 ? 3.517 7.985 -8.379 1.00 52.34 345 VAL A C 1
ATOM 2627 O O . VAL A 1 345 ? 3.247 8.900 -9.155 1.00 52.34 345 VAL A O 1
ATOM 2630 N N . GLY A 1 346 ? 4.772 7.556 -8.218 1.00 44.88 346 GLY A N 1
ATOM 2631 C CA . GLY A 1 346 ? 5.954 8.157 -8.851 1.00 44.88 346 GLY A CA 1
ATOM 2632 C C . GLY A 1 346 ? 6.503 9.403 -8.139 1.00 44.88 346 GLY A C 1
ATOM 2633 O O . GLY A 1 346 ? 7.477 9.988 -8.606 1.00 44.88 346 GLY A O 1
ATOM 2634 N N . PHE A 1 347 ? 5.895 9.831 -7.024 1.00 58.09 347 PHE A N 1
ATOM 2635 C CA . PHE A 1 347 ? 6.342 10.944 -6.174 1.00 58.09 347 PHE A CA 1
ATOM 2636 C C . PHE A 1 347 ? 5.786 10.812 -4.741 1.00 58.09 347 PHE A C 1
ATOM 2638 O O . PHE A 1 347 ? 4.722 10.229 -4.533 1.00 58.09 347 PHE A O 1
ATOM 2645 N N . ASP A 1 348 ? 6.496 11.345 -3.736 1.00 64.06 348 ASP A N 1
ATOM 2646 C CA . ASP A 1 348 ? 6.167 11.153 -2.311 1.00 64.06 348 ASP A CA 1
ATOM 2647 C C . ASP A 1 348 ? 5.095 12.138 -1.806 1.00 64.06 348 ASP A C 1
ATOM 2649 O O . ASP A 1 348 ? 5.378 13.209 -1.262 1.00 64.06 348 ASP A O 1
ATOM 2653 N N . LEU A 1 349 ? 3.824 11.759 -1.971 1.00 70.56 349 LEU A N 1
ATOM 2654 C CA . LEU A 1 349 ? 2.680 12.525 -1.466 1.00 70.56 349 LEU A CA 1
ATOM 2655 C C . LEU A 1 349 ? 2.603 12.571 0.065 1.00 70.56 349 LEU A C 1
ATOM 2657 O O . LEU A 1 349 ? 1.912 13.446 0.592 1.00 70.56 349 LEU A O 1
ATOM 2661 N N . ARG A 1 350 ? 3.293 11.690 0.800 1.00 71.25 350 ARG A N 1
ATOM 2662 C CA . ARG A 1 350 ? 3.190 11.608 2.269 1.00 71.25 350 ARG A CA 1
ATOM 2663 C C . ARG A 1 350 ? 3.863 12.787 2.964 1.00 71.25 350 ARG A C 1
ATOM 2665 O O . ARG A 1 350 ? 3.353 13.272 3.971 1.00 71.25 350 ARG A O 1
ATOM 2672 N N . GLN A 1 351 ? 4.945 13.301 2.379 1.00 73.75 351 GLN A N 1
ATOM 2673 C CA . GLN A 1 351 ? 5.641 14.498 2.867 1.00 73.75 351 GLN A CA 1
ATOM 2674 C C . GLN A 1 351 ? 4.879 15.803 2.591 1.00 73.75 351 GLN A C 1
ATOM 2676 O O . GLN A 1 351 ? 5.149 16.831 3.219 1.00 73.75 351 GLN A O 1
ATOM 2681 N N . SER A 1 352 ? 3.922 15.783 1.659 1.00 79.06 352 SER A N 1
ATOM 2682 C CA . SER A 1 352 ? 3.116 16.961 1.340 1.00 79.06 352 SER A CA 1
ATOM 2683 C C . SER A 1 352 ? 2.208 17.353 2.512 1.00 79.06 352 SER A C 1
ATOM 2685 O O . SER A 1 352 ? 1.789 16.508 3.305 1.00 79.06 352 SER A O 1
ATOM 2687 N N . LYS A 1 353 ? 1.828 18.636 2.600 1.00 81.00 353 LYS A N 1
ATOM 2688 C CA . LYS A 1 353 ? 0.863 19.104 3.612 1.00 81.00 353 LYS A CA 1
ATOM 2689 C C . LYS A 1 353 ? -0.475 18.364 3.511 1.00 81.00 353 LYS A C 1
ATOM 2691 O O . LYS A 1 353 ? -1.053 17.995 4.529 1.00 81.00 353 LYS A O 1
ATOM 2696 N N . LEU A 1 354 ? -0.931 18.094 2.286 1.00 81.62 354 LEU A N 1
ATOM 2697 C CA . LEU A 1 354 ? -2.143 17.320 2.016 1.00 81.62 354 LEU A CA 1
ATOM 2698 C C . LEU A 1 354 ? -2.033 15.885 2.553 1.00 81.62 354 LEU A C 1
ATOM 2700 O O . LEU A 1 354 ? -2.932 15.428 3.254 1.00 81.62 354 LEU A O 1
ATOM 2704 N N . GLY A 1 355 ? -0.919 15.204 2.272 1.00 82.56 355 GLY A N 1
ATOM 2705 C CA . GLY A 1 355 ? -0.645 13.859 2.779 1.00 82.56 355 GLY A CA 1
ATOM 2706 C C . GLY A 1 355 ? -0.532 13.824 4.299 1.00 82.56 355 GLY A C 1
ATOM 2707 O O . GLY A 1 355 ? -1.162 12.989 4.936 1.00 82.56 355 GLY A O 1
ATOM 2708 N N . THR A 1 356 ? 0.171 14.784 4.905 1.00 84.88 356 THR A N 1
ATOM 2709 C CA . THR A 1 356 ? 0.297 14.875 6.369 1.00 84.88 356 THR A CA 1
ATOM 2710 C C . THR A 1 356 ? -1.060 15.110 7.050 1.00 84.88 356 THR A C 1
ATOM 2712 O O . THR A 1 356 ? -1.347 14.491 8.078 1.00 84.88 356 THR A O 1
ATOM 2715 N N . ALA A 1 357 ? -1.917 15.971 6.483 1.00 87.81 357 ALA A N 1
ATOM 2716 C CA . ALA A 1 357 ? -3.272 16.204 6.990 1.00 87.81 357 ALA A CA 1
ATOM 2717 C C . ALA A 1 357 ? -4.152 14.951 6.863 1.00 87.81 357 ALA A C 1
ATOM 2719 O O . ALA A 1 357 ? -4.838 14.578 7.813 1.00 87.81 357 ALA A O 1
ATOM 2720 N N . LEU A 1 358 ? -4.087 14.267 5.715 1.00 88.06 358 LEU A N 1
ATOM 2721 C CA . LEU A 1 358 ? -4.797 13.012 5.477 1.00 88.06 358 LEU A CA 1
ATOM 2722 C C . LEU A 1 358 ? -4.369 11.922 6.472 1.00 88.06 358 LEU A C 1
ATOM 2724 O O . LEU A 1 358 ? -5.224 11.313 7.105 1.00 88.06 358 LEU A O 1
ATOM 2728 N N . LEU A 1 359 ? -3.062 11.697 6.639 1.00 87.38 359 LEU A N 1
ATOM 2729 C CA . LEU A 1 359 ? -2.527 10.674 7.542 1.00 87.38 359 LEU A CA 1
ATOM 2730 C C . LEU A 1 359 ? -2.875 10.964 8.997 1.00 87.38 359 LEU A C 1
ATOM 2732 O O . LEU A 1 359 ? -3.339 10.078 9.709 1.00 87.38 359 LEU A O 1
ATOM 2736 N N . SER A 1 360 ? -2.735 12.220 9.420 1.00 88.50 360 SER A N 1
ATOM 2737 C CA . SER A 1 360 ? -3.099 12.625 10.778 1.00 88.50 360 SER A CA 1
ATOM 2738 C C . SER A 1 360 ? -4.598 12.443 11.039 1.00 88.50 360 SER A C 1
ATOM 2740 O O . SER A 1 360 ? -4.975 11.980 12.111 1.00 88.50 360 SER A O 1
ATOM 2742 N N . ALA A 1 361 ? -5.460 12.764 10.069 1.00 91.19 361 ALA A N 1
ATOM 2743 C CA . ALA A 1 361 ? -6.898 12.537 10.189 1.00 91.19 361 ALA A CA 1
ATOM 2744 C C . ALA A 1 361 ? -7.259 11.038 10.200 1.00 91.19 361 ALA A C 1
ATOM 2746 O O . ALA A 1 361 ? -8.085 10.629 11.009 1.00 91.19 361 ALA A O 1
ATOM 2747 N N . ALA A 1 362 ? -6.606 10.208 9.380 1.00 89.44 362 ALA A N 1
ATOM 2748 C CA . ALA A 1 362 ? -6.835 8.762 9.358 1.00 89.44 362 ALA A CA 1
ATOM 2749 C C . ALA A 1 362 ? -6.438 8.090 10.687 1.00 89.44 362 ALA A C 1
ATOM 2751 O O . ALA A 1 362 ? -7.166 7.243 11.195 1.00 89.44 362 ALA A O 1
ATOM 2752 N N . VAL A 1 363 ? -5.328 8.516 11.299 1.00 89.38 363 VAL A N 1
ATOM 2753 C CA . VAL A 1 363 ? -4.912 8.043 12.632 1.00 89.38 363 VAL A CA 1
ATOM 2754 C C . VAL A 1 363 ? -5.923 8.446 13.714 1.00 89.38 363 VAL A C 1
ATOM 2756 O O . VAL A 1 363 ? -6.219 7.652 14.608 1.00 89.38 363 VAL A O 1
ATOM 2759 N N . LEU A 1 364 ? -6.464 9.670 13.651 1.00 88.81 364 LEU A N 1
ATOM 2760 C CA . LEU A 1 364 ? -7.507 10.121 14.580 1.00 88.81 364 LEU A CA 1
ATOM 2761 C C . LEU A 1 364 ? -8.796 9.301 14.421 1.00 88.81 364 LEU A C 1
ATOM 2763 O O . LEU A 1 364 ? -9.380 8.903 15.430 1.00 88.81 364 LEU A O 1
ATOM 2767 N N . ASP A 1 365 ? -9.201 9.003 13.182 1.00 89.31 365 ASP A N 1
ATOM 2768 C CA . ASP A 1 365 ? -10.336 8.123 12.884 1.00 89.31 365 ASP A CA 1
ATOM 2769 C C . ASP A 1 365 ? -10.161 6.735 13.518 1.00 89.31 365 ASP A C 1
ATOM 2771 O O . ASP A 1 365 ? -11.113 6.216 14.099 1.00 89.31 365 ASP A O 1
ATOM 2775 N N . ASP A 1 366 ? -8.956 6.156 13.480 1.00 87.69 366 ASP A N 1
ATOM 2776 C CA . ASP A 1 366 ? -8.667 4.847 14.084 1.00 87.69 366 ASP A CA 1
ATOM 2777 C C . ASP A 1 366 ? -8.721 4.859 15.617 1.00 87.69 366 ASP A C 1
ATOM 2779 O O . ASP A 1 366 ? -9.247 3.927 16.233 1.00 87.69 366 ASP A O 1
ATOM 2783 N N . VAL A 1 367 ? -8.231 5.922 16.263 1.00 87.12 367 VAL A N 1
ATOM 2784 C CA . VAL A 1 367 ? -8.381 6.089 17.719 1.00 87.12 367 VAL A CA 1
ATOM 2785 C C . VAL A 1 367 ? -9.861 6.143 18.091 1.00 87.12 367 VAL A C 1
ATOM 2787 O O . VAL A 1 367 ? -10.288 5.479 19.038 1.00 87.12 367 VAL A O 1
ATOM 2790 N N . VAL A 1 368 ? -10.661 6.914 17.351 1.00 89.50 368 VAL A N 1
ATOM 2791 C CA . VAL A 1 368 ? -12.096 7.016 17.631 1.00 89.50 368 VAL A CA 1
ATOM 2792 C C . VAL A 1 368 ? -12.817 5.710 17.297 1.00 89.50 368 VAL A C 1
ATOM 2794 O O . VAL A 1 368 ? -13.696 5.307 18.052 1.00 89.50 368 VAL A O 1
ATOM 2797 N N . ALA A 1 369 ? -12.422 4.995 16.245 1.00 87.06 369 ALA A N 1
ATOM 2798 C CA . ALA A 1 369 ? -12.958 3.676 15.916 1.00 87.06 369 ALA A CA 1
ATOM 2799 C C . ALA A 1 369 ? -12.735 2.668 17.057 1.00 87.06 369 ALA A C 1
ATOM 2801 O O . ALA A 1 369 ? -13.653 1.930 17.415 1.00 87.06 369 ALA A O 1
ATOM 2802 N N . PHE A 1 370 ? -11.563 2.698 17.698 1.00 85.88 370 PHE A N 1
ATOM 2803 C CA . PHE A 1 370 ? -11.290 1.907 18.900 1.00 85.88 370 PHE A CA 1
ATOM 2804 C C . PHE A 1 370 ? -12.156 2.334 20.099 1.00 85.88 370 PHE A C 1
ATOM 2806 O O . PHE A 1 370 ? -12.616 1.501 20.878 1.00 85.88 370 PHE A O 1
ATOM 2813 N N . VAL A 1 371 ? -12.436 3.629 20.266 1.00 88.00 371 VAL A N 1
ATOM 2814 C CA . VAL A 1 371 ? -13.393 4.096 21.287 1.00 88.00 371 VAL A CA 1
ATOM 2815 C C . VAL A 1 371 ? -14.803 3.572 20.989 1.00 88.00 371 VAL A C 1
ATOM 2817 O O . VAL A 1 371 ? -15.480 3.080 21.892 1.00 88.00 371 VAL A O 1
ATOM 2820 N N . LEU A 1 372 ? -15.238 3.630 19.728 1.00 88.19 372 LEU A N 1
ATOM 2821 C CA . LEU A 1 372 ? -16.550 3.152 19.296 1.00 88.19 372 LEU A CA 1
ATOM 2822 C C . LEU A 1 372 ? -16.699 1.639 19.490 1.00 88.19 372 LEU A C 1
ATOM 2824 O O . LEU A 1 372 ? -17.743 1.207 19.972 1.00 88.19 372 LEU A O 1
ATOM 2828 N N . SER A 1 373 ? -15.670 0.837 19.200 1.00 84.38 373 SER A N 1
ATOM 2829 C CA . SER A 1 373 ? -15.718 -0.616 19.419 1.00 84.38 373 SER A CA 1
ATOM 2830 C C . SER A 1 373 ? -15.905 -0.976 20.898 1.00 84.38 373 SER A C 1
ATOM 2832 O O . SER A 1 373 ? -16.716 -1.844 21.219 1.00 84.38 373 SER A O 1
ATOM 2834 N N . ASN A 1 374 ? -15.247 -0.252 21.813 1.00 82.50 374 ASN A N 1
ATOM 2835 C CA . ASN A 1 374 ? -15.440 -0.415 23.258 1.00 82.50 374 ASN A CA 1
ATOM 2836 C C . ASN A 1 374 ? -16.856 -0.009 23.708 1.00 82.50 374 ASN A C 1
ATOM 2838 O O . ASN A 1 374 ? -17.458 -0.672 24.556 1.00 82.50 374 ASN A O 1
ATOM 2842 N N . ILE A 1 375 ? -17.413 1.068 23.139 1.00 85.12 375 ILE A N 1
ATOM 2843 C CA . ILE A 1 375 ? -18.798 1.481 23.413 1.00 85.12 375 ILE A CA 1
ATOM 2844 C C . ILE A 1 375 ? -19.776 0.398 22.937 1.00 85.12 375 ILE A C 1
ATOM 2846 O O . ILE A 1 375 ? -20.672 0.021 23.684 1.00 85.12 375 ILE A O 1
ATOM 2850 N N . LEU A 1 376 ? -19.599 -0.147 21.731 1.00 83.69 376 LEU A N 1
ATOM 2851 C CA . LEU A 1 376 ? -20.469 -1.208 21.214 1.00 83.69 376 LEU A CA 1
ATOM 2852 C C . LEU A 1 376 ? -20.378 -2.484 22.061 1.00 83.69 376 LEU A C 1
ATOM 2854 O O . LEU A 1 376 ? -21.411 -3.040 22.424 1.00 83.69 376 LEU A O 1
ATOM 2858 N N . GLY A 1 377 ? -19.167 -2.906 22.437 1.00 78.69 377 GLY A N 1
ATOM 2859 C CA . GLY A 1 377 ? -18.974 -4.095 23.272 1.00 78.69 377 GLY A CA 1
ATOM 2860 C C . GLY A 1 377 ? -19.606 -3.974 24.663 1.00 78.69 377 GLY A C 1
ATOM 2861 O O . GLY A 1 377 ? -20.135 -4.951 25.184 1.00 78.69 377 GLY A O 1
ATOM 2862 N N . THR A 1 378 ? -19.608 -2.771 25.250 1.00 80.25 378 THR A N 1
ATOM 2863 C CA . THR A 1 378 ? -20.260 -2.514 26.550 1.00 80.25 378 THR A CA 1
ATOM 2864 C C . THR A 1 378 ? -21.777 -2.381 26.442 1.00 80.25 378 THR A C 1
ATOM 2866 O O . THR A 1 378 ? -22.482 -2.792 27.358 1.00 80.25 378 THR A O 1
ATOM 2869 N N . LEU A 1 379 ? -22.301 -1.853 25.330 1.00 78.06 379 LEU A N 1
ATOM 2870 C CA . LEU A 1 379 ? -23.744 -1.714 25.109 1.00 78.06 379 LEU A CA 1
ATOM 2871 C C . LEU A 1 379 ? -24.470 -3.052 24.945 1.00 78.06 379 LEU A C 1
ATOM 2873 O O . LEU A 1 379 ? -25.649 -3.123 25.275 1.00 78.06 379 LEU A O 1
ATOM 2877 N N . GLY A 1 380 ? -23.803 -4.089 24.433 1.00 70.25 380 GLY A N 1
ATOM 2878 C CA . GLY A 1 380 ? -24.431 -5.403 24.265 1.00 70.25 380 GLY A CA 1
ATOM 2879 C C . GLY A 1 380 ? -24.258 -6.363 25.455 1.00 70.25 380 GLY A C 1
ATOM 2880 O O . GLY A 1 380 ? -24.754 -7.492 25.400 1.00 70.25 380 GLY A O 1
ATOM 2881 N N . GLN A 1 381 ? -23.582 -5.945 26.532 1.00 72.56 381 GLN A N 1
ATOM 2882 C CA . GLN A 1 381 ? -23.539 -6.694 27.791 1.00 72.56 381 GLN A CA 1
ATOM 2883 C C . GLN A 1 381 ? -24.708 -6.271 28.690 1.00 72.56 381 GLN A C 1
ATOM 2885 O O . GLN A 1 381 ? -24.809 -5.117 29.107 1.00 72.56 381 GLN A O 1
ATOM 2890 N N . ASP A 1 382 ? -25.599 -7.214 29.005 1.00 56.91 382 ASP A N 1
ATOM 2891 C CA . ASP A 1 382 ? -26.694 -6.972 29.940 1.00 56.91 382 ASP A CA 1
ATOM 2892 C C . ASP A 1 382 ? -26.132 -6.732 31.348 1.00 56.91 382 ASP A C 1
ATOM 2894 O O . ASP A 1 382 ? -25.587 -7.639 31.974 1.00 56.91 382 ASP A O 1
ATOM 2898 N N . SER A 1 383 ? -26.352 -5.511 31.847 1.00 51.69 383 SER A N 1
ATOM 2899 C CA . SER A 1 383 ? -26.219 -5.016 33.228 1.00 51.69 383 SER A CA 1
ATOM 2900 C C . SER A 1 383 ? -24.960 -4.211 33.616 1.00 51.69 383 SER A C 1
ATOM 2902 O O . SER A 1 383 ? -23.818 -4.634 33.492 1.00 51.69 383 SER A O 1
ATOM 2904 N N . THR A 1 384 ? -25.251 -3.053 34.236 1.00 48.62 384 THR A N 1
ATOM 2905 C CA . THR A 1 384 ? -24.402 -2.143 35.041 1.00 48.62 384 THR A CA 1
ATOM 2906 C C . THR A 1 384 ? -23.683 -0.965 34.348 1.00 48.62 384 THR A C 1
ATOM 2908 O O . THR A 1 384 ? -22.475 -0.926 34.183 1.00 48.62 384 THR A O 1
ATOM 2911 N N . GLY A 1 385 ? -24.451 0.114 34.130 1.00 55.38 385 GLY A N 1
ATOM 2912 C CA . GLY A 1 385 ? -24.019 1.475 34.484 1.00 55.38 385 GLY A CA 1
ATOM 2913 C C . GLY A 1 385 ? -23.374 2.330 33.387 1.00 55.38 385 GLY A C 1
ATOM 2914 O O . GLY A 1 385 ? -22.213 2.162 33.036 1.00 55.38 385 GLY A O 1
ATOM 2915 N N . THR A 1 386 ? -24.070 3.399 32.989 1.00 60.19 386 THR A N 1
ATOM 2916 C CA . THR A 1 386 ? -23.540 4.546 32.215 1.00 60.19 386 THR A CA 1
ATOM 2917 C C . THR A 1 386 ? -22.219 5.122 32.762 1.00 60.19 386 THR A C 1
ATOM 2919 O O . THR A 1 386 ? -21.453 5.732 32.016 1.00 60.19 386 THR A O 1
ATOM 2922 N N . SER A 1 387 ? -21.928 4.883 34.046 1.00 64.50 387 SER A N 1
ATOM 2923 C CA . SER A 1 387 ? -20.652 5.160 34.719 1.00 64.50 387 SER A CA 1
ATOM 2924 C C . SER A 1 387 ? -19.444 4.465 34.068 1.00 64.50 387 SER A C 1
ATOM 2926 O O . SER A 1 387 ? -18.407 5.100 33.879 1.00 64.50 387 SER A O 1
ATOM 2928 N N . GLU A 1 388 ? -19.556 3.186 33.695 1.00 74.12 388 GLU A N 1
ATOM 2929 C CA . GLU A 1 388 ? -18.424 2.412 33.157 1.00 74.12 388 GLU A CA 1
ATOM 2930 C C . GLU A 1 388 ? -18.091 2.811 31.713 1.00 74.12 388 GLU A C 1
ATOM 2932 O O . GLU A 1 388 ? -16.919 2.908 31.345 1.00 74.12 388 GLU A O 1
ATOM 2937 N N . ILE A 1 389 ? -19.105 3.164 30.914 1.00 76.56 389 ILE A N 1
ATOM 2938 C CA . ILE A 1 389 ? -18.911 3.679 29.549 1.00 76.56 389 ILE A CA 1
ATOM 2939 C C . ILE A 1 389 ? -18.137 5.000 29.596 1.00 76.56 389 ILE A C 1
ATOM 2941 O O . ILE A 1 389 ? -17.108 5.143 28.936 1.00 76.56 389 ILE A O 1
ATOM 2945 N N . GLY A 1 390 ? -18.592 5.956 30.416 1.00 79.44 390 GLY A N 1
ATOM 2946 C CA . GLY A 1 390 ? -17.932 7.257 30.554 1.00 79.44 390 GLY A CA 1
ATOM 2947 C C . GLY A 1 390 ? -16.490 7.136 31.052 1.00 79.44 390 GLY A C 1
ATOM 2948 O O . GLY A 1 390 ? -15.604 7.833 30.558 1.00 79.44 390 GLY A O 1
ATOM 2949 N N . LYS A 1 391 ? -16.232 6.203 31.976 1.00 82.44 391 LYS A N 1
ATOM 2950 C CA . LYS A 1 391 ? -14.891 5.917 32.494 1.00 82.44 391 LYS A CA 1
ATOM 2951 C C . LYS A 1 391 ? -13.972 5.317 31.429 1.00 82.44 391 LYS A C 1
ATOM 2953 O O . LYS A 1 391 ? -12.835 5.766 31.302 1.00 82.44 391 LYS A O 1
ATOM 2958 N N . ASN A 1 392 ? -14.452 4.354 30.644 1.00 80.44 392 ASN A N 1
ATOM 2959 C CA . ASN A 1 392 ? -13.662 3.721 29.587 1.00 80.44 392 ASN A CA 1
ATOM 2960 C C . ASN A 1 392 ? -13.350 4.699 28.448 1.00 80.44 392 ASN A C 1
ATOM 2962 O O . ASN A 1 392 ? -12.190 4.832 28.061 1.00 80.44 392 ASN A O 1
ATOM 2966 N N . VAL A 1 393 ? -14.353 5.449 27.983 1.00 84.88 393 VAL A N 1
ATOM 2967 C CA . VAL A 1 393 ? -14.185 6.483 26.948 1.00 84.88 393 VAL A CA 1
ATOM 2968 C C . VAL A 1 393 ? -13.252 7.593 27.434 1.00 84.88 393 VAL A C 1
ATOM 2970 O O . VAL A 1 393 ? -12.298 7.955 26.743 1.00 84.88 393 VAL A O 1
ATOM 2973 N N . GLY A 1 394 ? -13.482 8.099 28.650 1.00 84.88 394 GLY A N 1
ATOM 2974 C CA . GLY A 1 394 ? -12.648 9.129 29.266 1.00 84.88 394 GLY A CA 1
ATOM 2975 C C . GLY A 1 394 ? -11.199 8.677 29.446 1.00 84.88 394 GLY A C 1
ATOM 2976 O O . GLY A 1 394 ? -10.282 9.447 29.162 1.00 84.88 394 GLY A O 1
ATOM 2977 N N . ARG A 1 395 ? -10.977 7.413 29.835 1.00 86.44 395 ARG A N 1
ATOM 2978 C CA . ARG A 1 395 ? -9.639 6.815 29.921 1.00 86.44 395 ARG A CA 1
ATOM 2979 C C . ARG A 1 395 ? -8.959 6.783 28.557 1.00 86.44 395 ARG A C 1
ATOM 2981 O O . ARG A 1 395 ? -7.849 7.287 28.452 1.00 86.44 395 ARG A O 1
ATOM 2988 N N . THR A 1 396 ? -9.594 6.237 27.521 1.00 86.31 396 THR A N 1
ATOM 2989 C CA . THR A 1 396 ? -8.963 6.098 26.197 1.00 86.31 396 THR A CA 1
ATOM 2990 C C . THR A 1 396 ? -8.625 7.454 25.575 1.00 86.31 396 THR A C 1
ATOM 2992 O O . THR A 1 396 ? -7.504 7.645 25.098 1.00 86.31 396 THR A O 1
ATOM 2995 N N . ILE A 1 397 ? -9.536 8.432 25.633 1.00 88.31 397 ILE A N 1
ATOM 2996 C CA . ILE A 1 397 ? -9.275 9.790 25.122 1.00 88.31 397 ILE A CA 1
ATOM 2997 C C . ILE A 1 397 ? -8.183 10.475 25.956 1.00 88.31 397 ILE A C 1
ATOM 2999 O O . ILE A 1 397 ? -7.231 11.024 25.399 1.00 88.31 397 ILE A O 1
ATOM 3003 N N . GLY A 1 398 ? -8.284 10.401 27.287 1.00 90.19 398 GLY A N 1
ATOM 3004 C CA . GLY A 1 398 ? -7.320 11.004 28.206 1.00 90.19 398 GLY A CA 1
ATOM 3005 C C . GLY A 1 398 ? -5.909 10.442 28.040 1.00 90.19 398 GLY A C 1
ATOM 3006 O O . GLY A 1 398 ? -4.950 11.206 27.972 1.00 90.19 398 GLY A O 1
ATOM 3007 N N . VAL A 1 399 ? -5.778 9.122 27.896 1.00 90.06 399 VAL A N 1
ATOM 3008 C CA . VAL A 1 399 ? -4.506 8.439 27.621 1.00 90.06 399 VAL A CA 1
ATOM 3009 C C . VAL A 1 399 ? -3.946 8.842 26.260 1.00 90.06 399 VAL A C 1
ATOM 3011 O O . VAL A 1 399 ? -2.757 9.122 26.157 1.00 90.06 399 VAL A O 1
ATOM 3014 N N . THR A 1 400 ? -4.781 8.921 25.223 1.00 89.38 400 THR A N 1
ATOM 3015 C CA . THR A 1 400 ? -4.335 9.277 23.866 1.00 89.38 400 THR A CA 1
ATOM 3016 C C . THR A 1 400 ? -3.732 10.682 23.820 1.00 89.38 400 THR A C 1
ATOM 3018 O O . THR A 1 400 ? -2.612 10.868 23.334 1.00 89.38 400 THR A O 1
ATOM 3021 N N . ILE A 1 401 ? -4.438 11.658 24.401 1.00 90.06 401 ILE A N 1
ATOM 3022 C CA . ILE A 1 401 ? -3.960 13.040 24.530 1.00 90.06 401 ILE A CA 1
ATOM 3023 C C . ILE A 1 401 ? -2.734 13.092 25.453 1.00 90.06 401 ILE A C 1
ATOM 3025 O O . ILE A 1 401 ? -1.739 13.735 25.124 1.00 90.06 401 ILE A O 1
ATOM 3029 N N . GLY A 1 402 ? -2.781 12.381 26.583 1.00 92.06 402 GLY A N 1
ATOM 3030 C CA . GLY A 1 402 ? -1.703 12.324 27.567 1.00 92.06 402 GLY A CA 1
ATOM 3031 C C . GLY A 1 402 ? -0.389 11.806 26.985 1.00 92.06 402 GLY A C 1
ATOM 3032 O O . GLY A 1 402 ? 0.640 12.451 27.162 1.00 92.06 402 GLY A O 1
ATOM 3033 N N . ILE A 1 403 ? -0.420 10.699 26.235 1.00 91.12 403 ILE A N 1
ATOM 3034 C CA . ILE A 1 403 ? 0.752 10.140 25.546 1.00 91.12 403 ILE A CA 1
ATOM 3035 C C . ILE A 1 403 ? 1.268 11.119 24.486 1.00 91.12 403 ILE A C 1
ATOM 3037 O O . ILE A 1 403 ? 2.470 11.366 24.437 1.00 91.12 403 ILE A O 1
ATOM 3041 N N . GLY A 1 404 ? 0.383 11.731 23.690 1.00 87.81 404 GLY A N 1
ATOM 3042 C CA . GLY A 1 404 ? 0.780 12.714 22.674 1.00 87.81 404 GLY A CA 1
ATOM 3043 C C . GLY A 1 404 ? 1.507 13.926 23.270 1.00 87.81 404 GLY A C 1
ATOM 3044 O O . GLY A 1 404 ? 2.553 14.335 22.767 1.00 87.81 404 GLY A O 1
ATOM 3045 N N . ILE A 1 405 ? 1.007 14.463 24.390 1.00 89.88 405 ILE A N 1
ATOM 3046 C CA . ILE A 1 405 ? 1.637 15.585 25.101 1.00 89.88 405 ILE A CA 1
ATOM 3047 C C . ILE A 1 405 ? 2.934 15.147 25.789 1.00 89.88 405 ILE A C 1
ATOM 3049 O O . ILE A 1 405 ? 3.931 15.857 25.694 1.00 89.88 405 ILE A O 1
ATOM 3053 N N . ALA A 1 406 ? 2.944 13.994 26.465 1.00 90.19 406 ALA A N 1
ATOM 3054 C CA . ALA A 1 406 ? 4.106 13.484 27.198 1.00 90.19 406 ALA A CA 1
ATOM 3055 C C . ALA A 1 406 ? 5.270 13.092 26.274 1.00 90.19 406 ALA A C 1
ATOM 3057 O O . ALA A 1 406 ? 6.438 13.174 26.664 1.00 90.19 406 ALA A O 1
ATOM 3058 N N . LEU A 1 407 ? 4.976 12.712 25.031 1.00 89.12 407 LEU A N 1
ATOM 3059 C CA . LEU A 1 407 ? 5.996 12.367 24.054 1.00 89.12 407 LEU A CA 1
ATOM 3060 C C . LEU A 1 407 ? 6.844 13.576 23.633 1.00 89.12 407 LEU A C 1
ATOM 3062 O O . LEU A 1 407 ? 8.035 13.416 23.379 1.00 89.12 407 LEU A O 1
ATOM 3066 N N . ILE A 1 408 ? 6.285 14.787 23.585 1.00 88.31 408 ILE A N 1
ATOM 3067 C CA . ILE A 1 408 ? 7.030 15.995 23.189 1.00 88.31 408 ILE A CA 1
ATOM 3068 C C . ILE A 1 408 ? 8.256 16.229 24.101 1.00 88.31 408 ILE A C 1
ATOM 3070 O O . ILE A 1 408 ? 9.378 16.295 23.584 1.00 88.31 408 ILE A O 1
ATOM 3074 N N . PRO A 1 409 ? 8.116 16.314 25.443 1.00 89.50 409 PRO A N 1
ATOM 3075 C CA . PRO A 1 409 ? 9.266 16.414 26.330 1.00 89.50 409 PRO A CA 1
ATOM 3076 C C . PRO A 1 409 ? 10.096 15.126 26.342 1.00 89.50 409 PRO A C 1
ATOM 3078 O O . PRO A 1 409 ? 11.319 15.223 26.367 1.00 89.50 409 PRO A O 1
ATOM 3081 N N . CYS A 1 410 ? 9.491 13.935 26.255 1.00 89.81 410 CYS A N 1
ATOM 3082 C CA . CYS A 1 410 ? 10.241 12.674 26.202 1.00 89.81 410 CYS A CA 1
ATOM 3083 C C . CYS A 1 410 ? 11.209 12.629 25.004 1.00 89.81 410 CYS A C 1
ATOM 3085 O O . CYS A 1 410 ? 12.397 12.343 25.154 1.00 89.81 410 CYS A O 1
ATOM 3087 N N . THR A 1 411 ? 10.740 13.018 23.820 1.00 86.81 411 THR A N 1
ATOM 3088 C CA . THR A 1 411 ? 11.557 13.036 22.602 1.00 86.81 411 THR A CA 1
ATOM 3089 C C . THR A 1 411 ? 12.670 14.073 22.712 1.00 86.81 411 THR A C 1
ATOM 3091 O O . THR A 1 411 ? 13.811 13.805 22.343 1.00 86.81 411 THR A O 1
ATOM 3094 N N . ARG A 1 412 ? 12.372 15.248 23.280 1.00 87.00 412 ARG A N 1
ATOM 3095 C CA . ARG A 1 412 ? 13.343 16.339 23.422 1.00 87.00 412 ARG A CA 1
ATOM 3096 C C . ARG A 1 412 ? 14.410 16.073 24.487 1.00 87.00 412 ARG A C 1
ATOM 3098 O O . ARG A 1 412 ? 15.563 16.436 24.264 1.00 87.00 412 ARG A O 1
ATOM 3105 N N . TYR A 1 413 ? 14.035 15.493 25.625 1.00 88.19 413 TYR A N 1
ATOM 3106 C CA . TYR A 1 413 ? 14.904 15.370 26.800 1.00 88.19 413 TYR A CA 1
ATOM 3107 C C .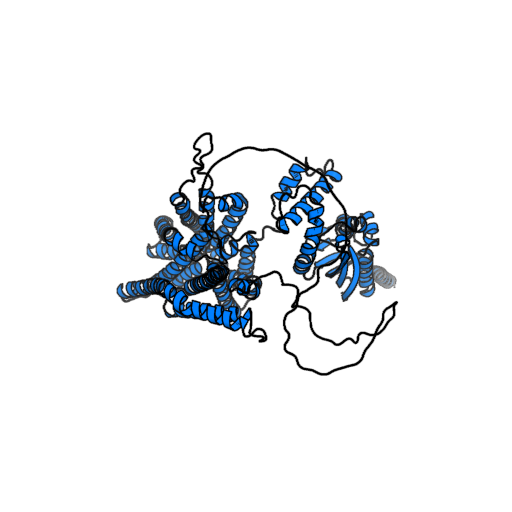 TYR A 1 413 ? 15.475 13.967 27.024 1.00 88.19 413 TYR A C 1
ATOM 3109 O O . TYR A 1 413 ? 16.524 13.867 27.648 1.00 88.19 413 TYR A O 1
ATOM 3117 N N . ALA A 1 414 ? 14.841 12.905 26.519 1.00 89.50 414 ALA A N 1
ATOM 3118 C CA . ALA A 1 414 ? 15.339 11.533 26.649 1.00 89.50 414 ALA A CA 1
ATOM 3119 C C . ALA A 1 414 ? 15.836 10.977 25.307 1.00 89.50 414 ALA A C 1
ATOM 3121 O O . ALA A 1 414 ? 17.009 10.635 25.180 1.00 89.50 414 ALA A O 1
ATOM 3122 N N . LEU A 1 415 ? 14.987 10.950 24.272 1.00 88.75 415 LEU A N 1
ATOM 3123 C CA . LEU A 1 415 ? 15.351 10.298 23.006 1.00 88.75 415 LEU A CA 1
ATOM 3124 C C . LEU A 1 415 ? 16.414 11.072 22.218 1.00 88.75 415 LEU A C 1
ATOM 3126 O O . LEU A 1 415 ? 17.311 10.462 21.646 1.00 88.75 415 LEU A O 1
ATOM 3130 N N . LYS A 1 416 ? 16.366 12.409 22.219 1.00 87.62 416 LYS A N 1
ATOM 3131 C CA . LYS A 1 416 ? 17.355 13.245 21.525 1.00 87.62 416 LYS A CA 1
ATOM 3132 C C . LYS A 1 416 ? 18.789 13.078 22.050 1.00 87.62 416 LYS A C 1
ATOM 3134 O O . LYS A 1 416 ? 19.669 12.865 21.217 1.00 87.62 416 LYS A O 1
ATOM 3139 N N . PRO A 1 417 ? 19.075 13.160 23.366 1.00 86.75 417 PRO A N 1
ATOM 3140 C CA . PRO A 1 417 ? 20.429 12.906 23.854 1.00 86.75 417 PRO A CA 1
ATOM 3141 C C . PRO A 1 417 ? 20.857 11.448 23.662 1.00 86.75 417 PRO A C 1
ATOM 3143 O O . PRO A 1 417 ? 22.024 11.218 23.373 1.00 86.75 417 PRO A O 1
ATOM 3146 N N . MET A 1 418 ? 19.939 10.477 23.750 1.00 85.81 418 MET A N 1
ATOM 3147 C CA . MET A 1 418 ? 20.255 9.074 23.446 1.00 85.81 418 MET A CA 1
ATOM 3148 C C . MET A 1 418 ? 20.657 8.880 21.982 1.00 85.81 418 MET A C 1
ATOM 3150 O O . MET A 1 418 ? 21.664 8.236 21.707 1.00 85.81 418 MET A O 1
ATOM 3154 N N . TYR A 1 419 ? 19.910 9.476 21.050 1.00 86.12 419 TYR A N 1
ATOM 3155 C CA . TYR A 1 419 ? 20.229 9.435 19.626 1.00 86.12 419 TYR A CA 1
ATOM 3156 C C . TYR A 1 419 ? 21.548 10.156 19.323 1.00 86.12 419 TYR A C 1
ATOM 3158 O O . TYR A 1 419 ? 22.391 9.613 18.618 1.00 86.12 419 TYR A O 1
ATOM 3166 N N . GLY A 1 420 ? 21.774 11.334 19.915 1.00 82.06 420 GLY A N 1
ATOM 3167 C CA . GLY A 1 420 ? 23.042 12.057 19.790 1.00 82.06 420 GLY A CA 1
ATOM 3168 C C . GLY A 1 420 ? 24.232 11.255 20.320 1.00 82.06 420 GLY A C 1
ATOM 3169 O O . GLY A 1 420 ? 25.242 11.145 19.637 1.00 82.06 420 GLY A O 1
ATOM 3170 N N . ALA A 1 421 ? 24.088 10.614 21.484 1.00 81.50 421 ALA A N 1
ATOM 3171 C CA . ALA A 1 421 ? 25.113 9.732 22.032 1.00 81.50 421 ALA A CA 1
ATOM 3172 C C . ALA A 1 421 ? 25.372 8.520 21.130 1.00 81.50 421 ALA A C 1
ATOM 3174 O O . ALA A 1 421 ? 26.518 8.108 20.992 1.00 81.50 421 ALA A O 1
ATOM 3175 N N . LEU A 1 422 ? 24.334 7.962 20.501 1.00 80.62 422 LEU A N 1
ATOM 3176 C CA . LEU A 1 422 ? 24.471 6.862 19.551 1.00 80.62 422 LEU A CA 1
ATOM 3177 C C . LEU A 1 422 ? 25.259 7.312 18.315 1.00 80.62 422 LEU A C 1
ATOM 3179 O O . LEU A 1 422 ? 26.246 6.668 17.982 1.00 80.62 422 LEU A O 1
ATOM 3183 N N . VAL A 1 423 ? 24.908 8.451 17.710 1.00 78.44 423 VAL A N 1
ATOM 3184 C CA . VAL A 1 423 ? 25.640 9.038 16.571 1.00 78.44 423 VAL A CA 1
ATOM 3185 C C . VAL A 1 423 ? 27.096 9.366 16.939 1.00 78.44 423 VAL A C 1
ATOM 3187 O O . VAL A 1 423 ? 28.012 9.022 16.197 1.00 78.44 423 VAL A O 1
ATOM 3190 N N . ASP A 1 424 ? 27.344 9.962 18.106 1.00 74.50 424 ASP A N 1
ATOM 3191 C CA . ASP A 1 424 ? 28.699 10.290 18.569 1.00 74.50 424 ASP A CA 1
ATOM 3192 C C . ASP A 1 424 ? 29.537 9.032 18.866 1.00 74.50 424 ASP A C 1
ATOM 3194 O O . ASP A 1 424 ? 30.757 9.025 18.684 1.00 74.50 424 ASP A O 1
ATOM 3198 N N . ASN A 1 425 ? 28.899 7.959 19.345 1.00 71.44 425 ASN A N 1
ATOM 3199 C CA . ASN A 1 425 ? 29.557 6.685 19.622 1.00 71.44 425 ASN A CA 1
ATOM 3200 C C . ASN A 1 425 ? 29.853 5.904 18.332 1.00 71.44 425 ASN A C 1
ATOM 3202 O O . ASN A 1 425 ? 30.851 5.191 18.282 1.00 71.44 425 ASN A O 1
ATOM 3206 N N . GLN A 1 426 ? 29.052 6.093 17.276 1.00 65.94 426 GLN A N 1
ATOM 3207 C CA . GLN A 1 426 ? 29.321 5.541 15.944 1.00 65.94 426 GLN A CA 1
ATOM 3208 C C . GLN A 1 426 ? 30.640 6.062 15.371 1.00 65.94 426 GLN A C 1
ATOM 3210 O O . GLN A 1 426 ? 31.485 5.269 14.969 1.00 65.94 426 GLN A O 1
ATOM 3215 N N . ILE A 1 427 ? 30.883 7.375 15.461 1.00 62.31 427 ILE A N 1
ATOM 3216 C CA . ILE A 1 427 ? 32.143 7.999 15.014 1.00 62.31 427 ILE A CA 1
ATOM 3217 C C . ILE A 1 427 ? 33.366 7.382 15.727 1.00 62.31 427 ILE A C 1
ATOM 3219 O O . ILE A 1 427 ? 34.466 7.355 15.180 1.00 62.31 427 ILE A O 1
ATOM 3223 N N . LYS A 1 428 ? 33.190 6.870 16.953 1.00 61.88 428 LYS A N 1
ATOM 3224 C CA . LYS A 1 428 ? 34.263 6.263 17.756 1.00 61.88 428 LYS A CA 1
ATOM 3225 C C . LYS A 1 428 ? 34.452 4.761 17.527 1.00 61.88 428 LYS A C 1
ATOM 3227 O O . LYS A 1 428 ? 35.516 4.252 17.865 1.00 61.88 428 LYS A O 1
ATOM 3232 N N . LEU A 1 429 ? 33.446 4.055 17.010 1.00 60.28 429 LEU A N 1
ATOM 3233 C CA . LEU A 1 429 ? 33.392 2.586 16.936 1.00 60.28 429 LEU A CA 1
ATOM 3234 C C . LEU A 1 429 ? 33.393 2.059 15.491 1.00 60.28 429 LEU A C 1
ATOM 3236 O O . LEU A 1 429 ? 32.851 0.985 15.242 1.00 60.28 429 LEU A O 1
ATOM 3240 N N . ASN A 1 430 ? 34.028 2.783 14.562 1.00 58.06 430 ASN A N 1
ATOM 3241 C CA . ASN A 1 430 ? 34.035 2.507 13.115 1.00 58.06 430 ASN A CA 1
ATOM 3242 C C . ASN A 1 430 ? 34.406 1.063 12.698 1.00 58.06 430 ASN A C 1
ATOM 3244 O O . ASN A 1 430 ? 34.052 0.659 11.597 1.00 58.06 430 ASN A O 1
ATOM 3248 N N . ASP A 1 431 ? 35.064 0.276 13.558 1.00 58.94 431 ASP A N 1
ATOM 3249 C CA . ASP A 1 431 ? 35.520 -1.091 13.243 1.00 58.94 431 ASP A CA 1
ATOM 3250 C C . ASP A 1 431 ? 34.593 -2.215 13.766 1.00 58.94 431 ASP A C 1
ATOM 3252 O O . ASP A 1 431 ? 34.879 -3.400 13.577 1.00 58.94 431 ASP A O 1
ATOM 3256 N N . ALA A 1 432 ? 33.493 -1.900 14.463 1.00 63.47 432 ALA A N 1
ATOM 3257 C CA . ALA A 1 432 ? 32.592 -2.918 15.012 1.00 63.47 432 ALA A CA 1
ATOM 3258 C C . ALA A 1 432 ? 31.494 -3.317 14.008 1.00 63.47 432 ALA A C 1
ATOM 3260 O O . ALA A 1 432 ? 30.806 -2.463 13.473 1.00 63.47 432 ALA A O 1
ATOM 3261 N N . ALA A 1 433 ? 31.215 -4.616 13.838 1.00 59.81 433 ALA A N 1
ATOM 3262 C CA . ALA A 1 433 ? 30.137 -5.112 12.956 1.00 59.81 433 ALA A CA 1
ATOM 3263 C C . ALA A 1 433 ? 28.712 -4.644 13.344 1.00 59.81 433 ALA A C 1
ATOM 3265 O O . ALA A 1 433 ? 27.768 -4.797 12.574 1.00 59.81 433 ALA A O 1
ATOM 3266 N N . TRP A 1 434 ? 28.555 -4.092 14.551 1.00 58.75 434 TRP A N 1
ATOM 3267 C CA . TRP A 1 434 ? 27.315 -3.496 15.063 1.00 58.75 434 TRP A CA 1
ATOM 3268 C C . TRP A 1 434 ? 27.290 -1.964 14.915 1.00 58.75 434 TRP A C 1
ATOM 3270 O O . TRP A 1 434 ? 26.299 -1.323 15.271 1.00 58.75 434 TRP A O 1
ATOM 3280 N N . ALA A 1 435 ? 28.385 -1.371 14.432 1.00 58.56 435 ALA A N 1
ATOM 3281 C CA . ALA A 1 435 ? 28.475 0.034 14.076 1.00 58.56 435 ALA A CA 1
ATOM 3282 C C . ALA A 1 435 ? 27.837 0.264 12.692 1.00 58.56 435 ALA A C 1
ATOM 3284 O O . ALA A 1 435 ? 27.899 -0.592 11.815 1.00 58.56 435 ALA A O 1
ATOM 3285 N N . GLY A 1 436 ? 27.164 1.400 12.522 1.00 69.19 436 GLY A N 1
ATOM 3286 C CA . GLY A 1 436 ? 26.426 1.792 11.325 1.00 69.19 436 GLY A CA 1
ATOM 3287 C C . GLY A 1 436 ? 24.909 1.604 11.429 1.00 69.19 436 GLY A C 1
ATOM 3288 O O . GLY A 1 436 ? 24.300 1.728 12.498 1.00 69.19 436 GLY A O 1
ATOM 3289 N N . GLU A 1 437 ? 24.300 1.296 10.288 1.00 70.50 437 GLU A N 1
ATOM 3290 C CA . GLU A 1 437 ? 22.855 1.158 10.069 1.00 70.50 437 GLU A CA 1
ATOM 3291 C C . GLU A 1 437 ? 22.106 0.167 10.991 1.00 70.50 437 GLU A C 1
ATOM 3293 O O . GLU A 1 437 ? 21.000 0.507 11.428 1.00 70.50 437 GLU A O 1
ATOM 3298 N N . PRO A 1 438 ? 22.654 -1.003 11.400 1.00 78.88 438 PRO A N 1
ATOM 3299 C CA . PRO A 1 438 ? 21.918 -1.919 12.280 1.00 78.88 438 PRO A CA 1
ATOM 3300 C C . PRO A 1 438 ? 21.659 -1.346 13.683 1.00 78.88 438 PRO A C 1
ATOM 3302 O O . PRO A 1 438 ? 20.664 -1.691 14.322 1.00 78.88 438 PRO A O 1
ATOM 3305 N N . SER A 1 439 ? 22.505 -0.433 14.170 1.00 81.44 439 SER A N 1
ATOM 3306 C CA . SER A 1 439 ? 22.286 0.235 15.461 1.00 81.44 439 SER A CA 1
ATOM 3307 C C . SER A 1 439 ? 21.112 1.221 15.419 1.00 81.44 439 SER A C 1
ATOM 3309 O O . SER A 1 439 ? 20.330 1.302 16.371 1.00 81.44 439 SER A O 1
ATOM 3311 N N . PHE A 1 440 ? 20.945 1.923 14.293 1.00 85.06 440 PHE A N 1
ATOM 3312 C CA . PHE A 1 440 ? 19.816 2.813 14.035 1.00 85.06 440 PHE A CA 1
ATOM 3313 C C . PHE A 1 440 ? 18.516 2.020 13.920 1.00 85.06 440 PHE A C 1
ATOM 3315 O O . PHE A 1 440 ? 17.506 2.407 14.511 1.00 85.06 440 PHE A O 1
ATOM 3322 N N . LEU A 1 441 ? 18.564 0.864 13.252 1.00 88.00 441 LEU A N 1
ATOM 3323 C CA . LEU A 1 441 ? 17.442 -0.068 13.184 1.00 88.00 441 LEU A CA 1
ATOM 3324 C C . LEU A 1 441 ? 17.048 -0.594 14.575 1.00 88.00 441 LEU A C 1
ATOM 3326 O O . LEU A 1 441 ? 15.866 -0.597 14.923 1.00 88.00 441 LEU A O 1
ATOM 3330 N N . GLY A 1 442 ? 18.023 -0.988 15.402 1.00 88.69 442 GLY A N 1
ATOM 3331 C CA . GLY A 1 442 ? 17.781 -1.433 16.778 1.00 88.69 442 GLY A CA 1
ATOM 3332 C C . GLY A 1 442 ? 17.153 -0.343 17.653 1.00 88.69 442 GLY A C 1
ATOM 3333 O O . GLY A 1 442 ? 16.195 -0.602 18.382 1.00 88.69 442 GLY A O 1
ATOM 3334 N N . PHE A 1 443 ? 17.631 0.897 17.528 1.00 90.44 443 PHE A N 1
ATOM 3335 C CA . PHE A 1 443 ? 17.061 2.051 18.223 1.00 90.44 443 PHE A CA 1
ATOM 3336 C C . PHE A 1 443 ? 15.617 2.342 17.785 1.00 90.44 443 PHE A C 1
ATOM 3338 O O . PHE A 1 443 ? 14.744 2.526 18.635 1.00 90.44 443 PHE A O 1
ATOM 3345 N N . MET A 1 444 ? 15.334 2.312 16.479 1.00 92.31 444 MET A N 1
ATOM 3346 C CA . MET A 1 444 ? 13.968 2.466 15.963 1.00 92.31 444 MET A CA 1
ATOM 3347 C C . MET A 1 444 ? 13.039 1.361 16.442 1.00 92.31 444 MET A C 1
ATOM 3349 O O . MET A 1 444 ? 11.924 1.646 16.871 1.00 92.31 444 MET A O 1
ATOM 3353 N N . THR A 1 445 ? 13.512 0.116 16.431 1.00 92.75 445 THR A N 1
ATOM 3354 C CA . THR A 1 445 ? 12.742 -1.037 16.906 1.00 92.75 445 THR A CA 1
ATOM 3355 C C . THR A 1 445 ? 12.385 -0.886 18.385 1.00 92.75 445 THR A C 1
ATOM 3357 O O . THR A 1 445 ? 11.253 -1.163 18.773 1.00 92.75 445 THR A O 1
ATOM 3360 N N . LEU A 1 446 ? 13.305 -0.376 19.213 1.00 93.94 446 LEU A N 1
ATOM 3361 C CA . LEU A 1 446 ? 13.045 -0.117 20.631 1.00 93.94 446 LEU A CA 1
ATOM 3362 C C . LEU A 1 446 ? 11.960 0.951 20.824 1.00 93.94 446 LEU A C 1
ATOM 3364 O O . LEU A 1 446 ? 11.039 0.743 21.614 1.00 93.94 446 LEU A O 1
ATOM 3368 N N . ILE A 1 447 ? 12.032 2.066 20.089 1.00 94.25 447 ILE A N 1
ATOM 3369 C CA . ILE A 1 447 ? 11.008 3.124 20.141 1.00 94.25 447 ILE A CA 1
ATOM 3370 C C . ILE A 1 447 ? 9.650 2.583 19.676 1.00 94.25 447 ILE A C 1
ATOM 3372 O O . ILE A 1 447 ? 8.641 2.805 20.347 1.00 94.25 447 ILE A O 1
ATOM 3376 N N . PHE A 1 448 ? 9.629 1.849 18.562 1.00 95.25 448 PHE A N 1
ATOM 3377 C CA . PHE A 1 448 ? 8.429 1.252 17.980 1.00 95.25 448 PHE A CA 1
ATOM 3378 C C . PHE A 1 448 ? 7.740 0.290 18.955 1.00 95.25 448 PHE A C 1
ATOM 3380 O O . PHE A 1 448 ? 6.580 0.499 19.309 1.00 95.25 448 PHE A O 1
ATOM 3387 N N . VAL A 1 449 ? 8.466 -0.711 19.463 1.00 95.69 449 VAL A N 1
ATOM 3388 C CA . VAL A 1 449 ? 7.926 -1.694 20.416 1.00 95.69 449 VAL A CA 1
ATOM 3389 C C . VAL A 1 449 ? 7.525 -1.022 21.730 1.00 95.69 449 VAL A C 1
ATOM 3391 O O . VAL A 1 449 ? 6.454 -1.308 22.262 1.00 95.69 449 VAL A O 1
ATOM 3394 N N . GLY A 1 450 ? 8.348 -0.103 22.246 1.00 94.62 450 GLY A N 1
ATOM 3395 C CA . GLY A 1 450 ? 8.085 0.593 23.503 1.00 94.62 450 GLY A CA 1
ATOM 3396 C C . GLY A 1 450 ? 6.803 1.425 23.468 1.00 94.62 450 GLY A C 1
ATOM 3397 O O . GLY A 1 450 ? 6.002 1.357 24.400 1.00 94.62 450 GLY A O 1
ATOM 3398 N N . LEU A 1 451 ? 6.573 2.176 22.387 1.00 94.31 451 LEU A N 1
ATOM 3399 C CA . LEU A 1 451 ? 5.373 3.002 22.248 1.00 94.31 451 LEU A CA 1
ATOM 3400 C C . LEU A 1 451 ? 4.122 2.185 21.930 1.00 94.31 451 LEU A C 1
ATOM 3402 O O . LEU A 1 451 ? 3.074 2.499 22.486 1.00 94.31 451 LEU A O 1
ATOM 3406 N N . ILE A 1 452 ? 4.222 1.123 21.125 1.00 94.81 452 ILE A N 1
ATOM 3407 C CA . ILE A 1 452 ? 3.105 0.193 20.890 1.00 94.81 452 ILE A CA 1
ATOM 3408 C C . ILE A 1 452 ? 2.690 -0.505 22.187 1.00 94.81 452 ILE A C 1
ATOM 3410 O O . ILE A 1 452 ? 1.502 -0.592 22.493 1.00 94.81 452 ILE A O 1
ATOM 3414 N N . ALA A 1 453 ? 3.658 -0.978 22.976 1.00 94.50 453 ALA A N 1
ATOM 3415 C CA . ALA A 1 453 ? 3.374 -1.578 24.272 1.00 94.50 453 ALA A CA 1
ATOM 3416 C C . ALA A 1 453 ? 2.724 -0.554 25.214 1.00 94.50 453 ALA A C 1
ATOM 3418 O O . ALA A 1 453 ? 1.708 -0.852 25.840 1.00 94.50 453 ALA A O 1
ATOM 3419 N N . ALA A 1 454 ? 3.259 0.670 25.279 1.00 92.25 454 ALA A N 1
ATOM 3420 C CA . ALA A 1 454 ? 2.702 1.732 26.112 1.00 92.25 454 ALA A CA 1
ATOM 3421 C C . ALA A 1 454 ? 1.253 2.069 25.732 1.00 92.25 454 ALA A C 1
ATOM 3423 O O . ALA A 1 454 ? 0.403 2.156 26.616 1.00 92.25 454 ALA A O 1
ATOM 3424 N N . THR A 1 455 ? 0.943 2.226 24.442 1.00 91.50 455 THR A N 1
ATOM 3425 C CA . THR A 1 455 ? -0.423 2.524 23.991 1.00 91.50 455 THR A CA 1
ATOM 3426 C C . THR A 1 455 ? -1.371 1.346 24.188 1.00 91.50 455 THR A C 1
ATOM 3428 O O . THR A 1 455 ? -2.481 1.548 24.684 1.00 91.50 455 THR A O 1
ATOM 3431 N N . GLY A 1 456 ? -0.925 0.124 23.883 1.00 88.69 456 GLY A N 1
ATOM 3432 C CA . GLY A 1 456 ? -1.708 -1.097 24.067 1.00 88.69 456 GLY A CA 1
ATOM 3433 C C . GLY A 1 456 ? -2.084 -1.338 25.531 1.00 88.69 456 GLY A C 1
ATOM 3434 O O . GLY A 1 456 ? -3.263 -1.493 25.846 1.00 88.69 456 GLY A O 1
ATOM 3435 N N . PHE A 1 457 ? -1.115 -1.281 26.454 1.00 90.38 457 PHE A N 1
ATOM 3436 C CA . PHE A 1 457 ? -1.383 -1.455 27.889 1.00 90.38 457 PHE A CA 1
ATOM 3437 C C . PHE A 1 457 ? -2.165 -0.293 28.504 1.00 90.38 457 PHE A C 1
ATOM 3439 O O . PHE A 1 457 ? -2.933 -0.497 29.444 1.00 90.38 457 PHE A O 1
ATOM 3446 N N . ALA A 1 458 ? -2.006 0.924 27.981 1.00 88.75 458 ALA A N 1
ATOM 3447 C CA . ALA A 1 458 ? -2.763 2.077 28.456 1.00 88.75 458 ALA A CA 1
ATOM 3448 C C . ALA A 1 458 ? -4.217 2.109 27.933 1.00 88.75 458 ALA A C 1
ATOM 3450 O O . ALA A 1 458 ? -5.015 2.928 28.394 1.00 88.75 458 ALA A O 1
ATOM 3451 N N . GLY A 1 459 ? -4.592 1.204 27.020 1.00 83.81 459 GLY A N 1
ATOM 3452 C CA . GLY A 1 459 ? -5.959 1.072 26.514 1.00 83.81 459 GLY A CA 1
ATOM 3453 C C . GLY A 1 459 ? -6.319 2.083 25.423 1.00 83.81 459 GLY A C 1
ATOM 3454 O O . GLY A 1 459 ? -7.463 2.544 25.368 1.00 83.81 459 GLY A O 1
ATOM 3455 N N . THR A 1 460 ? -5.348 2.450 24.581 1.00 88.81 460 THR A N 1
ATOM 3456 C CA . THR A 1 460 ? -5.570 3.157 23.308 1.00 88.81 460 THR A CA 1
ATOM 3457 C C . THR A 1 460 ? -5.095 2.302 22.125 1.00 88.81 460 THR A C 1
ATOM 3459 O O . THR A 1 460 ? -4.613 1.187 22.307 1.00 88.81 460 THR A O 1
ATOM 3462 N N . SER A 1 461 ? -5.267 2.797 20.900 1.00 88.38 461 SER A N 1
ATOM 3463 C CA . SER A 1 461 ? -4.949 2.062 19.676 1.00 88.38 461 SER A CA 1
ATOM 3464 C C . SER A 1 461 ? -3.436 1.796 19.537 1.00 88.38 461 SER A C 1
ATOM 3466 O O . SER A 1 461 ? -2.639 2.741 19.581 1.00 88.38 461 SER A O 1
ATOM 3468 N N . PRO A 1 462 ? -3.006 0.541 19.300 1.00 91.12 462 PRO A N 1
ATOM 3469 C CA . PRO A 1 462 ? -1.619 0.227 18.948 1.00 91.12 462 PRO A CA 1
ATOM 3470 C C . PRO A 1 462 ? -1.140 0.950 17.680 1.00 91.12 462 PRO A C 1
ATOM 3472 O O . PRO A 1 462 ? 0.010 1.386 17.624 1.00 91.12 462 PRO A O 1
ATOM 3475 N N . LEU A 1 463 ? -2.033 1.170 16.704 1.00 90.44 463 LEU A N 1
ATOM 3476 C CA . LEU A 1 463 ? -1.737 1.891 15.457 1.00 90.44 463 LEU A CA 1
ATOM 3477 C C . LEU A 1 463 ? -1.351 3.354 15.727 1.00 90.44 463 LEU A C 1
ATOM 3479 O O . LEU A 1 463 ? -0.413 3.875 15.126 1.00 90.44 463 LEU A O 1
ATOM 3483 N N . TYR A 1 464 ? -2.004 4.002 16.698 1.00 91.31 464 TYR A N 1
ATOM 3484 C CA . TYR A 1 464 ? -1.617 5.341 17.154 1.00 91.31 464 TYR A CA 1
ATOM 3485 C C . TYR A 1 464 ? -0.203 5.351 17.752 1.00 91.31 464 TYR A C 1
ATOM 3487 O O . TYR A 1 464 ? 0.582 6.256 17.469 1.00 91.31 464 TYR A O 1
ATOM 3495 N N . GLY A 1 465 ? 0.148 4.317 18.524 1.00 93.31 465 GLY A N 1
ATOM 3496 C CA . GLY A 1 465 ? 1.500 4.133 19.061 1.00 93.31 465 GLY A CA 1
ATOM 3497 C C . GLY A 1 465 ? 2.554 3.993 17.963 1.00 93.31 465 GLY A C 1
ATOM 3498 O O . GLY A 1 465 ? 3.583 4.664 18.022 1.00 93.31 465 GLY A O 1
ATOM 3499 N N . ALA A 1 466 ? 2.265 3.197 16.930 1.00 94.06 466 ALA A N 1
ATOM 3500 C CA . ALA A 1 466 ? 3.133 3.033 15.765 1.00 94.06 466 ALA A CA 1
ATOM 3501 C C . ALA A 1 466 ? 3.345 4.354 15.003 1.00 94.06 466 ALA A C 1
ATOM 3503 O O . ALA A 1 466 ? 4.483 4.723 14.713 1.00 94.06 466 ALA A O 1
ATOM 3504 N N . TYR A 1 467 ? 2.274 5.111 14.736 1.00 92.19 467 TYR A N 1
ATOM 3505 C CA . TYR A 1 467 ? 2.364 6.398 14.034 1.00 92.19 467 TYR A CA 1
ATOM 3506 C C . TYR A 1 467 ? 3.212 7.412 14.808 1.00 92.19 467 TYR A C 1
ATOM 3508 O O . TYR A 1 467 ? 4.102 8.061 14.254 1.00 92.19 467 TYR A O 1
ATOM 3516 N N . ILE A 1 468 ? 2.965 7.524 16.114 1.00 92.62 468 ILE A N 1
ATOM 3517 C CA . ILE A 1 468 ? 3.702 8.433 16.987 1.00 92.62 468 ILE A CA 1
ATOM 3518 C C . ILE A 1 468 ? 5.173 8.029 17.131 1.00 92.62 468 ILE A C 1
ATOM 3520 O O . ILE A 1 468 ? 6.039 8.905 17.177 1.00 92.62 468 ILE A O 1
ATOM 3524 N N . ALA A 1 469 ? 5.472 6.730 17.168 1.00 94.88 469 ALA A N 1
ATOM 3525 C CA . ALA A 1 469 ? 6.842 6.235 17.149 1.00 94.88 469 ALA A CA 1
ATOM 3526 C C . ALA A 1 469 ? 7.581 6.670 15.878 1.00 94.88 469 ALA A C 1
ATOM 3528 O O . ALA A 1 469 ? 8.700 7.176 15.967 1.00 94.88 469 ALA A O 1
ATOM 3529 N N . GLY A 1 470 ? 6.931 6.554 14.716 1.00 93.31 470 GLY A N 1
ATOM 3530 C CA . GLY A 1 470 ? 7.475 7.031 13.445 1.00 93.31 470 GLY A CA 1
ATOM 3531 C C . GLY A 1 470 ? 7.735 8.536 13.468 1.00 93.31 470 GLY A C 1
ATOM 3532 O O . GLY A 1 470 ? 8.831 8.982 13.134 1.00 93.31 470 GLY A O 1
ATOM 3533 N N . LEU A 1 471 ? 6.771 9.320 13.959 1.00 91.06 471 LEU A N 1
ATOM 3534 C CA . LEU A 1 471 ? 6.893 10.776 14.073 1.00 91.06 471 LEU A CA 1
ATOM 3535 C C . LEU A 1 471 ? 8.024 11.206 15.025 1.00 91.06 471 LEU A C 1
ATOM 3537 O O . LEU A 1 471 ? 8.729 12.183 14.760 1.00 91.06 471 LEU A O 1
ATOM 3541 N N . ALA A 1 472 ? 8.222 10.478 16.129 1.00 92.69 472 ALA A N 1
ATOM 3542 C CA . ALA A 1 472 ? 9.339 10.706 17.041 1.00 92.69 472 ALA A CA 1
ATOM 3543 C C . ALA A 1 472 ? 10.681 10.457 16.337 1.00 92.69 472 ALA A C 1
ATOM 3545 O O . ALA A 1 472 ? 11.581 11.294 16.428 1.00 92.69 472 ALA A O 1
ATOM 3546 N N . CYS A 1 473 ? 10.802 9.363 15.580 1.00 91.75 473 CYS A N 1
ATOM 3547 C CA . CYS A 1 473 ? 11.986 9.073 14.770 1.00 91.75 473 CYS A CA 1
ATOM 3548 C C . CYS A 1 473 ? 12.227 10.136 13.682 1.00 91.75 473 CYS A C 1
ATOM 3550 O O . CYS A 1 473 ? 13.365 10.581 13.515 1.00 91.75 473 CYS A O 1
ATOM 3552 N N . ALA A 1 474 ? 11.174 10.612 13.009 1.00 89.06 474 ALA A N 1
ATOM 3553 C CA . ALA A 1 474 ? 11.256 11.699 12.030 1.00 89.06 474 ALA A CA 1
ATOM 3554 C C . ALA A 1 474 ? 11.819 12.984 12.661 1.00 89.06 474 ALA A C 1
ATOM 3556 O O . ALA A 1 474 ? 12.777 13.573 12.159 1.00 89.06 474 ALA A O 1
ATOM 3557 N N . TYR A 1 475 ? 11.293 13.375 13.828 1.00 89.00 475 TYR A N 1
ATOM 3558 C CA . TYR A 1 475 ? 11.774 14.542 14.570 1.00 89.00 475 TYR A CA 1
ATOM 3559 C C . TYR A 1 475 ? 13.248 14.416 14.983 1.00 89.00 475 TYR A C 1
ATOM 3561 O O . TYR A 1 475 ? 14.001 15.393 14.909 1.00 89.00 475 TYR A O 1
ATOM 3569 N N . LEU A 1 476 ? 13.673 13.228 15.427 1.00 88.50 476 LEU A N 1
ATOM 3570 C CA . LEU A 1 476 ? 15.066 12.974 15.801 1.00 88.50 476 LEU A CA 1
ATOM 3571 C C . LEU A 1 476 ? 15.996 13.154 14.597 1.00 88.50 476 LEU A C 1
ATOM 3573 O O . LEU A 1 476 ? 16.968 13.907 14.709 1.00 88.50 476 LEU A O 1
ATOM 3577 N N . SER A 1 477 ? 15.639 12.554 13.456 1.00 83.44 477 SER A N 1
ATOM 3578 C CA . SER A 1 477 ? 16.389 12.632 12.197 1.00 83.44 477 SER A CA 1
ATOM 3579 C C . SER A 1 477 ? 16.523 14.072 11.677 1.00 83.44 477 SER A C 1
ATOM 3581 O O . SER A 1 477 ? 17.625 14.521 11.361 1.00 83.44 477 SER A O 1
ATOM 3583 N N . ASP A 1 478 ? 15.435 14.848 11.674 1.00 79.69 478 ASP A N 1
ATOM 3584 C CA . ASP A 1 478 ? 15.444 16.247 11.214 1.00 79.69 478 ASP A CA 1
ATOM 3585 C C . ASP A 1 478 ? 16.264 17.171 12.133 1.00 79.69 478 ASP A C 1
ATOM 3587 O O . ASP A 1 478 ? 16.856 18.169 11.701 1.00 79.69 478 ASP A O 1
ATOM 3591 N N . SER A 1 479 ? 16.301 16.870 13.434 1.00 70.38 479 SER A N 1
ATOM 3592 C CA . SER A 1 479 ? 16.943 17.732 14.428 1.00 70.38 479 SER A CA 1
ATOM 3593 C C . SER A 1 479 ? 18.475 17.699 14.382 1.00 70.38 479 SER A C 1
ATOM 3595 O O . SER A 1 479 ? 19.112 18.698 14.733 1.00 70.38 479 SER A O 1
ATOM 3597 N N . THR A 1 480 ? 19.073 16.591 13.935 1.00 64.62 480 THR A N 1
ATOM 3598 C CA . THR A 1 480 ? 20.530 16.439 13.802 1.00 64.62 480 THR A CA 1
ATOM 3599 C C . THR A 1 480 ? 21.080 17.128 12.560 1.00 64.62 480 THR A C 1
ATOM 3601 O O . THR A 1 480 ? 22.136 17.753 12.646 1.00 64.62 480 THR A O 1
ATOM 3604 N N . VAL A 1 481 ? 20.331 17.132 11.450 1.00 60.03 481 VAL A N 1
ATOM 3605 C CA . VAL A 1 481 ? 20.698 17.874 10.226 1.00 60.03 481 VAL A CA 1
ATOM 3606 C C . VAL A 1 481 ? 20.873 19.368 10.531 1.00 60.03 481 VAL A C 1
ATOM 3608 O O . VAL A 1 481 ? 21.857 19.990 10.131 1.00 60.03 481 VAL A O 1
ATOM 3611 N N . ARG A 1 482 ? 19.974 19.944 11.341 1.00 55.94 482 ARG A N 1
ATOM 3612 C CA . ARG A 1 482 ? 20.058 21.357 11.760 1.00 55.94 482 ARG A CA 1
ATOM 3613 C C . ARG A 1 482 ? 21.242 21.652 12.688 1.00 55.94 482 ARG A C 1
ATOM 3615 O O . ARG A 1 482 ? 21.787 22.751 12.643 1.00 55.94 482 ARG A O 1
ATOM 3622 N N . ALA A 1 483 ? 21.646 20.696 13.525 1.00 53.62 483 ALA A N 1
ATOM 3623 C CA . ALA A 1 483 ? 22.785 20.860 14.430 1.00 53.62 483 ALA A CA 1
ATOM 3624 C C . ALA A 1 483 ? 24.142 20.769 13.701 1.00 53.62 483 ALA A C 1
ATOM 3626 O O . ALA A 1 483 ? 25.083 21.454 14.101 1.00 53.62 483 ALA A O 1
ATOM 3627 N N . GLY A 1 484 ? 24.229 19.972 12.627 1.00 48.62 484 GLY A N 1
ATOM 3628 C CA . GLY A 1 484 ? 25.409 19.878 11.758 1.00 48.62 484 GLY A CA 1
ATOM 3629 C C . GLY A 1 484 ? 25.691 21.178 10.997 1.00 48.62 484 GLY A C 1
ATOM 3630 O O . GLY A 1 484 ? 26.807 21.691 11.063 1.00 48.62 484 GLY A O 1
ATOM 3631 N N . ASN A 1 485 ? 24.662 21.781 10.389 1.00 40.44 485 ASN A N 1
ATOM 3632 C CA . ASN A 1 485 ? 24.802 23.058 9.668 1.00 40.44 485 ASN A CA 1
ATOM 3633 C C . ASN A 1 485 ? 25.170 24.241 10.578 1.00 40.44 485 ASN A C 1
ATOM 3635 O O . ASN A 1 485 ? 25.818 25.182 10.134 1.00 40.44 485 ASN A O 1
ATOM 3639 N N . SER A 1 486 ? 24.815 24.201 11.866 1.00 32.28 486 SER A N 1
ATOM 3640 C CA . SER A 1 486 ? 25.180 25.270 12.807 1.00 32.28 486 SER A CA 1
ATOM 3641 C C . SER A 1 486 ? 26.664 25.258 13.205 1.00 32.28 486 SER A C 1
ATOM 3643 O O . SER A 1 486 ? 27.127 26.233 13.794 1.00 32.28 486 SER A O 1
ATOM 3645 N N . LYS A 1 487 ? 27.411 24.181 12.912 1.00 36.25 487 LYS A N 1
ATOM 3646 C CA . LYS A 1 487 ? 28.855 24.073 13.190 1.00 36.25 487 LYS A CA 1
ATOM 3647 C C . LYS A 1 487 ? 29.747 24.464 12.002 1.00 36.25 487 LYS A C 1
ATOM 3649 O O . LYS A 1 487 ? 30.952 24.565 12.198 1.00 36.25 487 LYS A O 1
ATOM 3654 N N . SER A 1 488 ? 29.189 24.726 10.812 1.00 29.11 488 SER A N 1
ATOM 3655 C CA . SER A 1 488 ? 29.947 25.187 9.629 1.00 29.11 488 SER A CA 1
ATOM 3656 C C . SER A 1 488 ? 29.807 26.691 9.337 1.00 29.11 488 SER A C 1
ATOM 3658 O O . SER A 1 488 ? 30.013 27.123 8.205 1.00 29.11 488 SER A O 1
ATOM 3660 N N . GLY A 1 489 ? 29.450 27.504 10.333 1.00 24.52 489 GLY A N 1
ATOM 3661 C CA . GLY A 1 489 ? 29.456 28.961 10.207 1.00 24.52 489 GLY A CA 1
ATOM 3662 C C . GLY A 1 489 ? 30.853 29.532 10.443 1.00 24.52 489 GLY A C 1
ATOM 3663 O O . GLY A 1 489 ? 31.176 29.879 11.576 1.00 24.52 489 GLY A O 1
ATOM 3664 N N . TYR A 1 490 ? 31.665 29.628 9.388 1.00 24.69 490 TYR A N 1
ATOM 3665 C CA . TYR A 1 490 ? 32.747 30.614 9.323 1.00 24.69 490 TYR A CA 1
ATOM 3666 C C . TYR A 1 490 ? 32.192 31.916 8.727 1.00 24.69 490 TYR A C 1
ATOM 3668 O O . TYR A 1 490 ? 31.315 31.887 7.867 1.00 24.69 490 TYR A O 1
ATOM 3676 N N . GLU A 1 491 ? 32.677 33.032 9.267 1.00 26.17 491 GLU A N 1
ATOM 3677 C CA . GLU A 1 491 ? 32.214 34.416 9.122 1.00 26.17 491 GLU A CA 1
ATOM 3678 C C . GLU A 1 491 ? 31.712 34.824 7.730 1.00 26.17 491 GLU A C 1
ATOM 3680 O O . GLU A 1 491 ? 32.451 34.804 6.747 1.00 26.17 491 GLU A O 1
ATOM 3685 N N . GLN A 1 492 ? 30.490 35.359 7.686 1.00 23.03 492 GLN A N 1
ATOM 3686 C CA . GLN A 1 492 ? 30.100 36.306 6.650 1.00 23.03 492 GLN A CA 1
ATOM 3687 C C . GLN A 1 492 ? 29.587 37.571 7.333 1.00 23.03 492 GLN A C 1
ATOM 3689 O O . GLN A 1 492 ? 28.430 37.669 7.741 1.00 23.03 492 GLN A O 1
ATOM 3694 N N . SER A 1 493 ? 30.520 38.500 7.534 1.00 22.95 493 SER A N 1
ATOM 3695 C CA . SER A 1 493 ? 30.268 39.835 8.059 1.00 22.95 493 SER A CA 1
ATOM 3696 C C . SER A 1 493 ? 29.317 40.608 7.150 1.00 22.95 493 SER A C 1
ATOM 3698 O O . SER A 1 493 ? 29.425 40.577 5.924 1.00 22.95 493 SER A O 1
ATOM 3700 N N . GLU A 1 494 ? 28.396 41.311 7.798 1.00 24.59 494 GLU A N 1
ATOM 3701 C CA . GLU A 1 494 ? 27.433 42.246 7.232 1.00 24.59 494 GLU A CA 1
ATOM 3702 C C . GLU A 1 494 ? 28.097 43.299 6.330 1.00 24.59 494 GLU A C 1
ATOM 3704 O O . GLU A 1 494 ? 29.031 43.974 6.758 1.00 24.59 494 GLU A O 1
ATOM 3709 N N . ILE A 1 495 ? 27.535 43.536 5.140 1.00 23.11 495 ILE A N 1
ATOM 3710 C CA . ILE A 1 495 ? 27.495 44.877 4.541 1.00 23.11 495 ILE A CA 1
ATOM 3711 C C . ILE A 1 495 ? 26.086 45.098 3.989 1.00 23.11 495 ILE A C 1
ATOM 3713 O O . ILE A 1 495 ? 25.584 44.328 3.171 1.00 23.11 495 ILE A O 1
ATOM 3717 N N . GLY A 1 496 ? 25.444 46.140 4.512 1.00 22.05 496 GLY A N 1
ATOM 3718 C CA . GLY A 1 496 ? 24.103 46.570 4.159 1.00 22.05 496 GLY A CA 1
ATOM 3719 C C . GLY A 1 496 ? 23.998 47.328 2.834 1.00 22.05 496 GLY A C 1
ATOM 3720 O O . GLY A 1 496 ? 24.974 47.677 2.178 1.00 22.05 496 GLY A O 1
ATOM 3721 N N . SER A 1 497 ? 22.737 47.573 2.499 1.00 24.36 497 SER A N 1
ATOM 3722 C CA . SER A 1 497 ? 22.157 48.388 1.433 1.00 24.36 497 SER A CA 1
ATOM 3723 C C . SER A 1 497 ? 22.932 49.652 1.027 1.00 24.36 497 SER A C 1
ATOM 3725 O O . SER A 1 497 ? 23.241 50.456 1.900 1.00 24.36 497 SER A O 1
ATOM 3727 N N . ALA A 1 498 ? 23.082 49.902 -0.285 1.00 23.50 498 ALA A N 1
ATOM 3728 C CA . ALA A 1 498 ? 22.857 51.210 -0.935 1.00 23.50 498 ALA A CA 1
ATOM 3729 C C . ALA A 1 498 ? 23.091 51.173 -2.468 1.00 23.50 498 ALA A C 1
ATOM 3731 O O . ALA A 1 498 ? 24.100 50.669 -2.941 1.00 23.50 498 ALA A O 1
ATOM 3732 N N . ASP A 1 499 ? 22.117 51.733 -3.193 1.00 22.95 499 ASP A N 1
ATOM 3733 C CA . ASP A 1 499 ? 22.191 52.627 -4.364 1.00 22.95 499 ASP A CA 1
ATOM 3734 C C . ASP A 1 499 ? 23.057 52.362 -5.625 1.00 22.95 499 ASP A C 1
ATOM 3736 O O . ASP A 1 499 ? 24.278 52.293 -5.608 1.00 22.95 499 ASP A O 1
ATOM 3740 N N . ARG A 1 500 ? 22.333 52.364 -6.763 1.00 23.69 500 ARG A N 1
ATOM 3741 C CA . ARG A 1 500 ? 22.537 53.122 -8.029 1.00 23.69 500 ARG A CA 1
ATOM 3742 C C . ARG A 1 500 ? 23.935 53.682 -8.364 1.00 23.69 500 ARG A C 1
ATOM 3744 O O . ARG A 1 500 ? 24.410 54.546 -7.644 1.00 23.69 500 ARG A O 1
ATOM 3751 N N . LEU A 1 501 ? 24.415 53.372 -9.583 1.00 24.17 501 LEU A N 1
ATOM 3752 C CA . LEU A 1 501 ? 25.059 54.240 -10.615 1.00 24.17 501 LEU A CA 1
ATOM 3753 C C . LEU A 1 501 ? 25.818 53.320 -11.601 1.00 24.17 501 LEU A C 1
ATOM 3755 O O . LEU A 1 501 ? 26.650 52.527 -11.185 1.00 24.17 501 LEU A O 1
ATOM 3759 N N . GLU A 1 502 ? 25.333 53.106 -12.825 1.00 22.39 502 GLU A N 1
ATOM 3760 C CA . GLU A 1 502 ? 25.716 53.789 -14.082 1.00 22.39 502 GLU A CA 1
ATOM 3761 C C . GLU A 1 502 ? 27.224 53.950 -14.394 1.00 22.39 502 GLU A C 1
ATOM 3763 O O . GLU A 1 502 ? 27.974 54.554 -13.637 1.00 22.39 502 GLU A O 1
ATOM 3768 N N . HIS A 1 503 ? 27.546 53.537 -15.634 1.00 22.30 503 HIS A N 1
ATOM 3769 C CA . HIS A 1 503 ? 28.596 54.003 -16.562 1.00 22.30 503 HIS A CA 1
ATOM 3770 C C . HIS A 1 503 ? 30.040 53.458 -16.520 1.00 22.30 503 HIS A C 1
ATOM 3772 O O . HIS A 1 503 ? 30.732 53.514 -15.512 1.00 22.30 503 HIS A O 1
ATOM 3778 N N . GLY A 1 504 ? 30.512 53.089 -17.727 1.00 22.16 504 GLY A N 1
ATOM 3779 C CA . GLY A 1 504 ? 31.908 53.219 -18.179 1.00 22.16 504 GLY A CA 1
ATOM 3780 C C . GLY A 1 504 ? 32.570 51.904 -18.625 1.00 22.16 504 GLY A C 1
ATOM 3781 O O . GLY A 1 504 ? 33.021 51.154 -17.774 1.00 22.16 504 GLY A O 1
ATOM 3782 N N . THR A 1 505 ? 32.428 51.448 -19.878 1.00 21.34 505 THR A N 1
ATOM 3783 C CA . THR A 1 505 ? 33.386 51.580 -21.014 1.00 21.34 505 THR A CA 1
ATOM 3784 C C . THR A 1 505 ? 34.836 51.124 -20.790 1.00 21.34 505 THR A C 1
ATOM 3786 O O . THR A 1 505 ? 35.488 51.590 -19.866 1.00 21.34 505 THR A O 1
ATOM 3789 N N . GLU A 1 506 ? 35.329 50.367 -21.794 1.00 22.08 506 GLU A N 1
ATOM 3790 C CA . GLU A 1 506 ? 36.736 50.250 -22.255 1.00 22.08 506 GLU A CA 1
ATOM 3791 C C . GLU A 1 506 ? 37.688 49.408 -21.374 1.00 22.08 506 GLU A C 1
ATOM 3793 O O . GLU A 1 506 ? 37.600 49.420 -20.160 1.00 22.08 506 GLU A O 1
ATOM 3798 N N . SER A 1 507 ? 38.648 48.614 -21.862 1.00 20.98 507 SER A N 1
ATOM 3799 C CA . SER A 1 507 ? 39.255 48.395 -23.180 1.00 20.98 507 SER A CA 1
ATOM 3800 C C . SER A 1 507 ? 40.096 47.101 -23.111 1.00 20.98 507 SER A C 1
ATOM 3802 O O . SER A 1 507 ? 40.616 46.754 -22.049 1.00 20.98 507 SER A O 1
ATOM 3804 N N . CYS A 1 508 ? 40.261 46.403 -24.238 1.00 22.47 508 CYS A N 1
ATOM 3805 C CA . CYS A 1 508 ? 41.293 45.380 -24.422 1.00 22.47 508 CYS A CA 1
ATOM 3806 C C . CYS A 1 508 ? 42.635 46.041 -24.778 1.00 22.47 508 CYS A C 1
ATOM 3808 O O . CYS A 1 508 ? 42.673 46.922 -25.635 1.00 22.47 508 CYS A O 1
ATOM 3810 N N . GLY A 1 509 ? 43.739 45.558 -24.201 1.00 23.92 509 GLY A N 1
ATOM 3811 C CA . GLY A 1 509 ? 45.090 45.964 -24.592 1.00 23.92 509 GLY A CA 1
ATOM 3812 C C . GLY A 1 509 ? 46.179 44.974 -24.162 1.00 23.92 509 GLY A C 1
ATOM 3813 O O . GLY A 1 509 ? 46.359 44.718 -22.977 1.00 23.92 509 GLY A O 1
ATOM 3814 N N . GLU A 1 510 ? 46.842 44.432 -25.187 1.00 22.88 510 GLU A N 1
ATOM 3815 C CA . GLU A 1 510 ? 48.153 43.760 -25.328 1.00 22.88 510 GLU A CA 1
ATOM 3816 C C . GLU A 1 510 ? 49.206 44.089 -24.240 1.00 22.88 510 GLU A C 1
ATOM 3818 O O . GLU A 1 510 ? 49.244 45.204 -23.741 1.00 22.88 510 GLU A O 1
ATOM 3823 N N . GLY A 1 511 ? 50.175 43.262 -23.827 1.00 23.31 511 GLY A N 1
ATOM 3824 C CA . GLY A 1 511 ? 50.709 41.951 -24.215 1.00 23.31 511 GLY A CA 1
ATOM 3825 C C . GLY A 1 511 ? 52.193 41.900 -23.774 1.00 23.31 511 GLY A C 1
ATOM 3826 O O . GLY A 1 511 ? 52.860 42.920 -23.899 1.00 23.31 511 GLY A O 1
ATOM 3827 N N . GLN A 1 512 ? 52.721 40.770 -23.259 1.00 24.89 512 GLN A N 1
ATOM 3828 C CA . GLN A 1 512 ? 54.161 40.397 -23.316 1.00 24.89 512 GLN A CA 1
ATOM 3829 C C . GLN A 1 512 ? 54.488 39.039 -22.644 1.00 24.89 512 GLN A C 1
ATOM 3831 O O . GLN A 1 512 ? 54.454 38.921 -21.427 1.00 24.89 512 GLN A O 1
ATOM 3836 N N . GLY A 1 513 ? 54.914 38.069 -23.470 1.00 26.06 513 GLY A N 1
ATOM 3837 C CA . GLY A 1 513 ? 56.021 37.119 -23.216 1.00 26.06 513 GLY A CA 1
ATOM 3838 C C . GLY A 1 513 ? 55.796 35.852 -22.351 1.00 26.06 513 GLY A C 1
ATOM 3839 O O . GLY A 1 513 ? 55.023 35.903 -21.405 1.00 26.06 513 GLY A O 1
ATOM 3840 N N . PRO A 1 514 ? 56.463 34.704 -22.642 1.00 31.88 514 PRO A N 1
ATOM 3841 C CA . PRO A 1 514 ? 55.965 33.368 -22.284 1.00 31.88 514 PRO A CA 1
ATOM 3842 C C . PRO A 1 514 ? 56.800 32.560 -21.258 1.00 31.88 514 PRO A C 1
ATOM 3844 O O . PRO A 1 514 ? 58.017 32.679 -21.194 1.00 31.88 514 PRO A O 1
ATOM 3847 N N . GLY A 1 515 ? 56.102 31.664 -20.540 1.00 23.53 515 GLY A N 1
ATOM 3848 C CA . GLY A 1 515 ? 56.423 30.242 -20.295 1.00 23.53 515 GLY A CA 1
ATOM 3849 C C . GLY A 1 515 ? 57.718 29.817 -19.581 1.00 23.53 515 GLY A C 1
ATOM 3850 O O . GLY A 1 515 ? 58.769 29.792 -20.205 1.00 23.53 515 GLY A O 1
ATOM 3851 N N . HIS A 1 516 ? 57.595 29.317 -18.340 1.00 23.75 516 HIS A N 1
ATOM 3852 C CA . HIS A 1 516 ? 57.974 27.956 -17.884 1.00 23.75 516 HIS A CA 1
ATOM 3853 C C . HIS A 1 516 ? 57.992 27.855 -16.340 1.00 23.75 516 HIS A C 1
ATOM 3855 O O . HIS A 1 516 ? 58.646 28.657 -15.689 1.00 23.75 516 HIS A O 1
ATOM 3861 N N . GLY A 1 517 ? 57.351 26.805 -15.803 1.00 22.64 517 GLY A N 1
ATOM 3862 C CA . GLY A 1 517 ? 57.876 25.968 -14.707 1.00 22.64 517 GLY A CA 1
ATOM 3863 C C . GLY A 1 517 ? 57.776 26.421 -13.240 1.00 22.64 517 GLY A C 1
ATOM 3864 O O . GLY A 1 517 ? 58.474 27.329 -12.821 1.00 22.64 517 GLY A O 1
ATOM 3865 N N . GLU A 1 518 ? 57.023 25.618 -12.476 1.00 22.03 518 GLU A N 1
ATOM 3866 C CA . GLU A 1 518 ? 57.274 25.185 -11.083 1.00 22.03 518 GLU A CA 1
ATOM 3867 C C . GLU A 1 518 ? 57.141 26.182 -9.918 1.00 22.03 518 GLU A C 1
ATOM 3869 O O . GLU A 1 518 ? 57.907 27.127 -9.763 1.00 22.03 518 GLU A O 1
ATOM 3874 N N . VAL A 1 519 ? 56.229 25.851 -8.990 1.00 23.69 519 VAL A N 1
ATOM 3875 C CA . VAL A 1 519 ? 56.355 26.232 -7.578 1.00 23.69 519 VAL A CA 1
ATOM 3876 C C . VAL A 1 519 ? 56.159 25.002 -6.696 1.00 23.69 519 VAL A C 1
ATOM 3878 O O . VAL A 1 519 ? 55.201 24.239 -6.818 1.00 23.69 519 VAL A O 1
ATOM 3881 N N . GLU A 1 520 ? 57.156 24.858 -5.840 1.00 20.61 520 GLU A N 1
ATOM 3882 C CA . GLU A 1 520 ? 57.505 23.798 -4.914 1.00 20.61 520 GLU A CA 1
ATOM 3883 C C . GLU A 1 520 ? 56.684 23.852 -3.611 1.00 20.61 520 GLU A C 1
ATOM 3885 O O . GLU A 1 520 ? 56.161 24.894 -3.209 1.00 20.61 520 GLU A O 1
ATOM 3890 N N . MET A 1 521 ? 56.607 22.702 -2.936 1.00 21.42 521 MET A N 1
ATOM 3891 C CA . MET A 1 521 ? 56.020 22.518 -1.607 1.00 21.42 521 MET A CA 1
ATOM 3892 C C . MET A 1 521 ? 56.828 23.189 -0.485 1.00 21.42 521 MET A C 1
ATOM 3894 O O . MET A 1 521 ? 58.056 23.201 -0.515 1.00 21.42 521 MET A O 1
ATOM 3898 N N . VAL A 1 522 ? 56.136 23.585 0.592 1.00 23.88 522 VAL A N 1
ATOM 3899 C CA . VAL A 1 522 ? 56.734 23.796 1.922 1.00 23.88 522 VAL A CA 1
ATOM 3900 C C . VAL A 1 522 ? 56.027 22.911 2.958 1.00 23.88 522 VAL A C 1
ATOM 3902 O O . VAL A 1 522 ? 54.815 22.975 3.147 1.00 23.88 522 VAL A O 1
ATOM 3905 N N . ASP A 1 523 ? 56.841 22.069 3.592 1.00 20.55 523 ASP A N 1
ATOM 3906 C CA . ASP A 1 523 ? 56.575 21.018 4.583 1.00 20.55 523 ASP A CA 1
ATOM 3907 C C . ASP A 1 523 ? 56.365 21.570 6.012 1.00 20.55 523 ASP A C 1
ATOM 3909 O O . ASP A 1 523 ? 56.978 22.580 6.365 1.00 20.55 523 ASP A O 1
ATOM 3913 N N . PHE A 1 524 ? 55.604 20.862 6.870 1.00 20.95 524 PHE A N 1
ATOM 3914 C CA . PHE A 1 524 ? 56.004 20.697 8.278 1.00 20.95 524 PHE A CA 1
ATOM 3915 C C . PHE A 1 524 ? 55.357 19.504 9.031 1.00 20.95 524 PHE A C 1
ATOM 3917 O O . PHE A 1 524 ? 54.200 19.540 9.447 1.00 20.95 524 PHE A O 1
ATOM 3924 N N . ARG A 1 525 ? 56.247 18.562 9.392 1.00 20.36 525 ARG A N 1
ATOM 3925 C CA . ARG A 1 525 ? 56.341 17.714 10.612 1.00 20.36 525 ARG A CA 1
ATOM 3926 C C . ARG A 1 525 ? 55.654 16.340 10.664 1.00 20.36 525 ARG A C 1
ATOM 3928 O O . ARG A 1 525 ? 54.536 16.176 11.137 1.00 20.36 525 ARG A O 1
ATOM 3935 N N . LEU A 1 526 ? 56.500 15.322 10.477 1.00 24.61 526 LEU A N 1
ATOM 3936 C CA . LEU A 1 526 ? 56.350 13.957 11.000 1.00 24.61 526 LEU A CA 1
ATOM 3937 C C . LEU A 1 526 ? 57.134 13.738 12.313 1.00 24.61 526 LEU A C 1
ATOM 3939 O O . LEU A 1 526 ? 58.289 14.159 12.446 1.00 24.61 526 LEU A O 1
ATOM 3943 N N . ARG A 1 527 ? 56.546 12.984 13.259 1.00 22.09 527 ARG A N 1
ATOM 3944 C CA . ARG A 1 527 ? 57.291 12.272 14.318 1.00 22.09 527 ARG A CA 1
ATOM 3945 C C . ARG A 1 527 ? 57.751 10.906 13.802 1.00 22.09 527 ARG A C 1
ATOM 3947 O O . ARG A 1 527 ? 57.028 10.189 13.128 1.00 22.09 527 ARG A O 1
ATOM 3954 N N . ARG A 1 528 ? 58.996 10.592 14.153 1.00 23.20 528 ARG A N 1
ATOM 3955 C CA . ARG A 1 528 ? 59.892 9.572 13.596 1.00 23.20 528 ARG A CA 1
ATOM 3956 C C . ARG A 1 528 ? 59.855 8.278 14.427 1.00 23.20 528 ARG A C 1
ATOM 3958 O O . ARG A 1 528 ? 59.948 8.370 15.651 1.00 23.20 528 ARG A O 1
ATOM 3965 N N . HIS A 1 529 ? 59.945 7.110 13.788 1.00 24.58 529 HIS A N 1
ATOM 3966 C CA . HIS A 1 529 ? 60.750 5.988 14.298 1.00 24.58 529 HIS A CA 1
ATOM 3967 C C . HIS A 1 529 ? 61.579 5.371 13.160 1.00 24.58 529 HIS A C 1
ATOM 3969 O O . HIS A 1 529 ? 61.140 5.316 12.018 1.00 24.58 529 HIS A O 1
ATOM 3975 N N . LYS A 1 530 ? 62.843 5.070 13.476 1.00 24.41 530 LYS A N 1
ATOM 3976 C CA . LYS A 1 530 ? 63.977 4.811 12.569 1.00 24.41 530 LYS A CA 1
ATOM 3977 C C . LYS A 1 530 ? 64.176 3.307 12.331 1.00 24.41 530 LYS A C 1
ATOM 3979 O O . LYS A 1 530 ? 64.148 2.597 13.327 1.00 24.41 530 LYS A O 1
ATOM 3984 N N . THR A 1 531 ? 64.605 2.921 11.119 1.00 25.58 531 THR A N 1
ATOM 3985 C CA . THR A 1 531 ? 65.879 2.201 10.828 1.00 25.58 531 THR A CA 1
ATOM 3986 C C . THR A 1 531 ? 66.176 2.159 9.305 1.00 25.58 531 THR A C 1
ATOM 3988 O O . THR A 1 531 ? 65.271 2.019 8.496 1.00 25.58 531 THR A O 1
ATOM 3991 N N . PHE A 1 532 ? 67.449 2.386 8.941 1.00 23.97 532 PHE A N 1
ATOM 3992 C CA . PHE A 1 532 ? 68.094 2.598 7.610 1.00 23.97 532 PHE A CA 1
ATOM 3993 C C . PHE A 1 532 ? 68.667 1.266 7.009 1.00 23.97 532 PHE A C 1
ATOM 3995 O O . PHE A 1 532 ? 68.596 0.274 7.732 1.00 23.97 532 PHE A O 1
ATOM 4002 N N . PRO A 1 533 ? 69.480 1.215 5.906 1.00 31.61 533 PRO A N 1
ATOM 4003 C CA . PRO A 1 533 ? 69.445 1.828 4.546 1.00 31.61 533 PRO A CA 1
ATOM 4004 C C . PRO A 1 533 ? 69.837 0.874 3.364 1.00 31.61 533 PRO A C 1
ATOM 4006 O O . PRO A 1 533 ? 70.398 -0.194 3.589 1.00 31.61 533 PRO A O 1
ATOM 4009 N N . GLY A 1 534 ? 69.699 1.324 2.098 1.00 24.02 534 GLY A N 1
ATOM 4010 C CA . GLY A 1 534 ? 70.474 0.800 0.944 1.00 24.02 534 GLY A CA 1
ATOM 4011 C C . GLY A 1 534 ? 69.935 1.149 -0.465 1.00 24.02 534 GLY A C 1
ATOM 4012 O O . GLY A 1 534 ? 68.922 0.610 -0.879 1.00 24.02 534 GLY A O 1
ATOM 4013 N N . SER A 1 535 ? 70.623 2.047 -1.182 1.00 22.38 535 SER A N 1
ATOM 4014 C CA . SER A 1 535 ? 70.415 2.636 -2.540 1.00 22.38 535 SER A CA 1
ATOM 4015 C C . SER A 1 535 ? 70.881 1.746 -3.732 1.00 22.38 535 SER A C 1
ATOM 4017 O O . SER A 1 535 ? 71.476 0.713 -3.431 1.00 22.38 535 SER A O 1
ATOM 4019 N N . PRO A 1 536 ? 70.919 2.178 -5.032 1.00 31.67 536 PRO A N 1
ATOM 4020 C CA . PRO A 1 536 ? 70.084 3.093 -5.865 1.00 31.67 536 PRO A CA 1
ATOM 4021 C C . PRO A 1 536 ? 69.705 2.548 -7.298 1.00 31.67 536 PRO A C 1
ATOM 4023 O O . PRO A 1 536 ? 70.346 1.625 -7.774 1.00 31.67 536 PRO A O 1
ATOM 4026 N N . THR A 1 537 ? 68.682 3.166 -7.942 1.00 22.00 537 THR A N 1
ATOM 4027 C CA . THR A 1 537 ? 68.363 3.484 -9.393 1.00 22.00 537 THR A CA 1
ATOM 4028 C C . THR A 1 537 ? 68.887 2.643 -10.607 1.00 22.00 537 THR A C 1
ATOM 4030 O O . THR A 1 537 ? 69.813 1.863 -10.437 1.00 22.00 537 THR A O 1
ATOM 4033 N N . PRO A 1 538 ? 68.445 2.843 -11.892 1.00 27.67 538 PRO A N 1
ATOM 4034 C CA . PRO A 1 538 ? 67.286 3.547 -12.499 1.00 27.67 538 PRO A CA 1
ATOM 4035 C C . PRO A 1 538 ? 66.483 2.718 -13.563 1.00 27.67 538 PRO A C 1
ATOM 4037 O O . PRO A 1 538 ? 66.795 1.579 -13.886 1.00 27.67 538 PRO A O 1
ATOM 4040 N N . SER A 1 539 ? 65.441 3.354 -14.116 1.00 25.22 539 SER A N 1
ATOM 4041 C CA . SER A 1 539 ? 64.526 3.001 -15.229 1.00 25.22 539 SER A CA 1
ATOM 4042 C C . SER A 1 539 ? 65.086 2.218 -16.437 1.00 25.22 539 SER A C 1
ATOM 4044 O O . SER A 1 539 ? 66.184 2.522 -16.895 1.00 25.22 539 SER A O 1
ATOM 4046 N N . THR A 1 540 ? 64.291 1.326 -17.064 1.00 22.47 540 THR A N 1
ATOM 4047 C CA . THR A 1 540 ? 63.515 1.493 -18.337 1.00 22.47 540 THR A CA 1
ATOM 4048 C C . THR A 1 540 ? 63.024 0.116 -18.869 1.00 22.47 540 THR A C 1
ATOM 4050 O O . THR A 1 540 ? 63.713 -0.879 -18.692 1.00 22.47 540 THR A O 1
ATOM 4053 N N . PHE A 1 541 ? 61.893 0.100 -19.595 1.00 20.95 541 PHE A N 1
ATOM 4054 C CA . PHE A 1 541 ? 61.409 -0.915 -20.564 1.00 20.95 541 PHE A CA 1
ATOM 4055 C C . PHE A 1 541 ? 60.885 -2.298 -20.099 1.00 20.95 541 PHE A C 1
ATOM 4057 O O . PHE A 1 541 ? 61.629 -3.154 -19.647 1.00 20.95 541 PHE A O 1
ATOM 4064 N N . GLY A 1 542 ? 59.613 -2.556 -20.447 1.00 20.38 542 GLY A N 1
ATOM 4065 C CA . GLY A 1 542 ? 59.233 -3.696 -21.301 1.00 20.38 542 GLY A CA 1
ATOM 4066 C C . GLY A 1 542 ? 58.871 -5.040 -20.649 1.00 20.38 542 GLY A C 1
ATOM 4067 O O . GLY A 1 542 ? 59.748 -5.797 -20.270 1.00 20.38 542 GLY A O 1
ATOM 4068 N N . CYS A 1 543 ? 57.565 -5.349 -20.648 1.00 22.62 543 CYS A N 1
ATOM 4069 C CA . CYS A 1 543 ? 56.893 -6.663 -20.721 1.00 22.62 543 CYS A CA 1
ATOM 4070 C C . CYS A 1 543 ? 57.638 -7.944 -20.275 1.00 22.62 543 CYS A C 1
ATOM 4072 O O . CYS A 1 543 ? 58.576 -8.369 -20.937 1.00 22.62 543 CYS A O 1
ATOM 4074 N N . THR A 1 544 ? 57.068 -8.706 -19.329 1.00 21.05 544 THR A N 1
ATOM 4075 C CA . THR A 1 544 ? 56.392 -10.015 -19.561 1.00 21.05 544 THR A CA 1
ATOM 4076 C C . THR A 1 544 ? 56.071 -10.735 -18.238 1.00 21.05 544 THR A C 1
ATOM 4078 O O . THR A 1 544 ? 56.833 -10.650 -17.287 1.00 21.05 544 THR A O 1
ATOM 4081 N N . HIS A 1 545 ? 54.907 -11.403 -18.220 1.00 23.41 545 HIS A N 1
ATOM 4082 C CA . HIS A 1 545 ? 54.468 -12.560 -17.413 1.00 23.41 545 HIS A CA 1
ATOM 4083 C C . HIS A 1 545 ? 55.075 -12.807 -16.012 1.00 23.41 545 HIS A C 1
ATOM 4085 O O . HIS A 1 545 ? 56.265 -13.056 -15.884 1.00 23.41 545 HIS A O 1
ATOM 4091 N N . GLN A 1 546 ? 54.225 -12.977 -14.985 1.00 21.92 546 GLN A N 1
ATOM 4092 C CA . GLN A 1 546 ? 53.773 -14.306 -14.516 1.00 21.92 546 GLN A CA 1
ATOM 4093 C C . GLN A 1 546 ? 53.034 -14.225 -13.160 1.00 21.92 546 GLN A C 1
ATOM 4095 O O . GLN A 1 546 ? 53.479 -13.572 -12.222 1.00 21.92 546 GLN A O 1
ATOM 4100 N N . SER A 1 547 ? 51.939 -14.992 -13.073 1.00 23.47 547 SER A N 1
ATOM 4101 C CA . SER A 1 547 ? 51.353 -15.608 -11.866 1.00 23.47 547 SER A CA 1
ATOM 4102 C C . SER A 1 547 ? 50.898 -14.698 -10.720 1.00 23.47 547 SER A C 1
ATOM 4104 O O . SER A 1 547 ? 51.632 -14.462 -9.764 1.00 23.47 547 SER A O 1
ATOM 4106 N N . LEU A 1 548 ? 49.613 -14.329 -10.743 1.00 21.20 548 LEU A N 1
ATOM 4107 C CA . LEU A 1 548 ? 48.899 -13.907 -9.541 1.00 21.20 548 LEU A CA 1
ATOM 4108 C C . LEU A 1 548 ? 48.180 -15.124 -8.954 1.00 21.20 548 LEU A C 1
ATOM 4110 O O . LEU A 1 548 ? 47.237 -15.663 -9.532 1.00 21.20 548 LEU A O 1
ATOM 4114 N N . HIS A 1 549 ? 48.714 -15.587 -7.826 1.00 22.02 549 HIS A N 1
ATOM 4115 C CA . HIS A 1 549 ? 48.110 -16.603 -6.983 1.00 22.02 549 HIS A CA 1
ATOM 4116 C C . HIS A 1 549 ? 46.685 -16.182 -6.608 1.00 22.02 549 HIS A C 1
ATOM 4118 O O . HIS A 1 549 ? 46.469 -15.134 -6.001 1.00 22.02 549 HIS A O 1
ATOM 4124 N N . ILE A 1 550 ? 45.728 -17.031 -6.977 1.00 25.20 550 ILE A N 1
ATOM 4125 C CA . ILE A 1 550 ? 44.340 -16.969 -6.532 1.00 25.20 550 ILE A CA 1
ATOM 4126 C C . ILE A 1 550 ? 44.327 -17.317 -5.042 1.00 25.20 550 ILE A C 1
ATOM 4128 O O . ILE A 1 550 ? 44.503 -18.475 -4.663 1.00 25.20 550 ILE A O 1
ATOM 4132 N N . SER A 1 551 ? 44.104 -16.305 -4.211 1.00 21.61 551 SER A N 1
ATOM 4133 C CA . SER A 1 551 ? 43.652 -16.471 -2.834 1.00 21.61 551 SER A CA 1
ATOM 4134 C C . SER A 1 551 ? 42.166 -16.130 -2.811 1.00 21.61 551 SER A C 1
ATOM 4136 O O . SER A 1 551 ? 41.787 -14.985 -3.043 1.00 21.61 551 SER A O 1
ATOM 4138 N N . LEU A 1 552 ? 41.323 -17.141 -2.585 1.00 33.00 552 LEU A N 1
ATOM 4139 C CA . LEU A 1 552 ? 39.891 -16.978 -2.344 1.00 33.00 552 LEU A CA 1
ATOM 4140 C C . LEU A 1 552 ? 39.659 -16.021 -1.166 1.00 33.00 552 LEU A C 1
ATOM 4142 O O . LEU A 1 552 ? 39.966 -16.356 -0.023 1.00 33.00 552 LEU A O 1
ATOM 4146 N N . SER A 1 553 ? 39.018 -14.888 -1.432 1.00 25.77 553 SER A N 1
ATOM 4147 C CA . SER A 1 553 ? 38.322 -14.096 -0.421 1.00 25.77 553 SER A CA 1
ATOM 4148 C C . SER A 1 553 ? 37.076 -13.471 -1.051 1.00 25.77 553 SER A C 1
ATOM 4150 O O . SER A 1 553 ? 37.202 -12.557 -1.853 1.00 25.77 553 SER A O 1
ATOM 4152 N N . GLN A 1 554 ? 35.922 -14.069 -0.729 1.00 25.52 554 GLN A N 1
ATOM 4153 C CA . GLN A 1 554 ? 34.600 -13.491 -0.413 1.00 25.52 554 GLN A CA 1
ATOM 4154 C C . GLN A 1 554 ? 34.055 -12.250 -1.176 1.00 25.52 554 GLN A C 1
ATOM 4156 O O . GLN A 1 554 ? 34.792 -11.365 -1.589 1.00 25.52 554 GLN A O 1
ATOM 4161 N N . PRO A 1 555 ? 32.719 -12.174 -1.365 1.00 24.12 555 PRO A N 1
ATOM 4162 C CA . PRO A 1 555 ? 32.082 -11.327 -2.372 1.00 24.12 555 PRO A CA 1
ATOM 4163 C C . PRO A 1 555 ? 32.213 -9.824 -2.093 1.00 24.12 555 PRO A C 1
ATOM 4165 O O . PRO A 1 555 ? 31.897 -9.327 -1.013 1.00 24.12 555 PRO A O 1
ATOM 4168 N N . VAL A 1 556 ? 32.620 -9.104 -3.137 1.00 24.86 556 VAL A N 1
ATOM 4169 C CA . VAL A 1 556 ? 32.685 -7.643 -3.247 1.00 24.86 556 VAL A CA 1
ATOM 4170 C C . VAL A 1 556 ? 31.256 -7.088 -3.334 1.00 24.86 556 VAL A C 1
ATOM 4172 O O . VAL A 1 556 ? 30.743 -6.854 -4.420 1.00 24.86 556 VAL A O 1
ATOM 4175 N N . ILE A 1 557 ? 30.580 -6.936 -2.193 1.00 29.16 557 ILE A N 1
ATOM 4176 C CA . ILE A 1 557 ? 29.277 -6.239 -2.097 1.00 29.16 557 ILE A CA 1
ATOM 4177 C C . ILE A 1 557 ? 29.426 -4.820 -1.506 1.00 29.16 557 ILE A C 1
ATOM 4179 O O . ILE A 1 557 ? 28.489 -4.038 -1.550 1.00 29.16 557 ILE A O 1
ATOM 4183 N N . ALA A 1 558 ? 30.599 -4.413 -1.012 1.00 27.94 558 ALA A N 1
ATOM 4184 C CA . ALA A 1 558 ? 30.661 -3.243 -0.126 1.00 27.94 558 ALA A CA 1
ATOM 4185 C C . ALA A 1 558 ? 31.001 -1.867 -0.749 1.00 27.94 558 ALA A C 1
ATOM 4187 O O . ALA A 1 558 ? 30.738 -0.868 -0.094 1.00 27.94 558 ALA A O 1
ATOM 4188 N N . ASN A 1 559 ? 31.556 -1.741 -1.964 1.00 25.05 559 ASN A N 1
ATOM 4189 C CA . ASN A 1 559 ? 32.305 -0.507 -2.308 1.00 25.05 559 ASN A CA 1
ATOM 4190 C C . ASN A 1 559 ? 31.810 0.302 -3.530 1.00 25.05 559 ASN A C 1
ATOM 4192 O O . ASN A 1 559 ? 32.626 0.860 -4.263 1.00 25.05 559 ASN A O 1
ATOM 4196 N N . GLN A 1 560 ? 30.500 0.401 -3.776 1.00 24.88 560 GLN A N 1
ATOM 4197 C CA . GLN A 1 560 ? 29.964 1.323 -4.805 1.00 24.88 560 GLN A CA 1
ATOM 4198 C C . GLN A 1 560 ? 28.829 2.245 -4.310 1.00 24.88 560 GLN A C 1
ATOM 4200 O O . GLN A 1 560 ? 28.139 2.846 -5.124 1.00 24.88 560 GLN A O 1
ATOM 4205 N N . ILE A 1 561 ? 28.660 2.428 -2.994 1.00 30.42 561 ILE A N 1
ATOM 4206 C CA . ILE A 1 561 ? 27.823 3.508 -2.436 1.00 30.42 561 ILE A CA 1
ATOM 4207 C C . ILE A 1 561 ? 28.738 4.490 -1.695 1.00 30.42 561 ILE A C 1
ATOM 4209 O O . ILE A 1 561 ? 28.789 4.514 -0.473 1.00 30.42 561 ILE A O 1
ATOM 4213 N N . GLU A 1 562 ? 29.498 5.292 -2.437 1.00 30.27 562 GLU A N 1
ATOM 4214 C CA . GLU A 1 562 ? 30.125 6.507 -1.900 1.00 30.27 562 GLU A CA 1
ATOM 4215 C C . GLU A 1 562 ? 29.781 7.703 -2.798 1.00 30.27 562 GLU A C 1
ATOM 4217 O O . GLU A 1 562 ? 30.620 8.271 -3.485 1.00 30.27 562 GLU A O 1
ATOM 4222 N N . GLU A 1 563 ? 28.512 8.111 -2.743 1.00 27.72 563 GLU A N 1
ATOM 4223 C CA . GLU A 1 563 ? 28.134 9.524 -2.822 1.00 27.72 563 GLU A CA 1
ATOM 4224 C C . GLU A 1 563 ? 27.333 9.881 -1.556 1.00 27.72 563 GLU A C 1
ATOM 4226 O O . GLU A 1 563 ? 26.118 9.736 -1.484 1.00 27.72 563 GLU A O 1
ATOM 4231 N N . GLY A 1 564 ? 28.048 10.298 -0.505 1.00 31.88 564 GLY A N 1
ATOM 4232 C CA . GLY A 1 564 ? 27.580 11.252 0.510 1.00 31.88 564 GLY A CA 1
ATOM 4233 C C . GLY A 1 564 ? 26.218 11.059 1.198 1.00 31.88 564 GLY A C 1
ATOM 4234 O O . GLY A 1 564 ? 25.566 12.068 1.468 1.00 31.88 564 GLY A O 1
ATOM 4235 N N . HIS A 1 565 ? 25.776 9.843 1.541 1.00 40.88 565 HIS A N 1
ATOM 4236 C CA . HIS A 1 565 ? 24.592 9.672 2.398 1.00 40.88 565 HIS A CA 1
ATOM 4237 C C . HIS A 1 565 ? 25.004 9.425 3.855 1.00 40.88 565 HIS A C 1
ATOM 4239 O O . HIS A 1 565 ? 25.456 8.342 4.217 1.00 40.88 565 HIS A O 1
ATOM 4245 N N . ASN A 1 566 ? 24.854 10.436 4.717 1.00 57.12 566 ASN A N 1
ATOM 4246 C CA . ASN A 1 566 ? 24.986 10.232 6.161 1.00 57.12 566 ASN A CA 1
ATOM 4247 C C . ASN A 1 566 ? 23.896 9.240 6.614 1.00 57.12 566 ASN A C 1
ATOM 4249 O O . ASN A 1 566 ? 22.722 9.494 6.327 1.00 57.12 566 ASN A O 1
ATOM 4253 N N . PRO A 1 567 ? 24.234 8.145 7.322 1.00 65.00 567 PRO A N 1
ATOM 4254 C CA . PRO A 1 567 ? 23.243 7.167 7.748 1.00 65.00 567 PRO A CA 1
ATOM 4255 C C . PRO A 1 567 ? 22.224 7.846 8.668 1.00 65.00 567 PRO A C 1
ATOM 4257 O O . PRO A 1 567 ? 22.576 8.462 9.676 1.00 65.00 567 PRO A O 1
ATOM 4260 N N . SER A 1 568 ? 20.952 7.768 8.287 1.00 79.69 568 SER A N 1
ATOM 4261 C CA . SER A 1 568 ? 19.829 8.353 9.013 1.00 79.69 568 SER A CA 1
ATOM 4262 C C . SER A 1 568 ? 18.838 7.263 9.402 1.00 79.69 568 SER A C 1
ATOM 4264 O O . SER A 1 568 ? 18.787 6.196 8.792 1.00 79.69 568 SER A O 1
ATOM 4266 N N . LEU A 1 569 ? 17.994 7.542 10.398 1.00 85.25 569 LEU A N 1
ATOM 4267 C CA . LEU A 1 569 ? 16.910 6.629 10.772 1.00 85.25 569 LEU A CA 1
ATOM 4268 C C . LEU A 1 569 ? 16.034 6.283 9.555 1.00 85.25 569 LEU A C 1
ATOM 4270 O O . LEU A 1 569 ? 15.658 5.129 9.365 1.00 85.25 569 LEU A O 1
ATOM 4274 N N . ARG A 1 570 ? 15.766 7.270 8.694 1.00 83.44 570 ARG A N 1
ATOM 4275 C CA . ARG A 1 570 ? 14.972 7.078 7.482 1.00 83.44 570 ARG A CA 1
ATOM 4276 C C . ARG A 1 570 ? 15.660 6.167 6.465 1.00 83.44 570 ARG A C 1
ATOM 4278 O O . ARG A 1 570 ? 15.031 5.215 6.014 1.00 83.44 570 ARG A O 1
ATOM 4285 N N . SER A 1 571 ? 16.943 6.395 6.174 1.00 79.00 571 SER A N 1
ATOM 4286 C CA . SER A 1 571 ? 17.684 5.557 5.219 1.00 79.00 571 SER A CA 1
ATOM 4287 C C . SER A 1 571 ? 17.806 4.111 5.710 1.00 79.00 571 SER A C 1
ATOM 4289 O O . SER A 1 571 ? 17.610 3.179 4.937 1.00 79.00 571 SER A O 1
ATOM 4291 N N . SER A 1 572 ? 18.013 3.898 7.015 1.00 84.25 572 SER A N 1
ATOM 4292 C CA . SER A 1 572 ? 18.037 2.548 7.592 1.00 84.25 572 SER A CA 1
ATOM 4293 C C . SER A 1 572 ? 16.684 1.825 7.482 1.00 84.25 572 SER A C 1
ATOM 4295 O O . SER A 1 572 ? 16.653 0.614 7.270 1.00 84.25 572 SER A O 1
ATOM 4297 N N . PHE A 1 573 ? 15.551 2.531 7.593 1.00 87.44 573 PHE A N 1
ATOM 4298 C CA . PHE A 1 573 ? 14.232 1.926 7.352 1.00 87.44 573 PHE A CA 1
ATOM 4299 C C . PHE A 1 573 ? 14.040 1.533 5.884 1.00 87.44 573 PHE A C 1
ATOM 4301 O O . PHE A 1 573 ? 13.545 0.442 5.588 1.00 87.44 573 PHE A O 1
ATOM 4308 N N . GLU A 1 574 ? 14.427 2.424 4.971 1.00 82.44 574 GLU A N 1
ATOM 4309 C CA . GLU A 1 574 ? 14.307 2.221 3.525 1.00 82.44 574 GLU A CA 1
ATOM 4310 C C . GLU A 1 574 ? 15.132 1.014 3.053 1.00 82.44 574 GLU A C 1
ATOM 4312 O O . GLU A 1 574 ? 14.631 0.198 2.284 1.00 82.44 574 GLU A O 1
ATOM 4317 N N . ILE A 1 575 ? 16.338 0.817 3.592 1.00 79.00 575 ILE A N 1
ATOM 4318 C CA . ILE A 1 575 ? 17.216 -0.299 3.212 1.00 79.00 575 ILE A CA 1
ATOM 4319 C C . ILE A 1 575 ? 16.742 -1.639 3.800 1.00 79.00 575 ILE A C 1
ATOM 4321 O O . ILE A 1 575 ? 16.665 -2.635 3.080 1.00 79.00 575 ILE A O 1
ATOM 4325 N N . TYR A 1 576 ? 16.418 -1.690 5.099 1.00 85.12 576 TYR A N 1
ATOM 4326 C CA . TYR A 1 576 ? 16.197 -2.970 5.791 1.00 85.12 576 TYR A CA 1
ATOM 4327 C C . TYR A 1 576 ? 14.729 -3.383 5.915 1.00 85.12 576 TYR A C 1
ATOM 4329 O O . TYR A 1 576 ? 14.416 -4.566 5.782 1.00 85.12 576 TYR A O 1
ATOM 4337 N N . LEU A 1 577 ? 13.821 -2.445 6.200 1.00 88.62 577 LEU A N 1
ATOM 4338 C CA . LEU A 1 577 ? 12.422 -2.770 6.507 1.00 88.62 577 LEU A CA 1
ATOM 4339 C C . LEU A 1 577 ? 11.507 -2.645 5.291 1.00 88.62 577 LEU A C 1
ATOM 4341 O O . LEU A 1 577 ? 10.592 -3.452 5.152 1.00 88.62 577 LEU A O 1
ATOM 4345 N N . THR A 1 578 ? 11.764 -1.702 4.384 1.00 82.94 578 THR A N 1
ATOM 4346 C CA . THR A 1 578 ? 10.888 -1.456 3.222 1.00 82.94 578 THR A CA 1
ATOM 4347 C C . THR A 1 578 ? 10.775 -2.650 2.264 1.00 82.94 578 THR A C 1
ATOM 4349 O O . THR A 1 578 ? 9.649 -2.952 1.853 1.00 82.94 578 THR A O 1
ATOM 4352 N N . PRO A 1 579 ? 11.854 -3.397 1.938 1.00 82.56 579 PRO A N 1
ATOM 4353 C CA . PRO A 1 579 ? 11.733 -4.590 1.099 1.00 82.56 579 PRO A CA 1
ATOM 4354 C C . PRO A 1 579 ? 10.872 -5.676 1.759 1.00 82.56 579 PRO A C 1
ATOM 4356 O O . PRO A 1 579 ? 9.976 -6.232 1.129 1.00 82.56 579 PRO A O 1
ATOM 4359 N N . ILE A 1 580 ? 11.086 -5.937 3.052 1.00 87.94 580 ILE A N 1
ATOM 4360 C CA . ILE A 1 580 ? 10.309 -6.928 3.812 1.00 87.94 580 ILE A CA 1
ATOM 4361 C C . ILE A 1 580 ? 8.841 -6.495 3.893 1.00 87.94 580 ILE A C 1
ATOM 4363 O O . ILE A 1 580 ? 7.932 -7.296 3.674 1.00 87.94 580 ILE A O 1
ATOM 4367 N N . LEU A 1 581 ? 8.604 -5.214 4.166 1.00 86.06 581 LEU A N 1
ATOM 4368 C CA . LEU A 1 581 ? 7.271 -4.643 4.248 1.00 86.06 581 LEU A CA 1
ATOM 4369 C C . LEU A 1 581 ? 6.514 -4.812 2.928 1.00 86.06 581 LEU A C 1
ATOM 4371 O O . LEU A 1 581 ? 5.413 -5.353 2.922 1.00 86.06 581 LEU A O 1
ATOM 4375 N N . THR A 1 582 ? 7.123 -4.406 1.816 1.00 78.75 582 THR A N 1
ATOM 4376 C CA . THR A 1 582 ? 6.466 -4.344 0.503 1.00 78.75 582 THR A CA 1
ATOM 4377 C C . THR A 1 582 ? 6.246 -5.724 -0.113 1.00 78.75 582 THR A C 1
ATOM 4379 O O . THR A 1 582 ? 5.185 -5.973 -0.682 1.00 78.75 582 THR A O 1
ATOM 4382 N N . TYR A 1 583 ? 7.222 -6.631 0.001 1.00 81.56 583 TYR A N 1
ATOM 4383 C CA . TYR A 1 583 ? 7.171 -7.928 -0.681 1.00 81.56 583 TYR A CA 1
ATOM 4384 C C . TYR A 1 583 ? 6.581 -9.059 0.164 1.00 81.56 583 TYR A C 1
ATOM 4386 O O . TYR A 1 583 ? 6.054 -10.011 -0.405 1.00 81.56 583 TYR A O 1
ATOM 4394 N N . LEU A 1 584 ? 6.650 -8.972 1.497 1.00 86.31 584 LEU A N 1
ATOM 4395 C CA . LEU A 1 584 ? 6.171 -10.032 2.390 1.00 86.31 584 LEU A CA 1
ATOM 4396 C C . LEU A 1 584 ? 4.947 -9.592 3.195 1.00 86.31 584 LEU A C 1
ATOM 4398 O O . LEU A 1 584 ? 3.896 -10.221 3.113 1.00 86.31 584 LEU A O 1
ATOM 4402 N N . LEU A 1 585 ? 5.063 -8.516 3.975 1.00 89.81 585 LEU A N 1
ATOM 4403 C CA . LEU A 1 585 ? 4.045 -8.184 4.976 1.00 89.81 585 LEU A CA 1
ATOM 4404 C C . LEU A 1 585 ? 2.786 -7.548 4.374 1.00 89.81 585 LEU A C 1
ATOM 4406 O O . LEU A 1 585 ? 1.681 -7.890 4.784 1.00 89.81 585 LEU A O 1
ATOM 4410 N N . VAL A 1 586 ? 2.937 -6.660 3.388 1.00 84.06 586 VAL A N 1
ATOM 4411 C CA . VAL A 1 586 ? 1.826 -5.991 2.692 1.00 84.06 586 VAL A CA 1
ATOM 4412 C C . VAL A 1 586 ? 0.920 -6.999 1.963 1.00 84.06 586 VAL A C 1
ATOM 4414 O O . VAL A 1 586 ? -0.288 -6.964 2.201 1.00 84.06 586 VAL A O 1
ATOM 4417 N N . PRO A 1 587 ? 1.435 -7.938 1.140 1.00 87.12 587 PRO A N 1
ATOM 4418 C CA . PRO A 1 587 ? 0.593 -8.953 0.508 1.00 87.12 587 PRO A CA 1
ATOM 4419 C C . PRO A 1 587 ? -0.123 -9.862 1.508 1.00 87.12 587 PRO A C 1
ATOM 4421 O O . PRO A 1 587 ? -1.293 -10.174 1.304 1.00 87.12 587 PRO A O 1
ATOM 4424 N N . ILE A 1 588 ? 0.548 -10.253 2.599 1.00 89.62 588 ILE A N 1
ATOM 4425 C CA . ILE A 1 588 ? -0.061 -11.073 3.658 1.00 89.62 588 ILE A CA 1
ATOM 4426 C C . ILE A 1 588 ? -1.179 -10.299 4.362 1.00 89.62 588 ILE A C 1
ATOM 4428 O O . ILE A 1 588 ? -2.250 -10.854 4.583 1.00 89.62 588 ILE A O 1
ATOM 4432 N N . PHE A 1 589 ? -0.967 -9.016 4.660 1.00 87.50 589 PHE A N 1
ATOM 4433 C CA . PHE A 1 589 ? -1.978 -8.135 5.244 1.00 87.50 589 PHE A CA 1
ATOM 4434 C C . PHE A 1 589 ? -3.215 -7.981 4.349 1.00 87.50 589 PHE A C 1
ATOM 4436 O O . PHE A 1 589 ? -4.343 -8.148 4.802 1.00 87.50 589 PHE A O 1
ATOM 4443 N N . PHE A 1 590 ? -3.039 -7.693 3.059 1.00 83.88 590 PHE A N 1
ATOM 4444 C CA . PHE A 1 590 ? -4.188 -7.552 2.161 1.00 83.88 590 PHE A CA 1
ATOM 4445 C C . PHE A 1 590 ? -4.868 -8.891 1.861 1.00 83.88 590 PHE A C 1
ATOM 4447 O O . PHE A 1 590 ? -6.092 -8.936 1.741 1.00 83.88 590 PHE A O 1
ATOM 4454 N N . GLY A 1 591 ? -4.107 -9.986 1.813 1.00 87.62 591 GLY A N 1
ATOM 4455 C CA . GLY A 1 591 ? -4.656 -11.339 1.750 1.00 87.62 591 GLY A CA 1
ATOM 4456 C C . GLY A 1 591 ? -5.469 -11.701 2.994 1.00 87.62 591 GLY A C 1
ATOM 4457 O O . GLY A 1 591 ? -6.549 -12.274 2.864 1.00 87.62 591 GLY A O 1
ATOM 4458 N N . SER A 1 592 ? -5.019 -11.302 4.189 1.00 86.44 592 SER A N 1
ATOM 4459 C CA . SER A 1 592 ? -5.719 -11.612 5.440 1.00 86.44 592 SER A CA 1
ATOM 4460 C C . SER A 1 592 ? -7.077 -10.921 5.561 1.00 86.44 592 SER A C 1
ATOM 4462 O O . SER A 1 592 ? -8.022 -11.517 6.075 1.00 86.44 592 SER A O 1
ATOM 4464 N N . ILE A 1 593 ? -7.231 -9.723 4.983 1.00 83.00 593 ILE A N 1
ATOM 4465 C CA . ILE A 1 593 ? -8.541 -9.065 4.840 1.00 83.00 593 ILE A CA 1
ATOM 4466 C C . ILE A 1 593 ? -9.507 -9.936 4.020 1.00 83.00 593 ILE A C 1
ATOM 4468 O O . ILE A 1 593 ? -10.698 -9.980 4.329 1.00 83.00 593 ILE A O 1
ATOM 4472 N N . GLY A 1 594 ? -9.007 -10.643 3.001 1.00 84.44 594 GLY A N 1
ATOM 4473 C CA . GLY A 1 594 ? -9.801 -11.549 2.172 1.00 84.44 594 GLY A CA 1
ATOM 4474 C C . GLY A 1 594 ? -10.402 -12.722 2.952 1.00 84.44 594 GLY A C 1
ATOM 4475 O O . GLY A 1 594 ? -11.563 -13.059 2.723 1.00 84.44 594 GLY A O 1
ATOM 4476 N N . TYR A 1 595 ? -9.662 -13.291 3.913 1.00 82.12 595 TYR A N 1
ATOM 4477 C CA . TYR A 1 595 ? -10.138 -14.399 4.759 1.00 82.12 595 TYR A CA 1
ATOM 4478 C C . TYR A 1 595 ? -11.316 -13.988 5.653 1.00 82.12 595 TYR A C 1
ATOM 4480 O O . TYR A 1 595 ? -12.252 -14.756 5.849 1.00 82.12 595 TYR A O 1
ATOM 4488 N N . CYS A 1 596 ? -11.307 -12.749 6.150 1.00 76.19 596 CYS A N 1
ATOM 4489 C CA . CYS A 1 596 ? -12.318 -12.235 7.076 1.00 76.19 596 CYS A CA 1
ATOM 4490 C C . CYS A 1 596 ? -13.674 -11.912 6.416 1.00 76.19 596 CYS A C 1
ATOM 4492 O O . CYS A 1 596 ? -14.621 -11.538 7.115 1.00 76.19 596 CYS A O 1
ATOM 4494 N N . ILE A 1 597 ? -13.782 -11.999 5.085 1.00 83.00 597 ILE A N 1
ATOM 4495 C CA . ILE A 1 597 ? -14.991 -11.636 4.341 1.00 83.00 597 ILE A CA 1
ATOM 4496 C C . ILE A 1 597 ? -15.894 -12.868 4.166 1.00 83.00 597 ILE A C 1
ATOM 4498 O O . ILE A 1 597 ? -15.522 -13.800 3.452 1.00 83.00 597 ILE A O 1
ATOM 4502 N N . PRO A 1 598 ? -17.129 -12.867 4.707 1.00 79.38 598 PRO A N 1
ATOM 4503 C CA . PRO A 1 598 ? -18.063 -13.975 4.526 1.00 79.38 598 PRO A CA 1
ATOM 4504 C C . PRO A 1 598 ? -18.668 -13.945 3.111 1.00 79.38 598 PRO A C 1
ATOM 4506 O O . PRO A 1 598 ? -19.792 -13.489 2.912 1.00 79.38 598 PRO A O 1
ATOM 4509 N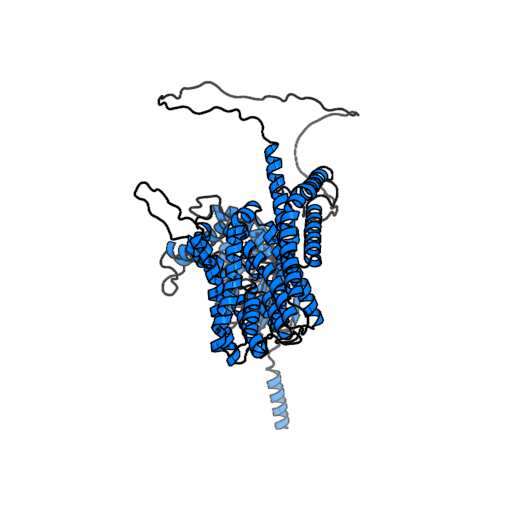 N . PHE A 1 599 ? -17.915 -14.405 2.107 1.00 83.00 599 PHE A N 1
ATOM 4510 C CA . PHE A 1 599 ? -18.233 -14.204 0.687 1.00 83.00 599 PHE A CA 1
ATOM 4511 C C . PHE A 1 599 ? -19.546 -14.861 0.241 1.00 83.00 599 PHE A C 1
ATOM 4513 O O . PHE A 1 599 ? -20.371 -14.211 -0.393 1.00 83.00 599 PHE A O 1
ATOM 4520 N N . VAL A 1 600 ? -19.787 -16.126 0.595 1.00 82.94 600 VAL A N 1
ATOM 4521 C CA . VAL A 1 600 ? -20.980 -16.881 0.162 1.00 82.94 600 VAL A CA 1
ATOM 4522 C C . VAL A 1 600 ? -22.310 -16.225 0.579 1.00 82.94 600 VAL A C 1
ATOM 4524 O O . VAL A 1 600 ? -23.149 -15.983 -0.294 1.00 82.94 600 VAL A O 1
ATOM 4527 N N . PRO A 1 601 ? -22.552 -15.891 1.865 1.00 83.75 601 PRO A N 1
ATOM 4528 C CA . PRO A 1 601 ? -23.840 -15.339 2.295 1.00 83.75 601 PRO A CA 1
ATOM 4529 C C . PRO A 1 601 ? -24.115 -13.916 1.783 1.00 83.75 601 PRO A C 1
ATOM 4531 O O . PRO A 1 601 ? -25.272 -13.486 1.790 1.00 83.75 601 PRO A O 1
ATOM 4534 N N . LEU A 1 602 ? -23.097 -13.197 1.292 1.00 85.06 602 LEU A N 1
ATOM 4535 C CA . LEU A 1 602 ? -23.256 -11.862 0.704 1.00 85.06 602 LEU A CA 1
ATOM 4536 C C . LEU A 1 602 ? -24.099 -11.885 -0.584 1.00 85.06 602 LEU A C 1
ATOM 4538 O O . LEU A 1 602 ? -24.755 -10.891 -0.897 1.00 85.06 602 LEU A O 1
ATOM 4542 N N . TRP A 1 603 ? -24.167 -13.010 -1.303 1.00 87.25 603 TRP A N 1
ATOM 4543 C CA . TRP A 1 603 ? -24.828 -13.104 -2.614 1.00 87.25 603 TRP A CA 1
ATOM 4544 C C . TRP A 1 603 ? -26.358 -13.280 -2.575 1.00 87.25 603 TRP A C 1
ATOM 4546 O O . TRP A 1 603 ? -26.986 -13.660 -3.563 1.00 87.25 603 TRP A O 1
ATOM 4556 N N . LYS A 1 604 ? -27.010 -12.952 -1.455 1.00 87.06 604 LYS A N 1
ATOM 4557 C CA . LYS A 1 604 ? -28.477 -12.877 -1.377 1.00 87.06 604 LYS A CA 1
ATOM 4558 C C . LYS A 1 604 ? -28.957 -11.574 -2.039 1.00 87.06 604 LYS A C 1
ATOM 4560 O O . LYS A 1 604 ? -28.609 -10.484 -1.592 1.00 87.06 604 LYS A O 1
ATOM 4565 N N . GLY A 1 605 ? -29.826 -11.650 -3.054 1.00 86.56 605 GLY A N 1
ATOM 4566 C CA . GLY A 1 605 ? -30.244 -10.480 -3.857 1.00 86.56 605 GLY A CA 1
ATOM 4567 C C . GLY A 1 605 ? -30.788 -9.277 -3.062 1.00 86.56 605 GLY A C 1
ATOM 4568 O O . GLY A 1 605 ? -30.537 -8.128 -3.424 1.00 86.56 605 GLY A O 1
ATOM 4569 N N . ARG A 1 606 ? -31.469 -9.519 -1.931 1.00 85.62 606 ARG A N 1
ATOM 4570 C CA . ARG A 1 606 ? -31.941 -8.457 -1.018 1.00 85.62 606 ARG A CA 1
ATOM 4571 C C . ARG A 1 606 ? -30.789 -7.701 -0.345 1.00 85.62 606 ARG A C 1
ATOM 4573 O O . ARG A 1 606 ? -30.906 -6.499 -0.119 1.00 85.62 606 ARG A O 1
ATOM 4580 N N . ILE A 1 607 ? -29.714 -8.407 -0.009 1.00 87.12 607 ILE A N 1
ATOM 4581 C CA . ILE A 1 607 ? -28.545 -7.872 0.691 1.00 87.12 607 ILE A CA 1
ATOM 4582 C C . ILE A 1 607 ? -27.703 -7.048 -0.279 1.00 87.12 607 ILE A C 1
ATOM 4584 O O . ILE A 1 607 ? -27.337 -5.931 0.063 1.00 87.12 607 ILE A O 1
ATOM 4588 N N . ILE A 1 608 ? -27.494 -7.535 -1.507 1.00 90.38 608 ILE A N 1
ATOM 4589 C CA . ILE A 1 608 ? -26.680 -6.862 -2.531 1.00 90.38 608 ILE A CA 1
ATOM 4590 C C . ILE A 1 608 ? -27.166 -5.428 -2.782 1.00 90.38 608 ILE A C 1
ATOM 4592 O O . ILE A 1 608 ? -26.411 -4.477 -2.598 1.00 90.38 608 ILE A O 1
ATOM 4596 N N . TRP A 1 609 ? -28.436 -5.239 -3.162 1.00 87.94 609 TRP A N 1
ATOM 4597 C CA . TRP A 1 609 ? -28.937 -3.897 -3.493 1.00 87.94 609 TRP A CA 1
ATOM 4598 C C . TRP A 1 609 ? -28.946 -2.956 -2.279 1.00 87.94 609 TRP A C 1
ATOM 4600 O O . TRP A 1 609 ? -28.595 -1.782 -2.399 1.00 87.94 609 TRP A O 1
ATOM 4610 N N . ARG A 1 610 ? -29.287 -3.471 -1.088 1.00 87.06 610 ARG A N 1
ATOM 4611 C CA . ARG A 1 610 ? -29.236 -2.690 0.159 1.00 87.06 610 ARG A CA 1
ATOM 4612 C C . ARG A 1 610 ? -27.804 -2.299 0.519 1.00 87.06 610 ARG A C 1
ATOM 4614 O O . ARG A 1 610 ? -27.575 -1.148 0.871 1.00 87.06 610 ARG A O 1
ATOM 4621 N N . GLY A 1 611 ? -26.857 -3.222 0.375 1.00 89.00 611 GLY A N 1
ATOM 4622 C CA . GLY A 1 611 ? -25.429 -3.002 0.579 1.00 89.00 611 GLY A CA 1
ATOM 4623 C C . GLY A 1 611 ? -24.851 -1.970 -0.387 1.00 89.00 611 GLY A C 1
ATOM 4624 O O . GLY A 1 611 ? -24.129 -1.082 0.048 1.00 89.00 611 GLY A O 1
ATOM 4625 N N . ILE A 1 612 ? -25.233 -2.009 -1.668 1.00 90.69 612 ILE A N 1
ATOM 4626 C CA . ILE A 1 612 ? -24.818 -1.013 -2.671 1.00 90.69 612 ILE A CA 1
ATOM 4627 C C . ILE A 1 612 ? -25.345 0.381 -2.319 1.00 90.69 612 ILE A C 1
ATOM 4629 O O . ILE A 1 612 ? -24.573 1.339 -2.316 1.00 90.69 612 ILE A O 1
ATOM 4633 N N . ILE A 1 613 ? -26.634 0.515 -1.982 1.00 88.81 613 ILE A N 1
ATOM 4634 C CA . ILE A 1 613 ? -27.195 1.802 -1.536 1.00 88.81 613 ILE A CA 1
ATOM 4635 C C . ILE A 1 613 ? -26.433 2.314 -0.312 1.00 88.81 613 ILE A C 1
ATOM 4637 O O . ILE A 1 613 ? -26.076 3.492 -0.247 1.00 88.81 613 ILE A O 1
ATOM 4641 N N . TYR A 1 614 ? -26.166 1.424 0.645 1.00 86.88 614 TYR A N 1
ATOM 4642 C CA . TYR A 1 614 ? -25.448 1.763 1.864 1.00 86.88 614 TYR A CA 1
ATOM 4643 C C . TYR A 1 614 ? -24.016 2.225 1.570 1.00 86.88 614 TYR A C 1
ATOM 4645 O O . TYR A 1 614 ? -23.590 3.262 2.075 1.00 86.88 614 TYR A O 1
ATOM 4653 N N . ALA A 1 615 ? -23.312 1.537 0.669 1.00 90.94 615 ALA A N 1
ATOM 4654 C CA . ALA A 1 615 ? -21.982 1.914 0.205 1.00 90.94 615 ALA A CA 1
ATOM 4655 C C . ALA A 1 615 ? -21.968 3.293 -0.468 1.00 90.94 615 ALA A C 1
ATOM 4657 O O . ALA A 1 615 ? -21.109 4.108 -0.152 1.00 90.94 615 ALA A O 1
ATOM 4658 N N . ILE A 1 616 ? -22.926 3.589 -1.356 1.00 91.25 616 ILE A N 1
ATOM 4659 C CA . ILE A 1 616 ? -23.019 4.889 -2.047 1.00 91.25 616 ILE A CA 1
ATOM 4660 C C . ILE A 1 616 ? -23.232 6.022 -1.042 1.00 91.25 616 ILE A C 1
ATOM 4662 O O . ILE A 1 616 ? -22.586 7.066 -1.117 1.00 91.25 616 ILE A O 1
ATOM 4666 N N . LEU A 1 617 ? -24.129 5.823 -0.083 1.00 88.69 617 LEU A N 1
ATOM 4667 C CA . LEU A 1 617 ? -24.415 6.820 0.939 1.00 88.69 617 LEU A CA 1
ATOM 4668 C C . LEU A 1 617 ? -23.191 7.069 1.840 1.00 88.69 617 LEU A C 1
ATOM 4670 O O . LEU A 1 617 ? -22.870 8.221 2.131 1.00 88.69 617 LEU A O 1
ATOM 4674 N N . MET A 1 618 ? -22.440 6.023 2.191 1.00 89.06 618 MET A N 1
ATOM 4675 C CA . MET A 1 618 ? -21.187 6.166 2.943 1.00 89.06 618 MET A CA 1
ATOM 4676 C C . MET A 1 618 ? -20.046 6.772 2.122 1.00 89.06 618 MET A C 1
ATOM 4678 O O . MET A 1 618 ? -19.258 7.553 2.659 1.00 89.06 618 MET A O 1
ATOM 4682 N N . LEU A 1 619 ? -19.981 6.468 0.825 1.00 90.62 619 LEU A N 1
ATOM 4683 C CA . LEU A 1 619 ? -19.052 7.076 -0.124 1.00 90.62 619 LEU A CA 1
ATOM 4684 C C . LEU A 1 619 ? -19.251 8.594 -0.153 1.00 90.62 619 LEU A C 1
ATOM 4686 O O . LEU A 1 619 ? -18.299 9.344 0.050 1.00 90.62 619 LEU A O 1
ATOM 4690 N N . LEU A 1 620 ? -20.495 9.047 -0.333 1.00 90.38 620 LEU A N 1
ATOM 4691 C CA . LEU A 1 620 ? -20.844 10.470 -0.289 1.00 90.38 620 LEU A CA 1
ATOM 4692 C C . LEU A 1 620 ? -20.468 11.091 1.056 1.00 90.38 620 LEU A C 1
ATOM 4694 O O . LEU A 1 620 ? -19.960 12.214 1.101 1.00 90.38 620 LEU A O 1
ATOM 4698 N N . GLY A 1 621 ? -20.668 10.341 2.142 1.00 89.19 621 GLY A N 1
ATOM 4699 C CA . GLY A 1 621 ? -20.353 10.820 3.472 1.00 89.19 621 GLY A CA 1
ATOM 4700 C C . GLY A 1 621 ? -18.864 11.099 3.692 1.00 89.19 621 GLY A C 1
ATOM 4701 O O . GLY A 1 621 ? -18.497 12.139 4.236 1.00 89.19 621 GLY A O 1
ATOM 4702 N N . LYS A 1 622 ? -17.991 10.210 3.211 1.00 90.31 622 LYS A N 1
ATOM 4703 C CA . LYS A 1 622 ? -16.533 10.395 3.297 1.00 90.31 622 LYS A CA 1
ATOM 4704 C C . LYS A 1 622 ? -15.984 11.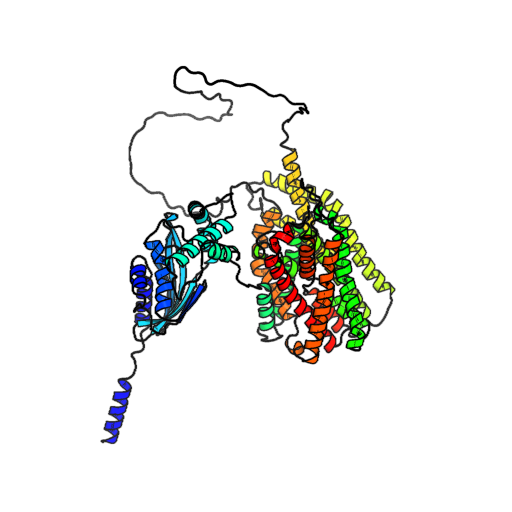369 2.264 1.00 90.31 622 LYS A C 1
ATOM 4706 O O . LYS A 1 622 ? -15.063 12.122 2.569 1.00 90.31 622 LYS A O 1
ATOM 4711 N N . LEU A 1 623 ? -16.579 11.441 1.075 1.00 90.62 623 LEU A N 1
ATOM 4712 C CA . LEU A 1 623 ? -16.205 12.453 0.086 1.00 90.62 623 LEU A CA 1
ATOM 4713 C C . LEU A 1 623 ? -16.411 13.879 0.626 1.00 90.62 623 LEU A C 1
ATOM 4715 O O . LEU A 1 623 ? -15.608 14.767 0.336 1.00 90.62 623 LEU A O 1
ATOM 4719 N N . ALA A 1 624 ? -17.423 14.090 1.477 1.00 91.00 624 ALA A N 1
ATOM 4720 C CA . ALA A 1 624 ? -17.678 15.377 2.124 1.00 91.00 624 ALA A CA 1
ATOM 4721 C C . ALA A 1 624 ? -16.533 15.850 3.045 1.00 91.00 624 ALA A C 1
ATOM 4723 O O . ALA A 1 624 ? -16.397 17.053 3.269 1.00 91.00 624 ALA A O 1
ATOM 4724 N N . CYS A 1 625 ? -15.656 14.958 3.525 1.00 89.12 625 CYS A N 1
ATOM 4725 C CA . CYS A 1 625 ? -14.462 15.336 4.292 1.00 89.12 625 CYS A CA 1
ATOM 4726 C C . CYS A 1 625 ? -13.542 16.289 3.517 1.00 89.12 625 CYS A C 1
ATOM 4728 O O . CYS A 1 625 ? -12.918 17.168 4.112 1.00 89.12 625 CYS A O 1
ATOM 4730 N N . GLY A 1 626 ? -13.510 16.167 2.185 1.00 85.56 626 GLY A N 1
ATOM 4731 C CA . GLY A 1 626 ? -12.737 17.037 1.301 1.00 85.56 626 GLY A CA 1
ATOM 4732 C C . GLY A 1 626 ? -13.176 18.503 1.319 1.00 85.56 626 GLY A C 1
ATOM 4733 O O . GLY A 1 626 ? -12.368 19.379 1.015 1.00 85.56 626 GLY A O 1
ATOM 4734 N N . ILE A 1 627 ? -14.420 18.806 1.714 1.00 88.44 627 ILE A N 1
ATOM 4735 C CA . ILE A 1 627 ? -14.966 20.176 1.715 1.00 88.44 627 ILE A CA 1
ATOM 4736 C C . ILE A 1 627 ? -14.128 21.107 2.596 1.00 88.44 627 ILE A C 1
ATOM 4738 O O . ILE A 1 627 ? -13.914 22.265 2.234 1.00 88.44 627 ILE A O 1
ATOM 4742 N N . TRP A 1 628 ? -13.584 20.599 3.706 1.00 87.62 628 TRP A N 1
ATOM 4743 C CA . TRP A 1 628 ? -12.721 21.381 4.590 1.00 87.62 628 TRP A CA 1
ATOM 4744 C C . TRP A 1 628 ? -11.496 21.947 3.881 1.00 87.62 628 TRP A C 1
ATOM 4746 O O . TRP A 1 628 ? -11.067 23.043 4.218 1.00 87.62 628 TRP A O 1
ATOM 4756 N N . LEU A 1 629 ? -10.976 21.273 2.855 1.00 81.38 629 LEU A N 1
ATOM 4757 C CA . LEU A 1 629 ? -9.860 21.797 2.069 1.00 81.38 629 LEU A CA 1
ATOM 4758 C C . LEU A 1 629 ? -10.264 23.008 1.231 1.00 81.38 629 LEU A C 1
ATOM 4760 O O . LEU A 1 629 ? -9.511 23.971 1.148 1.00 81.38 629 LEU A O 1
ATOM 4764 N N . VAL A 1 630 ? -11.467 23.003 0.657 1.00 81.81 630 VAL A N 1
ATOM 4765 C CA . VAL A 1 630 ? -11.979 24.155 -0.101 1.00 81.81 630 VAL A CA 1
ATOM 4766 C C . VAL A 1 630 ? -12.234 25.348 0.823 1.00 81.81 630 VAL A C 1
ATOM 4768 O O . VAL A 1 630 ? -11.991 26.485 0.438 1.00 81.81 630 VAL A O 1
ATOM 4771 N N . VAL A 1 631 ? -12.705 25.090 2.046 1.00 81.56 631 VAL A N 1
ATOM 4772 C CA . VAL A 1 631 ? -13.025 26.132 3.034 1.00 81.56 631 VAL A CA 1
ATOM 4773 C C . VAL A 1 631 ? -11.768 26.718 3.686 1.00 81.56 631 VAL A C 1
ATOM 4775 O O . VAL A 1 631 ? -11.721 27.913 3.972 1.00 81.56 631 VAL A O 1
ATOM 4778 N N . TRP A 1 632 ? -10.755 25.890 3.944 1.00 76.50 632 TRP A N 1
ATOM 4779 C CA . TRP A 1 632 ? -9.570 26.281 4.712 1.00 76.50 632 TRP A CA 1
ATOM 4780 C C . TRP A 1 632 ? -8.479 26.937 3.858 1.00 76.50 632 TRP A C 1
ATOM 4782 O O . TRP A 1 632 ? -7.712 27.763 4.359 1.00 76.50 632 TRP A O 1
ATOM 4792 N N . ILE A 1 633 ? -8.396 26.597 2.568 1.00 68.00 633 ILE A N 1
ATOM 4793 C CA . ILE A 1 633 ? -7.398 27.175 1.664 1.00 68.00 633 ILE A CA 1
ATOM 4794 C C . ILE A 1 633 ? -7.846 28.579 1.248 1.00 68.00 633 ILE A C 1
ATOM 4796 O O . ILE A 1 633 ? -8.873 28.765 0.597 1.00 68.00 633 ILE A O 1
ATOM 4800 N N . LYS A 1 634 ? -7.049 29.593 1.603 1.00 58.59 634 LYS A N 1
ATOM 4801 C CA . LYS A 1 634 ? -7.277 30.965 1.136 1.00 58.59 634 LYS A CA 1
ATOM 4802 C C . LYS A 1 634 ? -6.936 31.061 -0.359 1.00 58.59 634 LYS A C 1
ATOM 4804 O O . LYS A 1 634 ? -5.871 30.589 -0.754 1.00 58.59 634 LYS A O 1
ATOM 4809 N N . PRO A 1 635 ? -7.776 31.700 -1.193 1.00 54.94 635 PRO A N 1
ATOM 4810 C CA . PRO A 1 635 ? -7.480 31.858 -2.612 1.00 54.94 635 PRO A CA 1
ATOM 4811 C C . PRO A 1 635 ? -6.177 32.647 -2.809 1.00 54.94 635 PRO A C 1
ATOM 4813 O O . PRO A 1 635 ? -5.999 33.730 -2.244 1.00 54.94 635 PRO A O 1
ATOM 4816 N N . LYS A 1 636 ? -5.262 32.108 -3.625 1.00 48.28 636 LYS A N 1
ATOM 4817 C CA . LYS A 1 636 ? -3.998 32.765 -3.985 1.00 48.28 636 LYS A CA 1
ATOM 4818 C C . LYS A 1 636 ? -4.324 33.926 -4.937 1.00 48.28 636 LYS A C 1
ATOM 4820 O O . LYS A 1 636 ? -4.753 33.703 -6.067 1.00 48.28 636 LYS A O 1
ATOM 4825 N N . ARG A 1 637 ? -4.161 35.176 -4.485 1.00 44.72 637 ARG A N 1
ATOM 4826 C CA . ARG A 1 637 ? -4.211 36.360 -5.364 1.00 44.72 637 ARG A CA 1
ATOM 4827 C C . ARG A 1 637 ? -2.892 36.442 -6.130 1.00 44.72 637 ARG A C 1
ATOM 4829 O O . ARG A 1 637 ? -1.872 36.786 -5.543 1.00 44.72 637 ARG A O 1
ATOM 4836 N N . SER A 1 638 ? -2.898 36.123 -7.421 1.00 43.16 638 SER A N 1
ATOM 4837 C CA . SER A 1 638 ? -1.767 36.419 -8.302 1.00 43.16 638 SER A CA 1
ATOM 4838 C C . SER A 1 638 ? -1.944 37.818 -8.887 1.00 43.16 638 SER A C 1
ATOM 4840 O O . SER A 1 638 ? -2.809 38.028 -9.735 1.00 43.16 638 SER A O 1
ATOM 4842 N N . THR A 1 639 ? -1.136 38.780 -8.443 1.00 38.56 639 THR A N 1
ATOM 4843 C CA . THR A 1 639 ? -1.090 40.114 -9.053 1.00 38.56 639 THR A CA 1
ATOM 4844 C C . THR A 1 639 ? -0.264 40.038 -10.336 1.00 38.56 639 THR A C 1
ATOM 4846 O O . THR A 1 639 ? 0.962 40.111 -10.304 1.00 38.56 639 THR A O 1
ATOM 4849 N N . THR A 1 640 ? -0.916 39.859 -11.482 1.00 42.38 640 THR A N 1
ATOM 4850 C CA . THR A 1 640 ? -0.279 40.047 -12.793 1.00 42.38 640 THR A CA 1
ATOM 4851 C C . THR A 1 640 ? -0.488 41.503 -13.226 1.00 42.38 640 THR A C 1
ATOM 4853 O O . THR A 1 640 ? -1.554 42.075 -12.987 1.00 42.38 640 THR A O 1
ATOM 4856 N N . ARG A 1 641 ? 0.520 42.138 -13.848 1.00 44.28 641 ARG A N 1
ATOM 4857 C CA . ARG A 1 641 ? 0.404 43.481 -14.459 1.00 44.28 641 ARG A CA 1
ATOM 4858 C C . ARG A 1 641 ? -0.632 43.429 -15.596 1.00 44.28 641 ARG A C 1
ATOM 4860 O O . ARG A 1 641 ? -0.270 43.207 -16.743 1.00 44.28 641 ARG A O 1
ATOM 4867 N N . GLY A 1 642 ? -1.914 43.560 -15.265 1.00 44.44 642 GLY A N 1
ATOM 4868 C CA . GLY A 1 642 ? -3.020 43.401 -16.216 1.00 44.44 642 GLY A CA 1
ATOM 4869 C C . GLY A 1 642 ? -4.394 43.076 -15.616 1.00 44.44 642 GLY A C 1
ATOM 4870 O O . GLY A 1 642 ? -5.335 42.908 -16.382 1.00 44.44 642 GLY A O 1
ATOM 4871 N N . GLY A 1 643 ? -4.536 43.009 -14.287 1.00 43.47 643 GLY A N 1
ATOM 4872 C CA . GLY A 1 643 ? -5.823 42.831 -13.601 1.00 43.47 643 GLY A CA 1
ATOM 4873 C C . GLY A 1 643 ? -5.818 41.646 -12.635 1.00 43.47 643 GLY A C 1
ATOM 4874 O O . GLY A 1 643 ? -5.191 40.622 -12.897 1.00 43.47 643 GLY A O 1
ATOM 4875 N N . ASP A 1 644 ? -6.508 41.798 -11.504 1.00 35.41 644 ASP A N 1
ATOM 4876 C CA . ASP A 1 644 ? -6.629 40.756 -10.482 1.00 35.41 644 ASP A CA 1
ATOM 4877 C C . ASP A 1 644 ? -7.526 39.613 -10.990 1.00 35.41 644 ASP A C 1
ATOM 4879 O O . ASP A 1 644 ? -8.751 39.735 -11.014 1.00 35.41 644 ASP A O 1
ATOM 4883 N N . VAL A 1 645 ? -6.932 38.477 -11.365 1.00 45.81 645 VAL A N 1
ATOM 4884 C CA . VAL A 1 645 ? -7.678 37.242 -11.656 1.00 45.81 645 VAL A CA 1
ATOM 4885 C C . VAL A 1 645 ? -7.638 36.344 -10.420 1.00 45.81 645 VAL A C 1
ATOM 4887 O O . VAL A 1 645 ? -6.587 35.840 -10.026 1.00 45.81 645 VAL A O 1
ATOM 4890 N N . ILE A 1 646 ? -8.792 36.143 -9.779 1.00 43.56 646 ILE A N 1
ATOM 4891 C CA . ILE A 1 646 ? -8.940 35.206 -8.657 1.00 43.56 646 ILE A CA 1
ATOM 4892 C C . ILE A 1 646 ? -9.019 33.785 -9.236 1.00 43.56 646 ILE A C 1
ATOM 4894 O O . ILE A 1 646 ? -10.055 33.382 -9.761 1.00 43.56 646 ILE A O 1
ATOM 4898 N N . SER A 1 647 ? -7.934 33.010 -9.151 1.00 39.56 647 SER A N 1
ATOM 4899 C CA . SER A 1 647 ? -7.930 31.607 -9.589 1.00 39.56 647 SER A CA 1
ATOM 4900 C C . SER A 1 647 ? -8.467 30.688 -8.485 1.00 39.56 647 SER A C 1
ATOM 4902 O O . SER A 1 647 ? -7.774 30.371 -7.523 1.00 39.56 647 SER A O 1
ATOM 4904 N N . PHE A 1 648 ? -9.722 30.253 -8.630 1.00 45.22 648 PHE A N 1
ATOM 4905 C CA . PHE A 1 648 ? -10.408 29.299 -7.738 1.00 45.22 648 PHE A CA 1
ATOM 4906 C C . PHE A 1 648 ? -10.140 27.815 -8.098 1.00 45.22 648 PHE A C 1
ATOM 4908 O O . PHE A 1 648 ? -10.653 26.903 -7.454 1.00 45.22 648 PHE A O 1
ATOM 4915 N N . SER A 1 649 ? -9.377 27.547 -9.165 1.00 47.75 649 SER A N 1
ATOM 4916 C CA . SER A 1 649 ? -9.497 26.305 -9.953 1.00 47.75 649 SER A CA 1
ATOM 4917 C C . SER A 1 649 ? -8.734 25.077 -9.414 1.00 47.75 649 SER A C 1
ATOM 4919 O O . SER A 1 649 ? -9.021 23.955 -9.835 1.00 47.75 649 SER A O 1
ATOM 4921 N N . SER A 1 650 ? -7.788 25.231 -8.475 1.00 55.16 650 SER A N 1
ATOM 4922 C CA . SER A 1 650 ? -6.907 24.111 -8.071 1.00 55.16 650 SER A CA 1
ATOM 4923 C C . SER A 1 650 ? -7.272 23.418 -6.748 1.00 55.16 650 SER A C 1
ATOM 4925 O O . SER A 1 650 ? -6.981 22.235 -6.589 1.00 55.16 650 SER A O 1
ATOM 4927 N N . SER A 1 651 ? -7.971 24.084 -5.820 1.00 66.88 651 SER A N 1
ATOM 4928 C CA . SER A 1 651 ? -8.223 23.539 -4.469 1.00 66.88 651 SER A CA 1
ATOM 4929 C C . SER A 1 651 ? -9.268 22.415 -4.419 1.00 66.88 651 SER A C 1
ATOM 4931 O O . SER A 1 651 ? -9.163 21.509 -3.594 1.00 66.88 651 SER A O 1
ATOM 4933 N N . TRP A 1 652 ? -10.256 22.411 -5.322 1.00 80.50 652 TRP A N 1
ATOM 4934 C CA . TRP A 1 652 ? -11.296 21.371 -5.342 1.00 80.50 652 TRP A CA 1
ATOM 4935 C C . TRP A 1 652 ? -10.760 19.998 -5.786 1.00 80.50 652 TRP A C 1
ATOM 4937 O O . TRP A 1 652 ? -11.283 18.971 -5.365 1.00 80.50 652 TRP A O 1
ATOM 4947 N N . LYS A 1 653 ? -9.682 19.961 -6.582 1.00 83.44 653 LYS A N 1
ATOM 4948 C CA . LYS A 1 653 ? -9.030 18.709 -7.007 1.00 83.44 653 LYS A CA 1
ATOM 4949 C C . LYS A 1 653 ? -8.399 17.991 -5.815 1.00 83.44 653 LYS A C 1
ATOM 4951 O O . LYS A 1 653 ? -8.592 16.792 -5.643 1.00 83.44 653 LYS A O 1
ATOM 4956 N N . GLY A 1 654 ? -7.713 18.746 -4.953 1.00 81.81 654 GLY A N 1
ATOM 4957 C CA . GLY A 1 654 ? -7.177 18.237 -3.690 1.00 81.81 654 GLY A CA 1
ATOM 4958 C C . GLY A 1 654 ? -8.271 17.816 -2.702 1.00 81.81 654 GLY A C 1
ATOM 4959 O O . GLY A 1 654 ? -8.116 16.809 -2.019 1.00 81.81 654 GLY A O 1
ATOM 4960 N N . ALA A 1 655 ? -9.406 18.525 -2.682 1.00 87.06 655 ALA A N 1
ATOM 4961 C CA . ALA A 1 655 ? -10.584 18.134 -1.906 1.00 87.06 655 ALA A CA 1
ATOM 4962 C C . ALA A 1 655 ? -11.153 16.775 -2.339 1.00 87.06 655 ALA A C 1
ATOM 4964 O O . ALA A 1 655 ? -11.370 15.905 -1.496 1.00 87.06 655 ALA A O 1
ATOM 4965 N N . VAL A 1 656 ? -11.351 16.570 -3.646 1.00 88.81 656 VAL A N 1
ATOM 4966 C CA . VAL A 1 656 ? -11.837 15.291 -4.191 1.00 88.81 656 VAL A CA 1
ATOM 4967 C C . VAL A 1 656 ? -10.844 14.169 -3.912 1.00 88.81 656 VAL A C 1
ATOM 4969 O O . VAL A 1 656 ? -11.254 13.086 -3.502 1.00 88.81 656 VAL A O 1
ATOM 4972 N N . PHE A 1 657 ? -9.547 14.434 -4.069 1.00 86.56 657 PHE A N 1
ATOM 4973 C CA . PHE A 1 657 ? -8.494 13.481 -3.739 1.00 86.56 657 PHE A CA 1
ATOM 4974 C C . PHE A 1 657 ? -8.529 13.060 -2.263 1.00 86.56 657 PHE A C 1
ATOM 4976 O O . PHE A 1 657 ? -8.574 11.867 -1.973 1.00 86.56 657 PHE A O 1
ATOM 4983 N N . LEU A 1 658 ? -8.569 14.024 -1.334 1.00 87.88 658 LEU A N 1
ATOM 4984 C CA . LEU A 1 658 ? -8.621 13.745 0.103 1.00 87.88 658 LEU A CA 1
ATOM 4985 C C . LEU A 1 658 ? -9.884 12.962 0.473 1.00 87.88 658 LEU A C 1
ATOM 4987 O O . LEU A 1 658 ? -9.803 11.962 1.181 1.00 87.88 658 LEU A O 1
ATOM 4991 N N . GLY A 1 659 ? -11.043 13.399 -0.028 1.00 89.75 659 GLY A N 1
ATOM 4992 C CA . GLY A 1 659 ? -12.311 12.712 0.195 1.00 89.75 659 GLY A CA 1
ATOM 4993 C C . GLY A 1 659 ? -12.263 11.271 -0.308 1.00 89.75 659 GLY A C 1
ATOM 4994 O O . GLY A 1 659 ? -12.641 10.364 0.422 1.00 89.75 659 GLY A O 1
ATOM 4995 N N . SER A 1 660 ? -11.729 11.051 -1.513 1.00 88.81 660 SER A N 1
ATOM 4996 C CA . SER A 1 660 ? -11.585 9.719 -2.120 1.00 88.81 660 SER A CA 1
ATOM 4997 C C . SER A 1 660 ? -10.642 8.822 -1.313 1.00 88.81 660 SER A C 1
ATOM 4999 O O . SER A 1 660 ? -10.936 7.651 -1.089 1.00 88.81 660 SER A O 1
ATOM 5001 N N . ALA A 1 661 ? -9.543 9.379 -0.796 1.00 87.12 661 ALA A N 1
ATOM 5002 C CA . ALA A 1 661 ? -8.592 8.645 0.036 1.00 87.12 661 ALA A CA 1
ATOM 5003 C C . ALA A 1 661 ? -9.147 8.266 1.421 1.00 87.12 661 ALA A C 1
ATOM 5005 O O . ALA A 1 661 ? -8.682 7.296 2.015 1.00 87.12 661 ALA A O 1
ATOM 5006 N N . MET A 1 662 ? -10.156 8.990 1.915 1.00 89.44 662 MET A N 1
ATOM 5007 C CA . MET A 1 662 ? -10.856 8.714 3.179 1.00 89.44 662 MET A CA 1
ATOM 5008 C C . MET A 1 662 ? -12.005 7.700 3.046 1.00 89.44 662 MET A C 1
ATOM 5010 O O . MET A 1 662 ? -12.588 7.289 4.049 1.00 89.44 662 MET A O 1
ATOM 5014 N N . VAL A 1 663 ? -12.362 7.297 1.822 1.00 90.94 663 VAL A N 1
ATOM 5015 C CA . VAL A 1 663 ? -13.430 6.310 1.574 1.00 90.94 663 VAL A CA 1
ATOM 5016 C C . VAL A 1 663 ? -13.002 4.906 1.982 1.00 90.94 663 VAL A C 1
ATOM 5018 O O . VAL A 1 663 ? -13.837 4.132 2.454 1.00 90.94 663 VAL A O 1
ATOM 5021 N N . ALA A 1 664 ? -11.730 4.568 1.764 1.00 86.69 664 ALA A N 1
ATOM 5022 C CA . ALA A 1 664 ? -11.245 3.204 1.887 1.00 86.69 664 ALA A CA 1
ATOM 5023 C C . ALA A 1 664 ? -11.473 2.653 3.306 1.00 86.69 664 ALA A C 1
ATOM 5025 O O . ALA A 1 664 ? -11.135 3.293 4.305 1.00 86.69 664 ALA A O 1
ATOM 5026 N N . ARG A 1 665 ? -12.076 1.460 3.392 1.00 85.94 665 ARG A N 1
ATOM 5027 C CA . ARG A 1 665 ? -12.368 0.757 4.652 1.00 85.94 665 ARG A CA 1
ATOM 5028 C C . ARG A 1 665 ? -11.420 -0.405 4.851 1.00 85.94 665 ARG A C 1
ATOM 5030 O O . ARG A 1 665 ? -10.849 -0.918 3.893 1.00 85.94 665 ARG A O 1
ATOM 5037 N N . GLY A 1 666 ? -11.225 -0.781 6.107 1.00 74.44 666 GLY A N 1
ATOM 5038 C CA . GLY A 1 666 ? -10.174 -1.715 6.501 1.00 74.44 666 GLY A CA 1
ATOM 5039 C C . GLY A 1 666 ? -10.671 -2.728 7.501 1.00 74.44 666 GLY A C 1
ATOM 5040 O O . GLY A 1 666 ? -11.851 -2.747 7.851 1.00 74.44 666 GLY A O 1
ATOM 5041 N N . GLU A 1 667 ? -9.733 -3.523 7.999 1.00 78.94 667 GLU A N 1
ATOM 5042 C CA . GLU A 1 667 ? -9.979 -4.558 9.001 1.00 78.94 667 GLU A CA 1
ATOM 5043 C C . GLU A 1 667 ? -10.713 -4.043 10.245 1.00 78.94 667 GLU A C 1
ATOM 5045 O O . GLU A 1 667 ? -11.575 -4.740 10.763 1.00 78.94 667 GLU A O 1
ATOM 5050 N N . ILE A 1 668 ? -10.464 -2.803 10.685 1.00 82.75 668 ILE A N 1
ATOM 5051 C CA . ILE A 1 668 ? -11.118 -2.235 11.872 1.00 82.75 668 ILE A CA 1
ATOM 5052 C C . ILE A 1 668 ? -12.629 -2.072 11.657 1.00 82.75 668 ILE A C 1
ATOM 5054 O O . ILE A 1 668 ? -13.410 -2.300 12.580 1.00 82.75 668 ILE A O 1
ATOM 5058 N N . GLY A 1 669 ? -13.070 -1.749 10.438 1.00 86.06 669 GLY A N 1
ATOM 5059 C CA . GLY A 1 669 ? -14.497 -1.715 10.110 1.00 86.06 669 GLY A CA 1
ATOM 5060 C C . GLY A 1 669 ? -15.137 -3.103 10.201 1.00 86.06 669 GLY A C 1
ATOM 5061 O O . GLY A 1 669 ? -16.223 -3.243 10.769 1.00 86.06 669 GLY A O 1
ATOM 5062 N N . LEU A 1 670 ? -14.438 -4.136 9.709 1.00 85.56 670 LEU A N 1
ATOM 5063 C CA . LEU A 1 670 ? -14.877 -5.531 9.826 1.00 85.56 670 LEU A CA 1
ATOM 5064 C C . LEU A 1 670 ? -14.904 -5.973 11.293 1.00 85.56 670 LEU A C 1
ATOM 5066 O O . LEU A 1 670 ? -15.910 -6.518 11.738 1.00 85.56 670 LEU A O 1
ATOM 5070 N N . LEU A 1 671 ? -13.874 -5.647 12.074 1.00 83.19 671 LEU A N 1
ATOM 5071 C CA . LEU A 1 671 ? -13.799 -5.943 13.503 1.00 83.19 671 LEU A CA 1
ATOM 5072 C C . LEU A 1 671 ? -14.975 -5.326 14.272 1.00 83.19 671 LEU A C 1
ATOM 5074 O O . LEU A 1 671 ? -15.624 -6.012 15.057 1.00 83.19 671 LEU A O 1
ATOM 5078 N N . ILE A 1 672 ? -15.297 -4.049 14.032 1.00 87.31 672 ILE A N 1
ATOM 5079 C CA . ILE A 1 672 ? -16.440 -3.385 14.682 1.00 87.31 672 ILE A CA 1
ATOM 5080 C C . ILE A 1 672 ? -17.752 -4.086 14.313 1.00 87.31 672 ILE A C 1
ATOM 5082 O O . ILE A 1 672 ? -18.592 -4.309 15.187 1.00 87.31 672 ILE A O 1
ATOM 5086 N N . SER A 1 673 ? -17.924 -4.469 13.043 1.00 88.00 673 SER A N 1
ATOM 5087 C CA . SER A 1 673 ? -19.115 -5.203 12.601 1.00 88.00 673 SER A CA 1
ATOM 5088 C C . SER A 1 673 ? -19.229 -6.584 13.264 1.00 88.00 673 SER A C 1
ATOM 5090 O O . SER A 1 673 ? -20.320 -6.978 13.674 1.00 88.00 673 SER A O 1
ATOM 5092 N N . GLN A 1 674 ? -18.105 -7.285 13.448 1.00 87.00 674 GLN A N 1
ATOM 5093 C CA . GLN A 1 674 ? -18.043 -8.589 14.107 1.00 87.00 674 GLN A CA 1
ATOM 5094 C C . GLN A 1 674 ? -18.317 -8.480 15.606 1.00 87.00 674 GLN A C 1
ATOM 5096 O O . GLN A 1 674 ? -19.072 -9.287 16.138 1.00 87.00 674 GLN A O 1
ATOM 5101 N N . ILE A 1 675 ? -17.768 -7.469 16.288 1.00 85.25 675 ILE A N 1
ATOM 5102 C CA . ILE A 1 675 ? -18.074 -7.197 17.700 1.00 85.25 675 ILE A CA 1
ATOM 5103 C C . ILE A 1 675 ? -19.579 -6.970 17.856 1.00 85.25 675 ILE A C 1
ATOM 5105 O O . ILE A 1 675 ? -20.215 -7.603 18.694 1.00 85.25 675 ILE A O 1
ATOM 5109 N N . ALA A 1 676 ? -20.172 -6.129 17.006 1.00 86.31 676 ALA A N 1
ATOM 5110 C CA . ALA A 1 676 ? -21.601 -5.843 17.048 1.00 86.31 676 ALA A CA 1
ATOM 5111 C C . ALA A 1 676 ? -22.478 -7.084 16.779 1.00 86.31 676 ALA A C 1
ATOM 5113 O O . ALA A 1 676 ? -23.563 -7.204 17.348 1.00 86.31 676 ALA A O 1
ATOM 5114 N N . TYR A 1 677 ? -22.014 -8.013 15.942 1.00 86.69 677 TYR A N 1
ATOM 5115 C CA . TYR A 1 677 ? -22.709 -9.268 15.650 1.00 86.69 677 TYR A CA 1
ATOM 5116 C C . TYR A 1 677 ? -22.569 -10.311 16.775 1.00 86.69 677 TYR A C 1
ATOM 5118 O O . TYR A 1 677 ? -23.553 -10.933 17.162 1.00 86.69 677 TYR A O 1
ATOM 5126 N N . ASN A 1 678 ? -21.371 -10.462 17.350 1.00 85.12 678 ASN A N 1
ATOM 5127 C CA . ASN A 1 678 ? -21.035 -11.518 18.317 1.00 85.12 678 ASN A CA 1
ATOM 5128 C C . ASN A 1 678 ? -21.312 -11.155 19.787 1.00 85.12 678 ASN A C 1
ATOM 5130 O O . ASN A 1 678 ? -20.919 -11.895 20.691 1.00 85.12 678 ASN A O 1
ATOM 5134 N N . THR A 1 679 ? -21.955 -10.020 20.067 1.00 81.12 679 THR A N 1
ATOM 5135 C CA . THR A 1 679 ? -22.274 -9.645 21.451 1.00 81.12 679 THR A CA 1
ATOM 5136 C C . THR A 1 679 ? -23.476 -10.448 21.988 1.00 81.12 679 THR A C 1
ATOM 5138 O O . THR A 1 679 ? -24.357 -10.826 21.222 1.00 81.12 679 THR A O 1
ATOM 5141 N N . HIS A 1 680 ? -23.534 -10.702 23.308 1.00 74.56 680 HIS A N 1
ATOM 5142 C CA . HIS A 1 680 ? -24.598 -11.486 23.969 1.00 74.56 680 HIS A CA 1
ATOM 5143 C C . HIS A 1 680 ? -26.018 -11.060 23.577 1.00 74.56 680 HIS A C 1
ATOM 5145 O O . HIS A 1 680 ? -26.876 -11.910 23.343 1.00 74.56 680 HIS A O 1
ATOM 5151 N N . THR A 1 681 ? -26.249 -9.750 23.482 1.00 77.31 681 THR A N 1
ATOM 5152 C CA . THR A 1 681 ? -27.393 -9.194 22.762 1.00 77.31 681 THR A CA 1
ATOM 5153 C C . THR A 1 681 ? -26.893 -8.689 21.401 1.00 77.31 681 THR A C 1
ATOM 5155 O O . THR A 1 681 ? -26.170 -7.690 21.352 1.00 77.31 681 THR A O 1
ATOM 5158 N N . PRO A 1 682 ? -27.196 -9.382 20.284 1.00 78.38 682 PRO A N 1
ATOM 5159 C CA . PRO A 1 682 ? -26.640 -9.022 18.984 1.00 78.38 682 PRO A CA 1
ATOM 5160 C C . PRO A 1 682 ? -27.160 -7.649 18.550 1.00 78.38 682 PRO A C 1
ATOM 5162 O O . PRO A 1 682 ? -28.361 -7.452 18.345 1.00 78.38 682 PRO A O 1
ATOM 5165 N N . LEU A 1 683 ? -26.234 -6.699 18.409 1.00 82.88 683 LEU A N 1
ATOM 5166 C CA . LEU A 1 683 ? -26.489 -5.332 17.943 1.00 82.88 683 LEU A CA 1
ATOM 5167 C C . LEU A 1 683 ? -26.718 -5.287 16.430 1.00 82.88 683 LEU A C 1
ATOM 5169 O O . LEU A 1 683 ? -27.319 -4.343 15.923 1.00 82.88 683 LEU A O 1
ATOM 5173 N N . LEU A 1 684 ? -26.222 -6.288 15.704 1.00 84.88 684 LEU A N 1
ATOM 5174 C CA . LEU A 1 684 ? -26.505 -6.522 14.294 1.00 84.88 684 LEU A CA 1
ATOM 5175 C C . LEU A 1 684 ? -27.059 -7.938 14.153 1.00 84.88 684 LEU A C 1
ATOM 5177 O O . LEU A 1 684 ? -26.454 -8.887 14.643 1.00 84.88 684 LEU A O 1
ATOM 5181 N N . LYS A 1 685 ? -28.195 -8.092 13.470 1.00 86.75 685 LYS A N 1
ATOM 5182 C CA . LYS A 1 685 ? -28.652 -9.419 13.033 1.00 86.75 685 LYS A CA 1
ATOM 5183 C C . LYS A 1 685 ? -27.917 -9.809 11.744 1.00 86.75 685 LYS A C 1
ATOM 5185 O O . LYS A 1 685 ? -27.206 -8.994 11.160 1.00 86.75 685 LYS A O 1
ATOM 5190 N N . GLU A 1 686 ? -28.091 -11.054 11.303 1.00 86.94 686 GLU A N 1
ATOM 5191 C CA . GLU A 1 686 ? -27.367 -11.625 10.155 1.00 86.94 686 GLU A CA 1
ATOM 5192 C C . GLU A 1 686 ? -27.499 -10.778 8.874 1.00 86.94 686 GLU A C 1
ATOM 5194 O O . GLU A 1 686 ? -26.491 -10.435 8.260 1.00 86.94 686 GLU A O 1
ATOM 5199 N N . ASP A 1 687 ? -28.717 -10.381 8.490 1.00 87.12 687 ASP A N 1
ATOM 5200 C CA . ASP A 1 687 ? -28.944 -9.577 7.279 1.00 87.12 687 ASP A CA 1
ATOM 5201 C C . ASP A 1 687 ? -28.245 -8.206 7.372 1.00 87.12 687 ASP A C 1
ATOM 5203 O O . ASP A 1 687 ? -27.638 -7.745 6.407 1.00 87.12 687 ASP A O 1
ATOM 5207 N N . GLU A 1 688 ? -28.303 -7.551 8.531 1.00 86.50 688 GLU A N 1
ATOM 5208 C CA . GLU A 1 688 ? -27.680 -6.256 8.800 1.00 86.50 688 GLU A CA 1
ATOM 5209 C C . GLU A 1 688 ? -26.154 -6.343 8.790 1.00 86.50 688 GLU A C 1
ATOM 5211 O O . GLU A 1 688 ? -25.500 -5.506 8.168 1.00 86.50 688 GLU A O 1
ATOM 5216 N N . PHE A 1 689 ? -25.593 -7.371 9.425 1.00 89.12 689 PHE A N 1
ATOM 5217 C CA . PHE A 1 689 ? -24.163 -7.661 9.400 1.00 89.12 689 PHE A CA 1
ATOM 5218 C C . PHE A 1 689 ? -23.657 -7.824 7.959 1.00 89.12 689 PHE A C 1
ATOM 5220 O O . PHE A 1 689 ? -22.677 -7.194 7.560 1.00 89.12 689 PHE A O 1
ATOM 5227 N N . LEU A 1 690 ? -24.381 -8.581 7.132 1.00 89.69 690 LEU A N 1
ATOM 5228 C CA . LEU A 1 690 ? -24.035 -8.786 5.724 1.00 89.69 690 LEU A CA 1
ATOM 5229 C C . LEU A 1 690 ? -24.182 -7.505 4.879 1.00 89.69 690 LEU A C 1
ATOM 5231 O O . LEU A 1 690 ? -23.361 -7.263 3.994 1.00 89.69 690 LEU A O 1
ATOM 5235 N N . ILE A 1 691 ? -25.182 -6.654 5.150 1.00 89.50 691 ILE A N 1
ATOM 5236 C CA . ILE A 1 691 ? -25.339 -5.346 4.481 1.00 89.50 691 ILE A CA 1
ATOM 5237 C C . ILE A 1 691 ? -24.166 -4.414 4.822 1.00 89.50 691 ILE A C 1
ATOM 5239 O O . ILE A 1 691 ? -23.627 -3.754 3.930 1.00 89.50 691 ILE A O 1
ATOM 5243 N N . VAL A 1 692 ? -23.760 -4.362 6.095 1.00 89.75 692 VAL A N 1
ATOM 5244 C CA . VAL A 1 692 ? -22.614 -3.559 6.550 1.00 89.75 692 VAL A CA 1
ATOM 5245 C C . VAL A 1 692 ? -21.327 -4.041 5.887 1.00 89.75 692 VAL A C 1
ATOM 5247 O O . VAL A 1 692 ? -20.581 -3.219 5.353 1.00 89.75 692 VAL A O 1
ATOM 5250 N N . ASN A 1 693 ? -21.105 -5.355 5.832 1.00 89.81 693 ASN A N 1
ATOM 5251 C CA . ASN A 1 693 ? -19.921 -5.937 5.200 1.00 89.81 693 ASN A CA 1
ATOM 5252 C C . ASN A 1 693 ? -19.860 -5.654 3.698 1.00 89.81 693 ASN A C 1
ATOM 5254 O O . ASN A 1 693 ? -18.800 -5.284 3.200 1.00 89.81 693 ASN A O 1
ATOM 5258 N N . TRP A 1 694 ? -20.988 -5.714 2.982 1.00 90.38 694 TRP A N 1
ATOM 5259 C CA . TRP A 1 694 ? -21.059 -5.240 1.593 1.00 90.38 694 TRP A CA 1
ATOM 5260 C C . TRP A 1 694 ? -20.610 -3.783 1.455 1.00 90.38 694 TRP A C 1
ATOM 5262 O O . TRP A 1 694 ? -19.843 -3.451 0.550 1.00 90.38 694 TRP A O 1
ATOM 5272 N N . GLY A 1 695 ? -21.074 -2.919 2.363 1.00 90.19 695 GLY A N 1
ATOM 5273 C CA . GLY A 1 695 ? -20.674 -1.516 2.412 1.00 90.19 695 GLY A CA 1
ATOM 5274 C C . GLY A 1 695 ? -19.168 -1.347 2.607 1.00 90.19 695 GLY A C 1
ATOM 5275 O O . GLY A 1 695 ? -18.544 -0.563 1.891 1.00 90.19 695 GLY A O 1
ATOM 5276 N N . ILE A 1 696 ? -18.584 -2.110 3.536 1.00 90.00 696 ILE A N 1
ATOM 5277 C CA . ILE A 1 696 ? -17.147 -2.092 3.827 1.00 90.00 696 ILE A CA 1
ATOM 5278 C C . ILE A 1 696 ? -16.368 -2.502 2.577 1.00 90.00 696 ILE A C 1
ATOM 5280 O O . ILE A 1 696 ? -15.552 -1.719 2.102 1.00 90.00 696 ILE A O 1
ATOM 5284 N N . ILE A 1 697 ? -16.689 -3.661 1.994 1.00 88.12 697 ILE A N 1
ATOM 5285 C CA . ILE A 1 697 ? -15.990 -4.230 0.832 1.00 88.12 697 ILE A CA 1
ATOM 5286 C C . ILE A 1 697 ? -16.034 -3.279 -0.365 1.00 88.12 697 ILE A C 1
ATOM 5288 O O . ILE A 1 697 ? -14.999 -2.985 -0.963 1.00 88.12 697 ILE A O 1
ATOM 5292 N N . LEU A 1 698 ? -17.213 -2.745 -0.705 1.00 90.25 698 LEU A N 1
ATOM 5293 C CA . LEU A 1 698 ? -17.340 -1.809 -1.824 1.00 90.25 698 LEU A CA 1
ATOM 5294 C C . LEU A 1 698 ? -16.514 -0.543 -1.593 1.00 90.25 698 LEU A C 1
ATOM 5296 O O . LEU A 1 698 ? -15.819 -0.101 -2.504 1.00 90.25 698 LEU A O 1
ATOM 5300 N N . CYS A 1 699 ? -16.528 0.018 -0.384 1.00 89.75 699 CYS A N 1
ATOM 5301 C CA . CYS A 1 699 ? -15.709 1.187 -0.069 1.00 89.75 699 CYS A CA 1
ATOM 5302 C C . CYS A 1 699 ? -14.201 0.866 -0.090 1.00 89.75 699 CYS A C 1
ATOM 5304 O O . CYS A 1 699 ? -13.415 1.689 -0.560 1.00 89.75 699 CYS A O 1
ATOM 5306 N N . THR A 1 700 ? -13.787 -0.323 0.362 1.00 86.44 700 THR A N 1
ATOM 5307 C CA . THR A 1 700 ? -12.395 -0.809 0.293 1.00 86.44 700 THR A CA 1
ATOM 5308 C C . THR A 1 700 ? -11.891 -0.921 -1.142 1.00 86.44 700 THR A C 1
ATOM 5310 O O . THR A 1 700 ? -10.728 -0.627 -1.390 1.00 86.44 700 THR A O 1
ATOM 5313 N N . ILE A 1 701 ? -12.748 -1.293 -2.096 1.00 84.00 701 ILE A N 1
ATOM 5314 C CA . ILE A 1 701 ? -12.382 -1.395 -3.517 1.00 84.00 701 ILE A CA 1
ATOM 5315 C C . ILE A 1 701 ? -12.433 -0.018 -4.196 1.00 84.00 701 ILE A C 1
ATOM 5317 O O . ILE A 1 701 ? -11.497 0.381 -4.890 1.00 84.00 701 ILE A O 1
ATOM 5321 N N . ILE A 1 702 ? -13.514 0.737 -3.982 1.00 87.56 702 ILE A N 1
ATOM 5322 C CA . ILE A 1 702 ? -13.742 2.034 -4.635 1.00 87.56 702 ILE A CA 1
ATOM 5323 C C . ILE A 1 702 ? -12.717 3.082 -4.181 1.00 87.56 702 ILE A C 1
ATOM 5325 O O . ILE A 1 702 ? -12.290 3.896 -4.998 1.00 87.56 702 ILE A O 1
ATOM 5329 N N . GLY A 1 703 ? -12.283 3.066 -2.916 1.00 86.12 703 GLY A N 1
ATOM 5330 C CA . GLY A 1 703 ? -11.305 4.021 -2.379 1.00 86.12 703 GLY A CA 1
ATOM 5331 C C . GLY A 1 703 ? -9.997 4.061 -3.188 1.00 86.12 703 GLY A C 1
ATOM 5332 O O . GLY A 1 703 ? -9.735 5.063 -3.853 1.00 86.12 703 GLY A O 1
ATOM 5333 N N . PRO A 1 704 ? -9.202 2.978 -3.228 1.00 78.69 704 PRO A N 1
ATOM 5334 C CA . PRO A 1 704 ? -7.979 2.901 -4.027 1.00 78.69 704 PRO A CA 1
ATOM 5335 C C . PRO A 1 704 ? -8.179 3.214 -5.514 1.00 78.69 704 PRO A C 1
ATOM 5337 O O . PRO A 1 704 ? -7.385 3.955 -6.095 1.00 78.69 704 PRO A O 1
ATOM 5340 N N . LEU A 1 705 ? -9.256 2.707 -6.127 1.00 82.12 705 LEU A N 1
ATOM 5341 C CA . LEU A 1 705 ? -9.556 2.961 -7.541 1.00 82.12 705 LEU A CA 1
ATOM 5342 C C . LEU A 1 705 ? -9.832 4.446 -7.811 1.00 82.12 705 LEU A C 1
ATOM 5344 O O . LEU A 1 705 ? -9.318 5.008 -8.778 1.00 82.12 705 LEU A O 1
ATOM 5348 N N . SER A 1 706 ? -10.612 5.097 -6.945 1.00 83.88 706 SER A N 1
ATOM 5349 C CA . SER A 1 706 ? -10.948 6.520 -7.071 1.00 83.88 706 SER A CA 1
ATOM 5350 C C . SER A 1 706 ? -9.738 7.425 -6.838 1.00 83.88 706 SER A C 1
ATOM 5352 O O . SER A 1 706 ? -9.552 8.392 -7.581 1.00 83.88 706 SER A O 1
ATOM 5354 N N . VAL A 1 707 ? -8.864 7.091 -5.884 1.00 81.25 707 VAL A N 1
ATOM 5355 C CA . VAL A 1 707 ? -7.596 7.803 -5.670 1.00 81.25 707 VAL A CA 1
ATOM 5356 C C . VAL A 1 707 ? -6.667 7.634 -6.870 1.00 81.25 707 VAL A C 1
ATOM 5358 O O . VAL A 1 707 ? -6.198 8.636 -7.408 1.00 81.25 707 VAL A O 1
ATOM 5361 N N . GLY A 1 708 ? -6.456 6.402 -7.348 1.00 74.25 708 GLY A N 1
ATOM 5362 C CA . GLY A 1 708 ? -5.621 6.130 -8.521 1.00 74.25 708 GLY A CA 1
ATOM 5363 C C . GLY A 1 708 ? -6.117 6.860 -9.774 1.00 74.25 708 GLY A C 1
ATOM 5364 O O . GLY A 1 708 ? -5.334 7.495 -10.482 1.00 74.25 708 GLY A O 1
ATOM 5365 N N . TRP A 1 709 ? -7.432 6.862 -10.008 1.00 78.50 709 TRP A N 1
ATOM 5366 C CA . TRP A 1 709 ? -8.054 7.628 -11.091 1.00 78.50 709 TRP A CA 1
ATOM 5367 C C . TRP A 1 709 ? -7.845 9.143 -10.936 1.00 78.50 709 TRP A C 1
ATOM 5369 O O . TRP A 1 709 ? -7.495 9.830 -11.899 1.00 78.50 709 TRP A O 1
ATOM 5379 N N . THR A 1 710 ? -8.002 9.665 -9.717 1.00 76.94 710 THR A N 1
ATOM 5380 C CA . THR A 1 710 ? -7.842 11.094 -9.410 1.00 76.94 710 THR A CA 1
ATOM 5381 C C . THR A 1 710 ? -6.400 11.565 -9.616 1.00 76.94 710 THR A C 1
ATOM 5383 O O . THR A 1 710 ? -6.178 12.617 -10.217 1.00 76.94 710 THR A O 1
ATOM 5386 N N . ILE A 1 711 ? -5.413 10.772 -9.189 1.00 73.31 711 ILE A N 1
ATOM 5387 C CA . ILE A 1 711 ? -3.987 11.049 -9.409 1.00 73.31 711 ILE A CA 1
ATOM 5388 C C . ILE A 1 711 ? -3.669 11.059 -10.906 1.00 73.31 711 ILE A C 1
ATOM 5390 O O . ILE A 1 711 ? -3.062 12.011 -11.391 1.00 73.31 711 ILE A O 1
ATOM 5394 N N . ARG A 1 712 ? -4.123 10.050 -11.662 1.00 68.25 712 ARG A N 1
ATOM 5395 C CA . ARG A 1 712 ? -3.885 9.979 -13.114 1.00 68.25 712 ARG A CA 1
ATOM 5396 C C . ARG A 1 712 ? -4.449 11.188 -13.852 1.00 68.25 712 ARG A C 1
ATOM 5398 O O . ARG A 1 712 ? -3.814 11.713 -14.759 1.00 68.25 712 ARG A O 1
ATOM 5405 N N . ARG A 1 713 ? -5.639 11.649 -13.460 1.00 72.31 713 ARG A N 1
ATOM 5406 C CA . ARG A 1 713 ? -6.315 12.752 -14.150 1.00 72.31 713 ARG A CA 1
ATOM 5407 C C . ARG A 1 713 ? -5.835 14.137 -13.711 1.00 72.31 713 ARG A C 1
ATOM 5409 O O . ARG A 1 713 ? -5.815 15.050 -14.535 1.00 72.31 713 ARG A O 1
ATOM 5416 N N . TRP A 1 714 ? -5.485 14.319 -12.436 1.00 73.62 714 TRP A N 1
ATOM 5417 C CA . TRP A 1 714 ? -5.232 15.639 -11.842 1.00 73.62 714 TRP A CA 1
ATOM 5418 C C . TRP A 1 714 ? -3.938 15.752 -11.024 1.00 73.62 714 TRP A C 1
ATOM 5420 O O . TRP A 1 714 ? -3.765 16.770 -10.360 1.00 73.62 714 TRP A O 1
ATOM 5430 N N . GLY A 1 715 ? -3.015 14.787 -11.092 1.00 66.44 715 GLY A N 1
ATOM 5431 C CA . GLY A 1 715 ? -1.807 14.712 -10.253 1.00 66.44 715 GLY A CA 1
ATOM 5432 C C . GLY A 1 715 ? -1.047 16.034 -10.096 1.00 66.44 715 GLY A C 1
ATOM 5433 O O . GLY A 1 715 ? -0.877 16.506 -8.973 1.00 66.44 715 GLY A O 1
ATOM 5434 N N . ARG A 1 716 ? -0.705 16.706 -11.209 1.00 62.44 716 ARG A N 1
ATOM 5435 C CA . ARG A 1 716 ? -0.047 18.031 -11.172 1.00 62.44 716 ARG A CA 1
ATOM 5436 C C . ARG A 1 716 ? -0.895 19.088 -10.457 1.00 62.44 716 ARG A C 1
ATOM 5438 O O . ARG A 1 716 ? -0.412 19.777 -9.575 1.00 62.44 716 ARG A O 1
ATOM 5445 N N . GLY A 1 717 ? -2.197 19.150 -10.744 1.00 63.94 717 GLY A N 1
ATOM 5446 C CA . GLY A 1 717 ? -3.108 20.113 -10.110 1.00 63.94 717 GLY A CA 1
ATOM 5447 C C . GLY A 1 717 ? -3.379 19.862 -8.621 1.00 63.94 717 GLY A C 1
ATOM 5448 O O . GLY A 1 717 ? -3.774 20.792 -7.917 1.00 63.94 717 GLY A O 1
ATOM 5449 N N . ILE A 1 718 ? -3.184 18.630 -8.139 1.00 70.56 718 ILE A N 1
ATOM 5450 C CA . ILE A 1 718 ? -3.260 18.289 -6.711 1.00 70.56 718 ILE A CA 1
ATOM 5451 C C . ILE A 1 718 ? -2.017 18.820 -5.986 1.00 70.56 718 ILE A C 1
ATOM 5453 O O . ILE A 1 718 ? -2.158 19.397 -4.908 1.00 70.56 718 ILE A O 1
ATOM 5457 N N . MET A 1 719 ? -0.833 18.687 -6.598 1.00 61.34 719 MET A N 1
ATOM 5458 C CA . MET A 1 719 ? 0.438 19.196 -6.065 1.00 61.34 719 MET A CA 1
ATOM 5459 C C . MET A 1 719 ? 0.534 20.726 -6.131 1.00 61.34 719 MET A C 1
ATOM 5461 O O . MET A 1 719 ? 0.808 21.367 -5.120 1.00 61.34 719 MET A O 1
ATOM 5465 N N . ASP A 1 720 ? 0.205 21.318 -7.281 1.00 56.72 720 ASP A N 1
ATOM 5466 C CA . ASP A 1 720 ? 0.272 22.766 -7.541 1.00 56.72 720 ASP A CA 1
ATOM 5467 C C . ASP A 1 720 ? -0.845 23.559 -6.831 1.00 56.72 720 ASP A C 1
ATOM 5469 O O . ASP A 1 720 ? -0.937 24.783 -6.951 1.00 56.72 720 ASP A O 1
ATOM 5473 N N . GLY A 1 721 ? -1.713 22.868 -6.080 1.00 54.50 721 GLY A N 1
ATOM 5474 C CA . GLY A 1 721 ? -2.959 23.350 -5.479 1.00 54.50 721 GLY A CA 1
ATOM 5475 C C . GLY A 1 721 ? -2.863 24.473 -4.439 1.00 54.50 721 GLY A C 1
ATOM 5476 O O . GLY A 1 721 ? -3.861 24.751 -3.776 1.00 54.50 721 GLY A O 1
ATOM 5477 N N . GLY A 1 722 ? -1.714 25.142 -4.309 1.00 50.44 722 GLY A N 1
ATOM 5478 C CA . GLY A 1 722 ? -1.533 26.289 -3.418 1.00 50.44 722 GLY A CA 1
ATOM 5479 C C . GLY A 1 722 ? -1.404 25.895 -1.949 1.00 50.44 722 GLY A C 1
ATOM 5480 O O . GLY A 1 722 ? -1.937 26.584 -1.085 1.00 50.44 722 GLY A O 1
ATOM 5481 N N . TRP A 1 723 ? -0.717 24.786 -1.680 1.00 59.41 723 TRP A N 1
ATOM 5482 C CA . TRP A 1 723 ? -0.501 24.256 -0.334 1.00 59.41 723 TRP A CA 1
ATOM 5483 C C . TRP A 1 723 ? 0.672 24.904 0.414 1.00 59.41 723 TRP A C 1
ATOM 5485 O O . TRP A 1 723 ? 0.889 24.548 1.568 1.00 59.41 723 TRP A O 1
ATOM 5495 N N . ASP A 1 724 ? 1.426 25.817 -0.203 1.00 46.50 724 ASP A N 1
ATOM 5496 C CA . ASP A 1 724 ? 2.611 26.472 0.386 1.00 46.50 724 ASP A CA 1
ATOM 5497 C C . ASP A 1 724 ? 2.314 27.428 1.542 1.00 46.50 724 ASP A C 1
ATOM 5499 O O . ASP A 1 724 ? 1.274 28.123 1.519 1.00 46.50 724 ASP A O 1
#

Sequence (724 aa):
MLRTLLAVASLALSGMMASAAITSEQAMKAVINFADNYLAPRNAEVAASINSTLFAEDVRGSVDVSTDFDGRELATEYLFGLFVNLAKYPDEPSPIGNPINYTLSTAVAQGNTVAAGFKFEFYYGALNQSFPVEIDAFFNINDQLQVAEYDLVFRRWAWATDYIVPQLIPHMARKVENLTQPTNATYILQQYLAQSTCRAALEFCHGENEQYASHEECMGLLNGLPLGQFYSAQLLGQILIGIIYGEPLAGWLDESWQEAFIAVGYLGLLLIVFEGGLSSSFNNVITLLPLSICIALTGILLPIGLSFILMPLASFSPLHAFAAGAALSSTSLGTSLSVLNPASVGFDLRQSKLGTALLSAAVLDDVVAFVLSNILGTLGQDSTGTSEIGKNVGRTIGVTIGIGIALIPCTRYALKPMYGALVDNQIKLNDAAWAGEPSFLGFMTLIFVGLIAATGFAGTSPLYGAYIAGLACAYLSDSTVRAGNSKSGYEQSEIGSADRLEHGTESCGEGQGPGHGEVEMVDFRLRRHKTFPGSPTPSTFGCTHQSLHISLSQPVIANQIEEGHNPSLRSSFEIYLTPILTYLLVPIFFGSIGYCIPFVPLWKGRIIWRGIIYAILMLLGKLACGIWLVVWIKPKRSTTRGGDVISFSSSWKGAVFLGSAMVARGEIGLLISQIAYNTHTPLLKEDEFLIVNWGIILCTIIGPLSVGWTIRRWGRGIMDGGWD

Foldseek 3Di:
DVVVVVVVVVVVVVVVPPLPQDDLVLLVVLVVVVVVCLAPPNLLVQLVVLQHPQADQQAWEAEPVDGIQGGRNSCSNPSSVVCNVCNVPLLDLDLFFGFHDWDWPDWDGDGQKIWTKIFTWGARSVLRHTDTWIKTKIFGADSSSHTRYMYIYTDPSVVSSVPRQVVSQVVLQVVQPDPPDPDDSQVSVLRSVQQVVLVCLVVPQDDPRNDDPDSVRSSVVSVLDRPPDDPCPVLVVLLVLLQCCFPLHPNVDDPVVLVVLQVLLVVLLLLLLLLLLQLEAPVLLVVLVVLLVLLLCLLQVLLLVLLVVCCVVPVDDNLLSNLLSLLLSQFRLLLLSVLQDCVNQVDRPSHFSLNSSLSSSNLVSQQVSLLSLVVLLVVLDPDDDPVVNCVLSCQSVVLLVVCVVVVVCCLVPPVLVVVVVLVVVLVVPVPDPCRALVVLVVSLVCQLVVQLVSQVVSSTDSSSSSSVSSNSQNVSQVVVVVVVVVVPDDDDDDDDDDDDDDDDDDDDDDDDDDDDDDDDDDDDDDDDDDDDDDDDDDDDDDDDDDDDDDDDDDDDPPPDPPDDDDRGSSVSCVPPPVVCSPPPNSSSNSSSQSNLASPVVLPDPVLLVLLVVSLVSSLVSLLCSLVSQLVVDDFDFDDDPPDTDGDSDQRVLSSNLSSLSRLAAHPSSSVSLVSQCPRPRRSADPSSSSSSSSSNVVSNSRSSVSNSVSCSVQVVSNNVRRSD

InterPro domains:
  IPR006153 Cation/H+ exchanger, transmembrane domain [PF00999] (235-475)
  IPR006153 Cation/H+ exchanger, transmembrane domain [PF00999] (572-711)
  IPR038770 Sodium/solute symporter superfamily [G3DSA:1.20.1530.20] (220-487)
  IPR038770 Sodium/solute symporter superfamily [G3DSA:1.20.1530.20] (559-716)
  IPR059492 BfoA-like, C-terminal domain [PF28386] (156-233)
  IPR059825 BfoA-like, N-terminal domain [PF28387] (33-152)

pLDDT: mean 74.65, std 21.63, range [20.36, 95.69]

Secondary structure (DSSP, 8-state):
-HHHHHHHHHHHHHHT----PPPHHHHHHHHHHHHHHHSTTHHHHHHHHSS-TTEEEEEEEEETTS-B--SHHHHHHHHHHTTHHHHH-TTS--SS-EEEEEEEEEEEEETTEEEEEEEEEEEEGGGTEEEEEEEEEEEEE-TTS-EEEEEEEEETHHHHHHHHHHHHHHHHHTTSTT--S---HHHHHHHHHHHHHHHHHHHH--GGG---SSHHHHHHHHHTS-TT-----HHHHHHHHHHHHSTTTT--S-HHHHHHHHHHHHHHHHHHHHHHHHTS-HHHHHHHHHHHHHHHHHHHHHHHHHHHHTHHHHT--HHHHHHHHHHTT---HHHHHHHT-HHHHSS-GGGSHHHHHHHHHHHHHHHHHHHHHHHHHHHTS-S--HHHHHHHHHHHHHHHHHHHHHHHHHIIIIIHHHHHHHHHHHHH-TT-TTSSHHHHHHHHHHHHHHHHHHHHHHTS-HHHHHHHHHHHHHHHHHHHHHHHHTT--------------------------------------PPP-----------------------------SSS--S-----HHHHHHHHTHHHIIIIIHHHHHHHHHHTS-HHHHT-HHHHHHHHHHHHHHHHHHHGGGHHHHHHSPP-EE--TT--EE--SSHHHHHHHHHHHTT---HHHHHHHHHHHHSSS-SS-HHHHHHHHHHHHHHHHHHHHHHHHHHHHHHHHHHSSS--